Protein 1XM9 (pdb70)

GO terms:
  GO:0005882 intermediate filament (C, TAS)
  GO:0101003 ficolin-1-rich granule membrane (C, TAS)
  GO:0001533 cornified envelope (C, TAS)
  GO:0005886 plasma membrane (C, TAS)
  GO:0005515 protein binding (F, IPI)
  GO:0005521 lamin binding (F, IDA)
  GO:0045110 intermediate filament bundle assembly (P, IDA)
  GO:0010628 positive regulation of gene expression (P, IMP)
  GO:1902373 negative regulation of mRNA catabolic process (P, IMP)
  GO:0048471 perinuclear region of cytoplasm (C, IDA)
  GO:0097165 nuclear stress granule (C, IDA)
  GO:0005634 nucleus (C, IDA)
  GO:0005737 cytoplasm (C, IDA)
  GO:0005886 plasma membrane (C, IDA)
  GO:0030057 desmosome (C, IDA)
  GO:0003677 DNA binding (F, IDA)
  GO:0005634 nucleus (C, EXP)
  GO:0045944 positive regulation of transcription by RNA polymerase II (P, IMP)
  GO:1903676 positive regulation of cap-dependent translational initiation (P, IMP)
  GO:1905477 positive regulation of protein localization to membrane (P, IMP)

Solvent-accessible surface area: 18683 Å² total; per-residue (Å²): 95,125,69,11,67,60,2,12,128,63,1,71,63,170,70,65,136,88,23,16,78,0,0,84,48,0,38,137,52,0,100,158,71,79,63,2,3,97,67,0,72,130,74,36,0,6,45,43,0,3,42,14,9,156,17,123,52,75,68,1,14,36,0,0,0,0,0,3,69,29,2,2,100,191,21,91,68,6,15,45,43,4,64,172,46,77,5,7,122,15,2,6,43,15,2,127,199,12,73,34,51,72,0,19,57,28,0,0,0,3,0,62,26,2,0,66,11,112,94,6,18,100,90,0,18,64,58,0,0,39,10,0,0,64,86,0,0,39,64,59,21,52,89,160,177,22,45,80,58,1,2,42,2,0,0,0,0,0,72,39,0,2,68,29,102,39,0,14,91,51,1,10,113,58,84,6,0,1,2,0,0,2,18,14,0,52,97,9,25,85,63,90,138,12,49,24,92,1,0,28,6,0,1,18,0,0,40,43,0,0,108,130,2,27,65,36,22,95,13,37,18,62,115,52,87,168,116,109,178,24,140,47,72,122,120,18,116,8,21,10,30,0,32,20,4,39,0,0,92,9,0,8,63,0,3,21,142,8,177,81,59,41,1,23,60,2,0,0,1,1,0,34,17,1,0,34,35,162,31,62,1,0,19,13,0,0,59,30,0,0,72,117,32,151,0,0,64,42,0,8,126,9,3,108,33,93,45,48,72,1,6,52,2,0,0,20,0,0,6,17,0,0,58,12,95,107,0,28,174,29,0,4,112,64,0,2,56,26,1,10,168,12,10,29,77,48,81,7,127,63,100,27,8,31,42,1,5,35,18,0,2,88,2,0,51,35,0,5,83,63,22,27,102,23,5,105,100,68,12,49,81,50,4,15,95,67,20,64,76,15,33,174,43,104,91,1,100,97,0,6,86,14,2,117,65,4,62,73,45,18,162,87,46,190,94,17,112,59,87,122

Radius of gyration: 25.83 Å; Cα contacts (8 Å, |Δi|>4): 668; chains: 1; bounding box: 76×69×47 Å

Secondary structure (DSSP, 8-state):
---HHHHHHHHHSS-THHHHHHHHHHHHHTSS-SSHHHHHHHTTHHHHHHHHTTSS-HHHHHHHHHHHHHHHSS-HHHHHHHHHTT-HHHHHHHHTT---HHHHHHHHHHHHHHHTSSSTHHHHHHHHHHHIIIIIIHHHHT-----HHHHHHHHHHHHHHTTSHHHHHHHTTSTTHHHHHHHHHHHHHHHT-TT-TTHHHHHHHHHHHTTTHHHHS--HHHHHHHT------SS--GGGGGGSHHHHHHHHHHHHH---HHHHHHHHHHHHHHTT-SSSHHHHHHHIIIIIS--HHHHHHHTT-S-HHHHHHHHHHHHHHHTSGGGHHHHHHHTHHHHHHTTTS--S-STTHHHHHHHHHHHHHHHHTT-THHHHHH--HHHHHHHHHHHH-TT-HHHHHHHHHHHHTTSSSTT-SS--

Nearest PDB structures (foldseek):
  1xm9-assembly1_A  TM=1.002E+00  e=6.664E-52  Homo sapiens
  3tt9-assembly1_A  TM=9.645E-01  e=1.794E-10  Homo sapiens
  1g3j-assembly2_C  TM=6.456E-01  e=8.087E-09  Homo sapiens
  7sqc-assembly1_J0  TM=7.979E-01  e=9.168E-06  Chlamydomonas reinhardtii
  7sqc-assembly1_G5  TM=7.999E-01  e=1.203E-05  Chlamydomonas reinhardtii

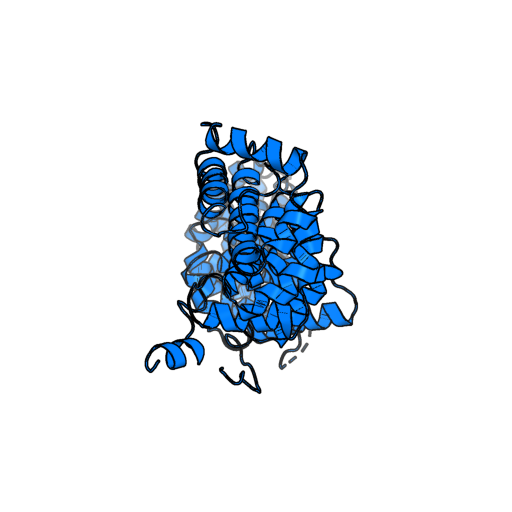InterPro domains:
  IPR000225 Armadillo [PF00514] (279-315)
  IPR000225 Armadillo [PS50176] (287-314)
  IPR000225 Armadillo [PS50176] (329-372)
  IPR000225 Armadillo [PS50176] (595-623)
  IPR000225 Armadillo [SM00185] (276-316)
  IPR000225 Armadillo [SM00185] (318-359)
  IPR000225 Armadillo [SM00185] (437-484)
  IPR000225 Armadillo [SM00185] (536-577)
  IPR000225 Armadillo [SM00185] (585-624)
  IPR000225 Armadillo [SM00185] (625-670)
  IPR011989 Armadillo-like helical [G3DSA:1.25.10.10] (244-711)
  IPR016024 Armadillo-type fold [SSF48371] (246-719)
  IPR028435 Plakophilin/Delta catenin [PTHR10372] (142-742)

CATH classification: 1.25.10.10

Organism: Homo sapiens (NCBI:txid9606)

Foldseek 3Di:
DQDQLVLLVLCPDDDVVSVLSRLQSLLVVLAPDVVSLVVCVVSVSLLSLLCLCVPPDVSSNLSSLRSLLRSLQPDLVSLVVNVVSPRLVRLLVNLVDDPDLSSLLRSLSSLLRSLQNVPPCVVCLVRPVVSLLPVEQQVVLVLVPHDPNSVLSSLSNLLSLLQDPVSLVSQLPDWCRLSRLQSVLVVCLVVVNLVPRRVLSSLSSLLSNLACCVVPPDDVQVVCVPPVDDDADPDQTRNRPLLHLSVLLSLLSSLQRPPDLSSVLSSLRSLLRQLVPVGRSNQVSLCSNCPVSVRLVSLLVQCVDPDLSSVLSSLSNLQSSLQHPVCLVSCLVRRLQSLLVVQLPLLQPDPRSLRSQLRSLSNCLSNCVPPVVSCVVHCDPSSVVSLCCLLVPPVRPSNNVSSVVSVVSQVVDPPGPPPD

B-factor: mean 70.3, std 18.28, range [31.27, 117.15]

Sequence (420 aa):
GLTIPKAVQYLSSQDEKYQAIGAYYIQHTCFQDESAKQQVYQLGGICKLVDLLRSPNQNVQQAAAGALRNLVFRSTTNKLETRRQNGIREAVSLLRRTGNAEIQKQLTGLLWNLSSTDELKEELIADALPVLADRVIIPFSGWCVVDPEVFFNATGCLRNLSSADAGRQTMRNYSGLIDSLMAYVQNCVAASRCDDKSVENCMCVLHNLSYRLDAEVPTRYRQLEYNALPEEETNPKGSGWLYHSDAIRTYLNLMGKSKKDATLEACAGALQNLTASKGLMSSGMSQLIGLKEKGLPQIARLLQSGNSDVVRSGASLLSNMSRHPLLHRVMGNQVFPEVTRLLTSHTGNTSNSEDILSSACYTVRNLMASQPQLAKQYFSSSMLNNIINLCRSSASPKAAEAARLLLSDMWSSKELQGVL

Structure (mmCIF, N/CA/C/O backbone):
data_1XM9
#
_entry.id   1XM9
#
_cell.length_a   53.355
_cell.length_b   131.977
_cell.length_c   142.044
_cell.angle_alpha   90.00
_cell.angle_beta   90.00
_cell.angle_gamma   90.00
#
_symmetry.space_group_name_H-M   'C 2 2 21'
#
loop_
_atom_site.group_PDB
_atom_site.id
_atom_site.type_symbol
_atom_site.label_atom_id
_atom_site.label_alt_id
_atom_site.label_comp_id
_atom_site.label_asym_id
_atom_site.label_entity_id
_atom_site.label_seq_id
_atom_site.pdbx_PDB_ins_code
_atom_site.Cartn_x
_atom_site.Cartn_y
_atom_site.Cartn_z
_atom_site.occupancy
_atom_site.B_iso_or_equiv
_atom_site.auth_seq_id
_atom_site.auth_comp_id
_atom_site.auth_asym_id
_atom_site.auth_atom_id
_atom_site.pdbx_PDB_model_num
ATOM 1 N N . GLY A 1 1 ? -38.412 4.286 24.644 1.00 83.61 244 GLY A N 1
ATOM 2 C CA . GLY A 1 1 ? -37.892 5.109 25.811 1.00 84.70 244 GLY A CA 1
ATOM 3 C C . GLY A 1 1 ? -37.056 6.293 25.356 1.00 84.88 244 GLY A C 1
ATOM 4 O O . GLY A 1 1 ? -37.617 7.323 24.960 1.00 85.36 244 GLY A O 1
ATOM 5 N N . LEU A 1 2 ? -35.714 6.109 25.356 1.00 84.42 245 LEU A N 1
ATOM 6 C CA . LEU A 1 2 ? -34.671 7.080 24.849 1.00 83.88 245 LEU A CA 1
ATOM 7 C C . LEU A 1 2 ? -33.341 7.038 25.638 1.00 83.19 245 LEU A C 1
ATOM 8 O O . LEU A 1 2 ? -32.319 6.548 25.184 1.00 84.53 245 LEU A O 1
ATOM 13 N N . THR A 1 3 ? -33.443 7.628 26.822 1.00 82.95 246 THR A N 1
ATOM 14 C CA . THR A 1 3 ? -32.322 7.835 27.757 1.00 83.67 246 THR A CA 1
ATOM 15 C C . THR A 1 3 ? -30.995 7.056 27.753 1.00 83.98 246 THR A C 1
ATOM 16 O O . THR A 1 3 ? -30.819 5.959 27.212 1.00 83.74 246 THR A O 1
ATOM 20 N N . ILE A 1 4 ? -30.021 7.710 28.343 1.00 84.19 247 ILE A N 1
ATOM 21 C CA . ILE A 1 4 ? -28.702 7.157 28.404 1.00 84.37 247 ILE A CA 1
ATOM 22 C C . ILE A 1 4 ? -28.638 5.751 28.937 1.00 85.37 247 ILE A C 1
ATOM 23 O O . ILE A 1 4 ? -28.283 4.844 28.211 1.00 85.56 247 ILE A O 1
ATOM 28 N N . PRO A 1 5 ? -28.973 5.561 30.226 1.00 86.53 248 PRO A N 1
ATOM 29 C CA . PRO A 1 5 ? -28.912 4.222 30.815 1.00 86.49 248 PRO A CA 1
ATOM 30 C C . PRO A 1 5 ? -29.311 3.068 29.914 1.00 86.10 248 PRO A C 1
ATOM 31 O O . PRO A 1 5 ? -28.689 2.003 29.969 1.00 84.70 248 PRO A O 1
ATOM 35 N N . LYS A 1 6 ? -30.346 3.254 29.100 1.00 86.27 249 LYS A N 1
ATOM 36 C CA . LYS A 1 6 ? -30.773 2.176 28.222 1.00 87.20 249 LYS A CA 1
ATOM 37 C C . LYS A 1 6 ? -29.868 2.120 26.991 1.00 86.92 249 LYS A C 1
ATOM 38 O O . LYS A 1 6 ? -29.488 1.039 26.537 1.00 87.24 249 LYS A O 1
ATOM 44 N N . ALA A 1 7 ? -29.521 3.285 26.454 1.00 86.53 250 ALA A N 1
ATOM 45 C CA . ALA A 1 7 ? -28.650 3.337 25.289 1.00 86.07 250 ALA A CA 1
ATOM 46 C C . ALA A 1 7 ? -27.423 2.474 25.544 1.00 85.65 250 ALA A C 1
ATOM 47 O O . ALA A 1 7 ? -27.107 1.602 24.745 1.00 85.87 250 ALA A O 1
ATOM 49 N N . VAL A 1 8 ? -26.740 2.733 26.658 1.00 85.06 251 VAL A N 1
ATOM 50 C CA . VAL A 1 8 ? -25.549 1.984 27.051 1.00 84.82 251 VAL A CA 1
ATOM 51 C C . VAL A 1 8 ? -25.759 0.502 26.808 1.00 85.03 251 VAL A C 1
ATOM 52 O O . VAL A 1 8 ? -24.877 -0.201 26.315 1.00 84.48 251 VAL A O 1
ATOM 56 N N . GLN A 1 9 ? -26.946 0.036 27.162 1.00 85.20 25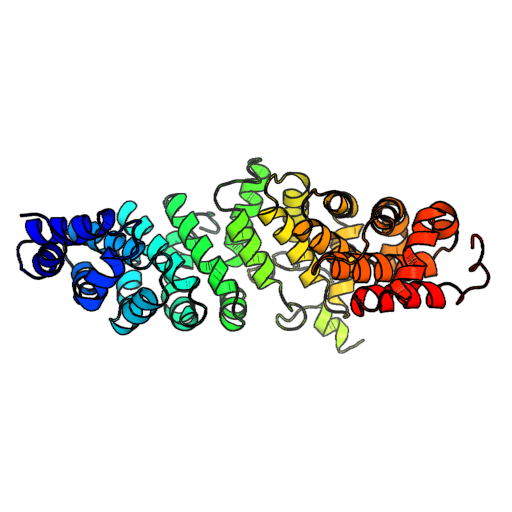2 GLN A N 1
ATOM 57 C CA . GLN A 1 9 ? -27.286 -1.360 26.996 1.00 86.07 252 GLN A CA 1
ATOM 58 C C . GLN A 1 9 ? -27.650 -1.630 25.546 1.00 86.31 252 GLN A C 1
ATOM 59 O O . GLN A 1 9 ? -27.280 -2.659 24.994 1.00 87.13 252 GLN A O 1
ATOM 65 N N . TYR A 1 10 ? -28.373 -0.694 24.938 1.00 86.54 253 TYR A N 1
ATOM 66 C CA . TYR A 1 10 ? -28.772 -0.781 23.535 1.00 86.15 253 TYR A CA 1
ATOM 67 C C . TYR A 1 10 ? -27.548 -1.178 22.718 1.00 87.38 253 TYR A C 1
ATOM 68 O O . TYR A 1 10 ? -27.660 -1.806 21.664 1.00 87.17 253 TYR A O 1
ATOM 77 N N . LEU A 1 11 ? -26.379 -0.787 23.221 1.00 88.06 254 LEU A N 1
ATOM 78 C CA . LEU A 1 11 ? -25.110 -1.076 22.569 1.00 89.09 254 LEU A CA 1
ATOM 79 C C . LEU A 1 11 ? -24.865 -2.586 22.451 1.00 89.95 254 LEU A C 1
ATOM 80 O O . LEU A 1 11 ? -24.579 -3.108 21.362 1.00 90.22 254 LEU A O 1
ATOM 85 N N . SER A 1 12 ? -25.009 -3.277 23.580 1.00 90.41 255 SER A N 1
ATOM 86 C CA . SER A 1 12 ? -24.737 -4.710 23.686 1.00 90.52 255 SER A CA 1
ATOM 87 C C . SER A 1 12 ? -25.509 -5.788 22.924 1.00 90.66 255 SER A C 1
ATOM 88 O O . SER A 1 12 ? -24.918 -6.798 22.549 1.00 89.85 255 SER A O 1
ATOM 91 N N . SER A 1 13 ? -26.798 -5.615 22.681 1.00 91.11 256 SER A N 1
ATOM 92 C CA . SER A 1 13 ? -27.508 -6.678 21.995 1.00 92.78 256 SER A CA 1
ATOM 93 C C . SER A 1 13 ? -27.365 -6.653 20.477 1.00 93.95 256 SER A C 1
ATOM 94 O O . SER A 1 13 ? -27.311 -5.600 19.853 1.00 94.54 256 SER A O 1
ATOM 97 N N . GLN A 1 14 ? -27.318 -7.862 19.924 1.00 95.18 257 GLN A N 1
ATOM 98 C CA . GLN A 1 14 ? -27.170 -8.213 18.508 1.00 96.72 257 GLN A CA 1
ATOM 99 C C . GLN A 1 14 ? -27.854 -7.449 17.348 1.00 97.52 257 GLN A C 1
ATOM 100 O O . GLN A 1 14 ? -27.377 -7.534 16.217 1.00 97.71 257 GLN A O 1
ATOM 106 N N . ASP A 1 15 ? -28.961 -6.742 17.555 1.00 98.14 258 ASP A N 1
ATOM 107 C CA . ASP A 1 15 ? -29.519 -6.058 16.382 1.00 99.00 258 ASP A CA 1
ATOM 108 C C . ASP A 1 15 ? -28.773 -4.750 16.153 1.00 98.72 258 ASP A C 1
ATOM 109 O O . ASP A 1 15 ? -28.887 -3.817 16.952 1.00 99.66 258 ASP A O 1
ATOM 114 N N . GLU A 1 16 ? -28.005 -4.690 15.065 1.00 97.96 259 GLU A N 1
ATOM 115 C CA . GLU A 1 16 ? -27.214 -3.507 14.723 1.00 96.39 259 GLU A CA 1
ATOM 116 C C . GLU A 1 16 ? -28.070 -2.241 14.627 1.00 96.02 259 GLU A C 1
ATOM 117 O O . GLU A 1 16 ? -27.579 -1.135 14.851 1.00 96.38 259 GLU A O 1
ATOM 123 N N . LYS A 1 17 ? -29.351 -2.414 14.313 1.00 95.90 260 LYS A N 1
ATOM 124 C CA . LYS A 1 17 ? -30.294 -1.300 14.213 1.00 95.64 260 LYS A CA 1
ATOM 125 C C . LYS A 1 17 ? -30.389 -0.620 15.577 1.00 96.16 260 LYS A C 1
ATOM 126 O O . LYS A 1 17 ? -30.600 0.589 15.663 1.00 96.19 260 LYS A O 1
ATOM 132 N N . TYR A 1 18 ? -30.222 -1.417 16.634 1.00 97.22 261 TYR A N 1
ATOM 133 C CA . TYR A 1 18 ? -30.272 -0.936 18.019 1.00 97.70 261 TYR A CA 1
ATOM 134 C C . TYR A 1 18 ? -28.869 -0.809 18.605 1.00 97.13 261 TYR A C 1
ATOM 135 O O . TYR A 1 18 ? -28.705 -0.581 19.799 1.00 96.68 261 TYR A O 1
ATOM 144 N N . GLN A 1 19 ? -27.863 -0.988 17.757 1.00 97.39 262 GLN A N 1
ATOM 145 C CA . GLN A 1 19 ? -26.467 -0.847 18.161 1.00 97.10 262 GLN A CA 1
ATOM 146 C C . GLN A 1 19 ? -26.052 0.502 17.597 1.00 95.39 262 GLN A C 1
ATOM 147 O O . GLN A 1 19 ? -25.163 1.169 18.125 1.00 94.87 262 GLN A O 1
ATOM 153 N N . ALA A 1 20 ? -26.708 0.885 16.505 1.00 93.44 263 ALA A N 1
ATOM 154 C CA . ALA A 1 20 ? -26.453 2.159 15.852 1.00 91.74 263 ALA A CA 1
ATOM 155 C C . ALA A 1 20 ? -27.017 3.221 16.783 1.00 91.08 263 ALA A C 1
ATOM 156 O O . ALA A 1 20 ? -26.294 4.077 17.294 1.00 90.67 263 ALA A O 1
ATOM 158 N N . ILE A 1 21 ? -28.324 3.135 17.003 1.00 90.28 264 ILE A N 1
ATOM 159 C CA . ILE A 1 21 ? -29.051 4.047 17.878 1.00 88.90 264 ILE A CA 1
ATOM 160 C C . ILE A 1 21 ? -28.263 4.306 19.161 1.00 88.21 264 ILE A C 1
ATOM 161 O O . ILE A 1 21 ? -28.165 5.437 19.628 1.00 86.41 264 ILE A O 1
ATOM 166 N N . GLY A 1 22 ? -27.695 3.233 19.700 1.00 88.58 265 GLY A N 1
ATOM 167 C CA . GLY A 1 22 ? -26.928 3.291 20.929 1.00 88.82 265 GLY A CA 1
ATOM 168 C C . GLY A 1 22 ? -25.806 4.305 21.019 1.00 89.46 265 GLY A C 1
ATOM 169 O O . GLY A 1 22 ? -25.910 5.276 21.768 1.00 90.97 265 GLY A O 1
ATOM 170 N N . ALA A 1 23 ? -24.722 4.082 20.285 1.00 88.71 266 ALA A N 1
ATOM 171 C CA . ALA A 1 23 ? -23.599 5.007 20.326 1.00 87.43 266 ALA A CA 1
ATOM 172 C C . ALA A 1 23 ? -24.037 6.385 19.856 1.00 86.83 266 ALA A C 1
ATOM 173 O O . ALA A 1 23 ? -23.710 7.393 20.485 1.00 86.87 266 ALA A O 1
ATOM 175 N N . TYR A 1 24 ? -24.775 6.423 18.748 1.00 85.64 267 TYR A N 1
ATOM 176 C CA . TYR A 1 24 ? -25.278 7.680 18.197 1.00 84.83 267 TYR A CA 1
ATOM 177 C C . TYR A 1 24 ? -25.948 8.481 19.304 1.00 84.65 267 TYR A C 1
ATOM 178 O O . TYR A 1 24 ? -25.639 9.661 19.514 1.00 84.35 267 TYR A O 1
ATOM 187 N N . TYR A 1 25 ? -26.867 7.832 20.018 1.00 85.42 268 TYR A N 1
ATOM 188 C CA . TYR A 1 25 ? -27.577 8.500 21.099 1.00 86.33 268 TYR A CA 1
ATOM 189 C C . TYR A 1 25 ? -26.601 9.080 22.116 1.00 87.04 268 TYR A C 1
ATOM 190 O O . TYR A 1 25 ? -26.644 10.277 22.406 1.00 87.17 268 TYR A O 1
ATOM 199 N N . ILE A 1 26 ? -25.717 8.248 22.658 1.00 87.72 269 ILE A N 1
ATOM 200 C CA . ILE A 1 26 ? -24.778 8.765 23.635 1.00 88.10 269 ILE A CA 1
ATOM 201 C C . ILE A 1 26 ? -23.743 9.688 23.015 1.00 87.72 269 ILE A C 1
ATOM 202 O O . ILE A 1 26 ? -23.034 10.388 23.738 1.00 87.73 269 ILE A O 1
ATOM 207 N N . GLN A 1 27 ? -23.653 9.717 21.686 1.00 87.53 270 GLN A N 1
ATOM 208 C CA . GLN A 1 27 ? -22.699 10.630 21.076 1.00 87.72 270 GLN A CA 1
ATOM 209 C C . GLN A 1 27 ? -23.234 12.027 21.380 1.00 89.11 270 GLN A C 1
ATOM 210 O O . GLN A 1 27 ? -22.623 12.754 22.162 1.00 89.31 270 GLN A O 1
ATOM 216 N N . HIS A 1 28 ? -24.385 12.398 20.810 1.00 89.98 271 HIS A N 1
ATOM 217 C CA . HIS A 1 28 ? -24.924 13.738 21.068 1.00 91.06 271 HIS A CA 1
ATOM 218 C C . HIS A 1 28 ? -25.223 13.972 22.529 1.00 90.58 271 HIS A C 1
ATOM 219 O O . HIS A 1 28 ? -24.527 14.729 23.198 1.00 91.46 271 HIS A O 1
ATOM 226 N N . THR A 1 29 ? -26.291 13.341 23.001 1.00 89.75 272 THR A N 1
ATOM 227 C CA . THR A 1 29 ? -26.722 13.469 24.383 1.00 89.12 272 THR A CA 1
ATOM 228 C C . THR A 1 29 ? -25.544 13.820 25.277 1.00 89.09 272 THR A C 1
ATOM 229 O O . THR A 1 29 ? -25.611 14.749 26.089 1.00 89.22 272 THR A O 1
ATOM 233 N N . CYS A 1 30 ? -24.454 13.083 25.094 1.00 88.76 273 CYS A N 1
ATOM 234 C CA . CYS A 1 30 ? -23.255 13.283 25.877 1.00 88.55 273 CYS A CA 1
ATOM 235 C C . CYS A 1 30 ? -22.230 14.131 25.152 1.00 88.91 273 CYS A C 1
ATOM 236 O O . CYS A 1 30 ? -21.038 13.836 25.188 1.00 88.74 273 CYS A O 1
ATOM 239 N N . PHE A 1 31 ? -22.687 15.186 24.491 1.00 90.09 274 PHE A N 1
ATOM 240 C CA . PHE A 1 31 ? -21.764 16.056 23.774 1.00 91.43 274 PHE A CA 1
ATOM 241 C C . PHE A 1 31 ? -21.204 17.106 24.712 1.00 92.04 274 PHE A C 1
ATOM 242 O O . PHE A 1 31 ? -20.051 17.013 25.147 1.00 91.69 274 PHE A O 1
ATOM 250 N N . GLN A 1 32 ? -22.033 18.093 25.035 1.00 92.34 275 GLN A N 1
ATOM 251 C CA . GLN A 1 32 ? -21.592 19.182 25.880 1.00 92.44 275 GLN A CA 1
ATOM 252 C C . GLN A 1 32 ? -22.283 19.339 27.229 1.00 92.64 275 GLN A C 1
ATOM 253 O O . GLN A 1 32 ? -22.957 20.339 27.469 1.00 91.83 275 GLN A O 1
ATOM 259 N N . ASP A 1 33 ? -22.134 18.366 28.118 1.00 93.22 276 ASP A N 1
ATOM 260 C CA . ASP A 1 33 ? -22.729 18.528 29.437 1.00 94.40 276 ASP A CA 1
ATOM 261 C C . ASP A 1 33 ? -21.783 18.067 30.543 1.00 94.10 276 ASP A C 1
ATOM 262 O O . ASP A 1 33 ? -21.826 18.601 31.652 1.00 94.47 276 ASP A O 1
ATOM 267 N N . GLU A 1 34 ? -20.931 17.088 30.237 1.00 93.18 277 GLU A N 1
ATOM 268 C CA . GLU A 1 34 ? -19.951 16.576 31.192 1.00 92.63 277 GLU A CA 1
ATOM 269 C C . GLU A 1 34 ? -20.480 15.688 32.306 1.00 91.58 277 GLU A C 1
ATOM 270 O O . GLU A 1 34 ? -19.705 15.149 33.096 1.00 91.15 277 GLU A O 1
ATOM 276 N N . SER A 1 35 ? -21.797 15.550 32.384 1.00 90.18 278 SER A N 1
ATOM 277 C CA . SER A 1 35 ? -22.414 14.708 33.400 1.00 88.56 278 SER A CA 1
ATOM 278 C C . SER A 1 35 ? -22.838 13.404 32.746 1.00 87.18 278 SER A C 1
ATOM 279 O O . SER A 1 35 ? -22.760 12.339 33.355 1.00 87.31 278 SER A O 1
ATOM 282 N N . ALA A 1 36 ? -23.288 13.492 31.502 1.00 85.54 279 ALA A N 1
ATOM 283 C CA . ALA A 1 36 ? -23.696 12.300 30.780 1.00 84.16 279 ALA A CA 1
ATOM 284 C C . ALA A 1 36 ? -22.430 11.503 30.445 1.00 82.80 279 ALA A C 1
ATOM 285 O O . ALA A 1 36 ? -22.502 10.344 30.031 1.00 81.93 279 ALA A O 1
ATOM 287 N N . LYS A 1 37 ? -21.273 12.137 30.635 1.00 81.75 280 LYS A N 1
ATOM 288 C CA . LYS A 1 37 ? -19.987 11.485 30.386 1.00 81.20 280 LYS A CA 1
ATOM 289 C C . LYS A 1 37 ? -19.707 10.644 31.615 1.00 82.47 280 LYS A C 1
ATOM 290 O O . LYS A 1 37 ? -19.267 9.500 31.515 1.00 82.11 280 LYS A O 1
ATOM 296 N N . GLN A 1 38 ? -19.959 11.235 32.780 1.00 83.83 281 GLN A N 1
ATOM 297 C CA . GLN A 1 38 ? -19.772 10.544 34.048 1.00 83.93 281 GLN A CA 1
ATOM 298 C C . GLN A 1 38 ? -20.584 9.268 33.910 1.00 84.29 281 GLN A C 1
ATOM 299 O O . GLN A 1 38 ? -20.053 8.158 33.979 1.00 82.81 281 GLN A O 1
ATOM 305 N N . GLN A 1 39 ? -21.884 9.463 33.697 1.00 85.28 282 GLN A N 1
ATOM 306 C CA . GLN A 1 39 ? -22.839 8.374 33.557 1.00 86.74 282 GLN A CA 1
ATOM 307 C C . GLN A 1 39 ? -22.314 7.250 32.684 1.00 87.01 282 GLN A C 1
ATOM 308 O O . GLN A 1 39 ? -21.988 6.176 33.187 1.00 86.64 282 GLN A O 1
ATOM 314 N N . VAL A 1 40 ? -22.227 7.507 31.381 1.00 88.14 283 VAL A N 1
ATOM 315 C CA . VAL A 1 40 ? -21.745 6.512 30.427 1.00 88.84 283 VAL A CA 1
ATOM 316 C C . VAL A 1 40 ? -20.519 5.801 30.972 1.00 88.95 283 VAL A C 1
ATOM 317 O O . VAL A 1 40 ? -20.387 4.586 30.839 1.00 88.54 283 VAL A O 1
ATOM 321 N N . TYR A 1 41 ? -19.628 6.571 31.589 1.00 89.43 284 TYR A N 1
ATOM 322 C CA . TYR A 1 41 ? -18.402 6.029 32.157 1.00 89.95 284 TYR A CA 1
ATOM 323 C C . TYR A 1 41 ? -18.729 5.044 33.248 1.00 89.76 284 TYR A C 1
ATOM 324 O O . TYR A 1 41 ? -18.499 3.845 33.096 1.00 90.40 284 TYR A O 1
ATOM 333 N N . GLN A 1 42 ? -19.263 5.557 34.353 1.00 89.94 285 GLN A N 1
ATOM 334 C CA . GLN A 1 42 ? -19.621 4.709 35.479 1.00 89.85 285 GLN A CA 1
ATOM 335 C C . GLN A 1 42 ? -20.725 3.722 35.106 1.00 89.85 285 GLN A C 1
ATOM 336 O O . GLN A 1 42 ? -21.204 2.966 35.947 1.00 89.68 285 GLN A O 1
ATOM 342 N N . LEU A 1 43 ? -21.109 3.722 33.833 1.00 90.26 286 LEU A N 1
ATOM 343 C CA . LEU A 1 43 ? -22.134 2.813 33.335 1.00 91.27 286 LEU A CA 1
ATOM 344 C C . LEU A 1 43 ? -21.483 1.723 32.494 1.00 91.47 286 LEU A C 1
ATOM 345 O O . LEU A 1 43 ? -22.140 0.762 32.092 1.00 91.87 286 LEU A O 1
ATOM 350 N N . GLY A 1 44 ? -20.187 1.883 32.236 1.00 91.52 287 GLY A N 1
ATOM 351 C CA . GLY A 1 44 ? -19.447 0.909 31.450 1.00 91.25 287 GLY A CA 1
ATOM 352 C C . GLY A 1 44 ? -19.681 0.997 29.953 1.00 90.57 287 GLY A C 1
ATOM 353 O O . GLY A 1 44 ? -19.514 0.005 29.241 1.00 90.43 287 GLY A O 1
ATOM 354 N N . GLY A 1 45 ? -20.068 2.181 29.480 1.00 90.02 288 GLY A N 1
ATOM 355 C CA . GLY A 1 45 ? -20.322 2.384 28.064 1.00 89.86 288 GLY A CA 1
ATOM 356 C C . GLY A 1 45 ? -19.035 2.459 27.273 1.00 89.74 288 GLY A C 1
ATOM 357 O O . GLY A 1 45 ? -19.012 2.175 26.078 1.00 89.47 288 GLY A O 1
ATOM 358 N N . ILE A 1 46 ? -17.962 2.853 27.951 1.00 89.62 289 ILE A N 1
ATOM 359 C CA . ILE A 1 46 ? -16.641 2.958 27.343 1.00 89.45 289 ILE A CA 1
ATOM 360 C C . ILE A 1 46 ? -16.368 1.654 26.615 1.00 91.47 289 ILE A C 1
ATOM 361 O O . ILE A 1 46 ? -16.296 1.610 25.390 1.00 91.36 289 ILE A O 1
ATOM 366 N N . CYS A 1 47 ? -16.225 0.593 27.403 1.00 93.47 290 CYS A N 1
ATOM 367 C CA . CYS A 1 47 ? -15.960 -0.749 26.902 1.00 94.77 290 CYS A CA 1
ATOM 368 C C . CYS A 1 47 ? -16.867 -1.172 25.770 1.00 94.81 290 CYS A C 1
ATOM 369 O O . CYS A 1 47 ? -16.404 -1.592 24.716 1.00 94.34 290 CYS A O 1
ATOM 372 N N . LYS A 1 48 ? -18.166 -1.085 26.006 1.00 96.02 291 LYS A N 1
ATOM 373 C CA . LYS A 1 48 ? -19.136 -1.491 25.009 1.00 97.02 291 LYS A CA 1
ATOM 374 C C . LYS A 1 48 ? -18.834 -0.910 23.636 1.00 96.65 291 LYS A C 1
ATOM 375 O O . LYS A 1 48 ? -18.629 -1.648 22.676 1.00 96.54 291 LYS A O 1
ATOM 381 N N . LEU A 1 49 ? -18.809 0.416 23.553 1.00 96.43 292 LEU A N 1
ATOM 382 C CA . LEU A 1 49 ? -18.522 1.113 22.305 1.00 95.60 292 LEU A CA 1
ATOM 383 C C . LEU A 1 49 ? -17.177 0.696 21.709 1.00 95.51 292 LEU A C 1
ATOM 384 O O . LEU A 1 49 ? -17.057 0.562 20.495 1.00 95.39 292 LEU A O 1
ATOM 389 N N . VAL A 1 50 ? -16.174 0.485 22.563 1.00 95.83 293 VAL A N 1
ATOM 390 C CA . VAL A 1 50 ? -14.832 0.098 22.109 1.00 96.45 293 VAL A CA 1
ATOM 391 C C . VAL A 1 50 ? -14.827 -1.135 21.210 1.00 97.21 293 VAL A C 1
ATOM 392 O O . VAL A 1 50 ? -14.048 -1.221 20.264 1.00 97.24 293 VAL A O 1
ATOM 396 N N . ASP A 1 51 ? -15.694 -2.094 21.512 1.00 98.84 294 ASP A N 1
ATOM 397 C CA . ASP A 1 51 ? -15.776 -3.309 20.713 1.00 99.86 294 ASP A CA 1
ATOM 398 C C . ASP A 1 51 ? -16.432 -2.969 19.382 1.00 99.99 294 ASP A C 1
ATOM 399 O O . ASP A 1 51 ? -15.771 -2.976 18.348 1.00 101.10 294 ASP A O 1
ATOM 404 N N . LEU A 1 52 ? -17.728 -2.660 19.435 1.00 99.27 295 LEU A N 1
ATOM 405 C CA . LEU A 1 52 ? -18.543 -2.306 18.275 1.00 98.44 295 LEU A CA 1
ATOM 406 C C . LEU A 1 52 ? -17.781 -1.847 17.041 1.00 98.99 295 LEU A C 1
ATOM 407 O O . LEU A 1 52 ? -18.252 -2.031 15.920 1.00 98.27 295 LEU A O 1
ATOM 412 N N . LEU A 1 53 ? -16.613 -1.240 17.246 1.00 99.71 296 LEU A N 1
ATOM 413 C CA . LEU A 1 53 ? -15.764 -0.772 16.143 1.00 99.88 296 LEU A CA 1
ATOM 414 C C . LEU A 1 53 ? -15.412 -1.935 15.221 1.00 99.96 296 LEU A C 1
ATOM 415 O O . LEU A 1 53 ? -15.233 -1.754 14.014 1.00 99.61 296 LEU A O 1
ATOM 420 N N . ARG A 1 54 ? -15.324 -3.126 15.813 1.00 100.33 297 ARG A N 1
ATOM 421 C CA . ARG A 1 54 ? -15.007 -4.364 15.094 1.00 100.49 297 ARG A CA 1
ATOM 422 C C . ARG A 1 54 ? -16.184 -4.733 14.195 1.00 99.92 297 ARG A C 1
ATOM 423 O O . ARG A 1 54 ? -16.036 -5.482 13.230 1.00 100.10 297 ARG A O 1
ATOM 431 N N . SER A 1 55 ? -17.353 -4.196 14.535 1.00 98.83 298 SER A N 1
ATOM 432 C CA . SER A 1 55 ? -18.587 -4.450 13.800 1.00 98.06 298 SER A CA 1
ATOM 433 C C . SER A 1 55 ? -18.497 -4.321 12.280 1.00 97.85 298 SER A C 1
ATOM 434 O O . SER A 1 55 ? -17.692 -3.554 11.756 1.00 97.78 298 SER A O 1
ATOM 437 N N . PRO A 1 56 ? -19.329 -5.090 11.555 1.00 97.94 299 PRO A N 1
ATOM 438 C CA . PRO A 1 56 ? -19.422 -5.129 10.088 1.00 97.98 299 PRO A CA 1
ATOM 439 C C . PRO A 1 56 ? -20.259 -4.003 9.449 1.00 98.50 299 PRO A C 1
ATOM 440 O O . PRO A 1 56 ? -20.274 -3.864 8.225 1.00 98.67 299 PRO A O 1
ATOM 444 N N . ASN A 1 57 ? -20.965 -3.215 10.260 1.00 98.39 300 ASN A N 1
ATOM 445 C CA . ASN A 1 57 ? -21.773 -2.128 9.709 1.00 98.11 300 ASN A CA 1
ATOM 446 C C . ASN A 1 57 ? -21.093 -0.762 9.932 1.00 97.69 300 ASN A C 1
ATOM 447 O O . ASN A 1 57 ? -20.814 -0.372 11.075 1.00 97.79 300 ASN A O 1
ATOM 452 N N . GLN A 1 58 ? -20.814 -0.061 8.825 1.00 96.24 301 GLN A N 1
ATOM 453 C CA . GLN A 1 58 ? -20.154 1.253 8.837 1.00 93.81 301 GLN A CA 1
ATOM 454 C C . GLN A 1 58 ? -20.808 2.200 9.830 1.00 92.65 301 GLN A C 1
ATOM 455 O O . GLN A 1 58 ? -20.128 2.973 10.504 1.00 92.48 301 GLN A O 1
ATOM 461 N N . ASN A 1 59 ? -22.133 2.148 9.904 1.00 91.73 302 ASN A N 1
ATOM 462 C CA . ASN A 1 59 ? -22.865 3.007 10.818 1.00 90.52 302 ASN A CA 1
ATOM 463 C C . ASN A 1 59 ? -22.559 2.655 12.262 1.00 88.42 302 ASN A C 1
ATOM 464 O O . ASN A 1 59 ? -22.247 3.536 13.066 1.00 87.48 302 ASN A O 1
ATOM 469 N N . VAL A 1 60 ? -22.627 1.370 12.593 1.00 86.55 303 VAL A N 1
ATOM 470 C CA . VAL A 1 60 ? -22.316 0.959 13.955 1.00 85.29 303 VAL A CA 1
ATOM 471 C C . VAL A 1 60 ? -20.839 1.248 14.186 1.00 84.94 303 VAL A C 1
ATOM 472 O O . VAL A 1 60 ? -20.336 1.134 15.303 1.00 84.54 303 VAL A O 1
ATOM 476 N N . GLN A 1 61 ? -20.152 1.620 13.109 1.00 84.96 304 GLN A N 1
ATOM 477 C CA . GLN A 1 61 ? -18.734 1.960 13.164 1.00 84.51 304 GLN A CA 1
ATOM 478 C C . GLN A 1 61 ? -18.596 3.472 13.391 1.00 83.55 304 GLN A C 1
ATOM 479 O O . GLN A 1 61 ? -17.813 3.923 14.234 1.00 82.59 304 GLN A O 1
ATOM 485 N N . GLN A 1 62 ? -19.363 4.247 12.629 1.00 82.47 305 GLN A N 1
ATOM 486 C CA . GLN A 1 62 ? -19.348 5.691 12.756 1.00 81.87 305 GLN A CA 1
ATOM 487 C C . GLN A 1 62 ? -19.832 5.998 14.162 1.00 80.92 305 GLN A C 1
ATOM 488 O O . GLN A 1 62 ? -19.151 6.649 14.953 1.00 78.73 305 GLN A O 1
ATOM 494 N N . ALA A 1 63 ? -21.020 5.489 14.458 1.00 80.48 306 ALA A N 1
ATOM 495 C CA . ALA A 1 63 ? -21.676 5.671 15.744 1.00 79.49 306 ALA A CA 1
ATOM 496 C C . ALA A 1 63 ? -20.754 5.513 16.938 1.00 78.96 306 ALA A C 1
ATOM 497 O O . ALA A 1 63 ? -20.636 6.413 17.774 1.00 78.58 306 ALA A O 1
ATOM 499 N N . ALA A 1 64 ? -20.114 4.357 17.029 1.00 78.44 307 ALA A N 1
ATOM 500 C CA . ALA A 1 64 ? -19.221 4.098 18.141 1.00 78.66 307 ALA A CA 1
ATOM 501 C C . ALA A 1 64 ? -18.052 5.073 18.119 1.00 78.93 307 ALA A C 1
ATOM 502 O O . ALA A 1 64 ? -17.679 5.639 19.149 1.00 78.70 307 ALA A O 1
ATOM 504 N N . ALA A 1 65 ? -17.481 5.267 16.934 1.00 78.83 308 ALA A N 1
ATOM 505 C CA . ALA A 1 65 ? -16.349 6.167 16.766 1.00 77.15 308 ALA A CA 1
ATOM 506 C C . ALA A 1 65 ? -16.620 7.558 17.335 1.00 76.19 308 ALA A C 1
ATOM 507 O O . ALA A 1 65 ? -15.878 8.039 18.196 1.00 76.25 308 ALA A O 1
ATOM 509 N N . GLY A 1 66 ? -17.681 8.200 16.850 1.00 74.23 309 GLY A N 1
ATOM 510 C CA . GLY A 1 66 ? -18.027 9.529 17.322 1.00 72.51 309 GLY A CA 1
ATOM 511 C C . GLY A 1 66 ? -18.327 9.532 18.807 1.00 71.91 309 GLY A C 1
ATOM 512 O O . GLY A 1 66 ? -17.681 10.246 19.588 1.00 70.48 309 GLY A O 1
ATOM 513 N N . ALA A 1 67 ? -19.310 8.725 19.197 1.00 70.52 310 ALA A N 1
ATOM 514 C CA . ALA A 1 67 ? -19.706 8.617 20.593 1.00 68.64 310 ALA A CA 1
ATOM 515 C C . ALA A 1 67 ? -18.468 8.659 21.473 1.00 67.08 310 ALA A C 1
ATOM 516 O O . ALA A 1 67 ? -18.436 9.340 22.489 1.00 67.54 310 ALA A O 1
ATOM 518 N N . LEU A 1 68 ? -17.439 7.932 21.063 1.00 65.31 311 LEU A N 1
ATOM 519 C CA . LEU A 1 68 ? -16.202 7.879 21.817 1.00 64.12 311 LEU A CA 1
ATOM 520 C C . LEU A 1 68 ? -15.474 9.210 21.801 1.00 63.77 311 LEU A C 1
ATOM 521 O O . LEU A 1 68 ? -15.057 9.699 22.855 1.00 62.70 311 LEU A O 1
ATOM 526 N N . ARG A 1 69 ? -15.333 9.786 20.604 1.00 64.02 312 ARG A N 1
ATOM 527 C CA . ARG A 1 69 ? -14.646 11.070 20.414 1.00 63.53 312 ARG A CA 1
ATOM 528 C C . ARG A 1 69 ? -15.221 12.124 21.341 1.00 63.99 312 ARG A C 1
ATOM 529 O O . ARG A 1 69 ? -14.492 12.852 22.010 1.00 63.95 312 ARG A O 1
ATOM 537 N N . ASN A 1 70 ? -16.542 12.199 21.367 1.00 64.15 313 ASN A N 1
ATOM 538 C CA . ASN A 1 70 ? -17.215 13.148 22.219 1.00 64.47 313 ASN A CA 1
ATOM 539 C C . ASN A 1 70 ? -17.092 12.787 23.687 1.00 64.91 313 ASN A C 1
ATOM 540 O O . ASN A 1 70 ? -16.785 13.643 24.513 1.00 65.39 313 ASN A O 1
ATOM 545 N N . LEU A 1 71 ? -17.326 11.519 24.005 1.00 65.65 314 LEU A N 1
ATOM 546 C CA . LEU A 1 71 ? -17.260 11.058 25.384 1.00 67.01 314 LEU A CA 1
ATOM 547 C C . LEU A 1 71 ? -15.951 11.414 26.074 1.00 67.35 314 LEU A C 1
ATOM 548 O O . LEU A 1 71 ? -15.924 11.726 27.266 1.00 67.19 314 LEU A O 1
ATOM 553 N N . VAL A 1 72 ? -14.869 11.370 25.315 1.00 67.10 315 VAL A N 1
ATOM 554 C CA . VAL A 1 72 ? -13.559 11.667 25.847 1.00 68.14 315 VAL A CA 1
ATOM 555 C C . VAL A 1 72 ? -13.228 13.161 25.901 1.00 69.53 315 VAL A C 1
ATOM 556 O O . VAL A 1 72 ? -12.622 13.650 26.866 1.00 68.43 315 VAL A O 1
ATOM 560 N N . PHE A 1 73 ? -13.633 13.888 24.867 1.00 71.21 316 PHE A N 1
ATOM 561 C CA . PHE A 1 73 ? -13.338 15.313 24.785 1.00 73.40 316 PHE A CA 1
ATOM 562 C C . PHE A 1 73 ? -13.230 15.981 26.147 1.00 73.75 316 PHE A C 1
ATOM 563 O O . PHE A 1 73 ? -14.190 16.058 26.905 1.00 74.18 316 PHE A O 1
ATOM 571 N N . ARG A 1 74 ? -12.025 16.423 26.466 1.00 75.05 317 ARG A N 1
ATOM 572 C CA . ARG A 1 74 ? -11.788 17.117 27.711 1.00 76.62 317 ARG A CA 1
ATOM 573 C C . ARG A 1 74 ? -12.298 16.338 28.917 1.00 76.57 317 ARG A C 1
ATOM 574 O O . ARG A 1 74 ? -13.303 16.696 29.516 1.00 76.19 317 ARG A O 1
ATOM 582 N N . SER A 1 75 ? -11.596 15.266 29.263 1.00 76.79 318 SER A N 1
ATOM 583 C CA . SER A 1 75 ? -11.946 14.432 30.410 1.00 76.53 318 SER A CA 1
ATOM 584 C C . SER A 1 75 ? -10.810 13.448 30.663 1.00 76.53 318 SER A C 1
ATOM 585 O O . SER A 1 75 ? -10.745 12.389 30.040 1.00 75.52 318 SER A O 1
ATOM 588 N N . THR A 1 76 ? -9.914 13.802 31.575 1.00 77.71 319 THR A N 1
ATOM 589 C CA . THR A 1 76 ? -8.785 12.941 31.881 1.00 79.35 319 THR A CA 1
ATOM 590 C C . THR A 1 76 ? -9.263 11.503 32.077 1.00 79.34 319 THR A C 1
ATOM 591 O O . THR A 1 76 ? -8.739 10.564 31.469 1.00 79.92 319 THR A O 1
ATOM 595 N N . THR A 1 77 ? -10.281 11.346 32.914 1.00 78.70 320 THR A N 1
ATOM 596 C CA . THR A 1 77 ? -10.850 10.042 33.223 1.00 77.71 320 THR A CA 1
ATOM 597 C C . THR A 1 77 ? -11.114 9.185 31.988 1.00 77.63 320 THR A C 1
ATOM 598 O O . THR A 1 77 ? -10.321 8.306 31.645 1.00 76.86 320 THR A O 1
ATOM 602 N N . ASN A 1 78 ? -12.248 9.450 31.344 1.00 77.90 321 ASN A N 1
ATOM 603 C CA . ASN A 1 78 ? -12.690 8.737 30.150 1.00 77.66 321 ASN A CA 1
ATOM 604 C C . ASN A 1 78 ? -11.562 8.425 29.181 1.00 77.66 321 ASN A C 1
ATOM 605 O O . ASN A 1 78 ? -11.600 7.413 28.482 1.00 76.54 321 ASN A O 1
ATOM 610 N N . LYS A 1 79 ? -10.567 9.303 29.127 1.00 78.26 322 LYS A N 1
ATOM 611 C CA . LYS A 1 79 ? -9.420 9.068 28.260 1.00 79.65 322 LYS A CA 1
ATOM 612 C C . LYS A 1 79 ? -8.703 7.825 28.801 1.00 80.31 322 LYS A C 1
ATOM 613 O O . LYS A 1 79 ? -8.676 6.765 28.151 1.00 80.37 322 LYS A O 1
ATOM 619 N N . LEU A 1 80 ? -8.144 7.959 30.003 1.00 79.71 323 LEU A N 1
ATOM 620 C CA . LEU A 1 80 ? -7.434 6.863 30.639 1.00 79.05 323 LEU A CA 1
ATOM 621 C C . LEU A 1 80 ? -8.177 5.549 30.429 1.00 80.16 323 LEU A C 1
ATOM 622 O O . LEU A 1 80 ? -7.618 4.584 29.908 1.00 80.58 323 LEU A O 1
ATOM 627 N N . GLU A 1 81 ? -9.447 5.518 30.805 1.00 81.17 324 GLU A N 1
ATOM 628 C CA . GLU A 1 81 ? -10.227 4.306 30.639 1.00 82.58 324 GLU A CA 1
ATOM 629 C C . GLU A 1 81 ? -10.319 3.874 29.175 1.00 82.73 324 GLU A C 1
ATOM 630 O O . GLU A 1 81 ? -10.297 2.677 28.878 1.00 82.90 324 GLU A O 1
ATOM 636 N N . THR A 1 82 ? -10.416 4.829 28.254 1.00 82.85 325 THR A N 1
ATOM 637 C CA . THR A 1 82 ? -10.516 4.457 26.846 1.00 83.30 325 THR A CA 1
ATOM 638 C C . THR A 1 82 ? -9.334 3.564 26.465 1.00 83.28 325 THR A C 1
ATOM 639 O O . THR A 1 82 ? -9.457 2.685 25.615 1.00 81.61 325 THR A O 1
ATOM 643 N N . ARG A 1 83 ? -8.192 3.791 27.104 1.00 84.46 326 ARG A N 1
ATOM 644 C CA . ARG A 1 83 ? -7.007 2.987 26.847 1.00 85.75 326 ARG A CA 1
ATOM 645 C C . ARG A 1 83 ? -7.132 1.647 27.567 1.00 86.68 326 ARG A C 1
ATOM 646 O O . ARG A 1 83 ? -7.028 0.581 26.951 1.00 86.83 326 ARG A O 1
ATOM 654 N N . ARG A 1 84 ? -7.350 1.711 28.880 1.00 86.25 327 ARG A N 1
ATOM 655 C CA . ARG A 1 84 ? -7.501 0.510 29.693 1.00 86.73 327 ARG A CA 1
ATOM 656 C C . ARG A 1 84 ? -8.451 -0.475 29.014 1.00 86.16 327 ARG A C 1
ATOM 657 O O . ARG A 1 84 ? -8.332 -1.684 29.197 1.00 87.03 327 ARG A O 1
ATOM 665 N N . GLN A 1 85 ? -9.393 0.047 28.232 1.00 84.70 328 GLN A N 1
ATOM 666 C CA . GLN A 1 85 ? -10.370 -0.789 27.541 1.00 83.75 328 GLN A CA 1
ATOM 667 C C . GLN A 1 85 ? -9.860 -1.333 26.223 1.00 82.51 328 GLN A C 1
ATOM 668 O O . GLN A 1 85 ? -10.615 -1.978 25.494 1.00 81.54 328 GLN A O 1
ATOM 674 N N . ASN A 1 86 ? -8.593 -1.076 25.915 1.00 81.65 329 ASN A N 1
ATOM 675 C CA . ASN A 1 86 ? -8.024 -1.540 24.654 1.00 82.48 329 ASN A CA 1
ATOM 676 C C . ASN A 1 86 ? -8.652 -0.795 23.478 1.00 82.75 329 ASN A C 1
ATOM 677 O O . ASN A 1 86 ? -9.199 -1.412 22.562 1.00 82.58 329 ASN A O 1
ATOM 682 N N . GLY A 1 87 ? -8.570 0.532 23.508 1.00 83.15 330 GLY A N 1
ATOM 683 C CA . GLY A 1 87 ? -9.147 1.329 22.437 1.00 82.73 330 GLY A CA 1
ATOM 684 C C . GLY A 1 87 ? -8.124 1.919 21.475 1.00 82.06 330 GLY A C 1
ATOM 685 O O . GLY A 1 87 ? -8.324 1.912 20.247 1.00 80.09 330 GLY A O 1
ATOM 686 N N . ILE A 1 88 ? -7.029 2.443 22.024 1.00 81.55 331 ILE A N 1
ATOM 687 C CA . ILE A 1 88 ? -5.998 3.014 21.177 1.00 81.09 331 ILE A CA 1
ATOM 688 C C . ILE A 1 88 ? -5.571 1.938 20.192 1.00 82.40 331 ILE A C 1
ATOM 689 O O . ILE A 1 88 ? -5.040 2.232 19.127 1.00 83.03 331 ILE A O 1
ATOM 694 N N . ARG A 1 89 ? -5.811 0.686 20.569 1.00 84.09 332 ARG A N 1
ATOM 695 C CA . ARG A 1 89 ? -5.481 -0.475 19.741 1.00 85.17 332 ARG A CA 1
ATOM 696 C C . ARG A 1 89 ? -6.610 -0.701 18.726 1.00 85.34 332 ARG A C 1
ATOM 697 O O . ARG A 1 89 ? -6.374 -1.093 17.578 1.00 85.28 332 ARG A O 1
ATOM 705 N N . GLU A 1 90 ? -7.836 -0.423 19.154 1.00 85.27 333 GLU A N 1
ATOM 706 C CA . GLU A 1 90 ? -8.993 -0.617 18.300 1.00 85.56 333 GLU A CA 1
ATOM 707 C C . GLU A 1 90 ? -9.270 0.521 17.321 1.00 85.41 333 GLU A C 1
ATOM 708 O O . GLU A 1 90 ? -9.731 0.283 16.201 1.00 85.16 333 GLU A O 1
ATOM 714 N N . ALA A 1 91 ? -8.992 1.753 17.723 1.00 84.24 334 ALA A N 1
ATOM 715 C CA . ALA A 1 91 ? -9.236 2.872 16.832 1.00 82.99 334 ALA A CA 1
ATOM 716 C C . ALA A 1 91 ? -8.329 2.773 15.615 1.00 83.03 334 ALA A C 1
ATOM 717 O O . ALA A 1 91 ? -8.780 2.877 14.475 1.00 82.85 334 ALA A O 1
ATOM 719 N N . VAL A 1 92 ? -7.044 2.563 15.870 1.00 82.99 335 VAL A N 1
ATOM 720 C CA . VAL A 1 92 ? -6.044 2.451 14.816 1.00 83.57 335 VAL A CA 1
ATOM 721 C C . VAL A 1 92 ? -6.274 1.273 13.855 1.00 83.37 335 VAL A C 1
ATOM 722 O O . VAL A 1 92 ? -5.936 1.339 12.667 1.00 84.02 335 VAL A O 1
ATOM 726 N N . SER A 1 93 ? -6.835 0.191 14.379 1.00 82.52 336 SER A N 1
ATOM 727 C CA . SER A 1 93 ? -7.100 -0.984 13.573 1.00 82.05 336 SER A CA 1
ATOM 728 C C . SER A 1 93 ? -8.313 -0.769 12.675 1.00 81.55 336 SER A C 1
ATOM 729 O O . SER A 1 93 ? -8.719 -1.660 11.925 1.00 80.98 336 SER A O 1
ATOM 732 N N . LEU A 1 94 ? -8.902 0.416 12.760 1.00 81.38 337 LEU A N 1
ATOM 733 C CA . LEU A 1 94 ? -10.053 0.721 11.928 1.00 80.82 337 LEU A CA 1
ATOM 734 C C . LEU A 1 94 ? -9.583 1.638 10.801 1.00 81.25 337 LEU A C 1
ATOM 735 O O . LEU A 1 94 ? -10.015 1.498 9.658 1.00 80.78 337 LEU A O 1
ATOM 740 N N . LEU A 1 95 ? -8.692 2.574 11.116 1.00 82.16 338 LEU A N 1
ATOM 741 C CA . LEU A 1 95 ? -8.174 3.478 10.090 1.00 83.84 338 LEU A CA 1
ATOM 742 C C . LEU A 1 95 ? -7.450 2.696 8.989 1.00 85.39 338 LEU A C 1
ATOM 743 O O . LEU A 1 95 ? -7.513 3.060 7.816 1.00 85.67 338 LEU A O 1
ATOM 748 N N . ARG A 1 96 ? -6.767 1.620 9.378 1.00 86.92 339 ARG A N 1
ATOM 749 C CA . ARG A 1 96 ? -6.026 0.782 8.440 1.00 88.25 339 ARG A CA 1
ATOM 750 C C . ARG A 1 96 ? -6.902 0.147 7.362 1.00 88.76 339 ARG A C 1
ATOM 751 O O . ARG A 1 96 ? -6.457 -0.073 6.230 1.00 89.57 339 ARG A O 1
ATOM 759 N N . ARG A 1 97 ? -8.142 -0.169 7.710 1.00 88.49 340 ARG A N 1
ATOM 760 C CA . ARG A 1 97 ? -9.036 -0.752 6.729 1.00 88.88 340 ARG A CA 1
ATOM 761 C C . ARG A 1 97 ? -10.360 0.004 6.680 1.00 89.35 340 ARG A C 1
ATOM 762 O O . ARG A 1 97 ? -11.404 -0.510 7.083 1.00 90.04 340 ARG A O 1
ATOM 770 N N . THR A 1 98 ? -10.308 1.238 6.191 1.00 89.02 341 THR A N 1
ATOM 771 C CA . THR A 1 98 ? -11.514 2.041 6.065 1.00 88.48 341 THR A CA 1
ATOM 772 C C . THR A 1 98 ? -11.432 2.930 4.839 1.00 88.19 341 THR A C 1
ATOM 773 O O . THR A 1 98 ? -10.354 3.414 4.476 1.00 86.09 341 THR A O 1
ATOM 777 N N . GLY A 1 99 ? -12.585 3.131 4.208 1.00 87.92 342 GLY A N 1
ATOM 778 C CA . GLY A 1 99 ? -12.669 3.979 3.037 1.00 87.08 342 GLY A CA 1
ATOM 779 C C . GLY A 1 99 ? -13.661 5.081 3.342 1.00 87.10 342 GLY A C 1
ATOM 780 O O . GLY A 1 99 ? -13.810 6.027 2.577 1.00 86.80 342 GLY A O 1
ATOM 781 N N . ASN A 1 100 ? -14.342 4.958 4.479 1.00 86.25 343 ASN A N 1
ATOM 782 C CA . ASN A 1 100 ? -15.331 5.943 4.893 1.00 85.54 343 ASN A CA 1
ATOM 783 C C . ASN A 1 100 ? -14.677 7.231 5.410 1.00 85.81 343 ASN A C 1
ATOM 784 O O . ASN A 1 100 ? -13.895 7.206 6.364 1.00 85.87 343 ASN A O 1
ATOM 789 N N . ALA A 1 101 ? -15.012 8.359 4.783 1.00 85.24 344 ALA A N 1
ATOM 790 C CA . ALA A 1 101 ? -14.451 9.653 5.170 1.00 83.37 344 ALA A CA 1
ATOM 791 C C . ALA A 1 101 ? -14.887 10.065 6.571 1.00 82.74 344 ALA A C 1
ATOM 792 O O . ALA A 1 101 ? -14.098 10.624 7.336 1.00 82.65 344 ALA A O 1
ATOM 794 N N . GLU A 1 102 ? -16.142 9.795 6.905 1.00 81.86 345 GLU A N 1
ATOM 795 C CA . GLU A 1 102 ? -16.658 10.143 8.217 1.00 81.63 345 GLU A CA 1
ATOM 796 C C . GLU A 1 102 ? -16.001 9.292 9.312 1.00 81.51 345 GLU A C 1
ATOM 797 O O . GLU A 1 102 ? -15.666 9.802 10.384 1.00 81.03 345 GLU A O 1
ATOM 803 N N . ILE A 1 103 ? -15.811 8.002 9.045 1.00 81.93 346 ILE A N 1
ATOM 804 C CA . ILE A 1 103 ? -15.174 7.106 10.018 1.00 82.18 346 ILE A CA 1
ATOM 805 C C . ILE A 1 103 ? -13.752 7.576 10.275 1.00 81.78 346 ILE A C 1
ATOM 806 O O . ILE A 1 103 ? -13.268 7.533 11.404 1.00 82.35 346 ILE A O 1
ATOM 811 N N . GLN A 1 104 ? -13.081 8.005 9.210 1.00 80.45 347 GLN A N 1
ATOM 812 C CA . GLN A 1 104 ? -11.715 8.490 9.313 1.00 78.54 347 GLN A CA 1
ATOM 813 C C . GLN A 1 104 ? -11.645 9.809 10.083 1.00 75.77 347 GLN A C 1
ATOM 814 O O . GLN A 1 104 ? -10.698 10.045 10.826 1.00 75.55 347 GLN A O 1
ATOM 820 N N . LYS A 1 105 ? -12.650 10.663 9.911 1.00 72.65 348 LYS A N 1
ATOM 821 C CA . LYS A 1 105 ? -12.694 11.941 10.621 1.00 69.08 348 LYS A CA 1
ATOM 822 C C . LYS A 1 105 ? -12.879 11.721 12.111 1.00 66.83 348 LYS A C 1
ATOM 823 O O . LYS A 1 105 ? -12.241 12.382 12.924 1.00 66.19 348 LYS A O 1
ATOM 829 N N . GLN A 1 106 ? -13.777 10.806 12.457 1.00 65.99 349 GLN A N 1
ATOM 830 C CA . GLN A 1 106 ? -14.083 10.527 13.854 1.00 66.15 349 GLN A CA 1
ATOM 831 C C . GLN A 1 106 ? -12.944 9.881 14.626 1.00 66.52 349 GLN A C 1
ATOM 832 O O . GLN A 1 106 ? -12.572 10.344 15.707 1.00 67.69 349 GLN A O 1
ATOM 838 N N . LEU A 1 107 ? -12.397 8.804 14.077 1.00 67.13 350 LEU A N 1
ATOM 839 C CA . LEU A 1 107 ? -11.300 8.084 14.718 1.00 66.80 350 LEU A CA 1
ATOM 840 C C . LEU A 1 107 ? -10.118 9.017 14.931 1.00 66.00 350 LEU A C 1
ATOM 841 O O . LEU A 1 107 ? -9.458 9.015 15.974 1.00 65.80 350 LEU A O 1
ATOM 846 N N . THR A 1 108 ? -9.865 9.816 13.911 1.00 63.78 351 THR A N 1
ATOM 847 C CA . THR A 1 108 ? -8.767 10.748 13.931 1.00 62.73 351 THR A CA 1
ATOM 848 C C . THR A 1 108 ? -9.011 11.881 14.928 1.00 61.24 351 THR A C 1
ATOM 849 O O . THR A 1 108 ? -8.075 12.346 15.568 1.00 60.81 351 THR A O 1
ATOM 853 N N . GLY A 1 109 ? -10.267 12.309 15.067 1.00 60.04 352 GLY A N 1
ATOM 854 C CA . GLY A 1 109 ? -10.607 13.370 16.007 1.00 58.53 352 GLY A CA 1
ATOM 855 C C . GLY A 1 109 ? -10.496 12.834 17.423 1.00 59.04 352 GLY A C 1
ATOM 856 O O . GLY A 1 109 ? -10.102 13.538 18.356 1.00 58.03 352 GLY A O 1
ATOM 857 N N . LEU A 1 110 ? -10.862 11.561 17.562 1.00 58.80 353 LEU A N 1
ATOM 858 C CA . LEU A 1 110 ? -10.804 10.835 18.822 1.00 57.50 353 LEU A CA 1
ATOM 859 C C . LEU A 1 110 ? -9.359 10.879 19.294 1.00 57.65 353 LEU A C 1
ATOM 860 O O . LEU A 1 110 ? -9.047 11.456 20.346 1.00 57.29 353 LEU A O 1
ATOM 865 N N . LEU A 1 111 ? -8.488 10.261 18.494 1.00 57.60 354 LEU A N 1
ATOM 866 C CA . LEU A 1 111 ? -7.061 10.195 18.776 1.00 57.58 354 LEU A CA 1
ATOM 867 C C . LEU A 1 111 ? -6.471 11.550 19.160 1.00 57.72 354 LEU A C 1
ATOM 868 O O . LEU A 1 111 ? -5.615 11.630 20.042 1.00 57.64 354 LEU A O 1
ATOM 873 N N . TRP A 1 112 ? -6.935 12.613 18.501 1.00 57.02 355 TRP A N 1
ATOM 874 C CA . TRP A 1 112 ? -6.457 13.961 18.777 1.00 54.98 355 TRP A CA 1
ATOM 875 C C . TRP A 1 112 ? -6.769 14.282 20.215 1.00 56.52 355 TRP A C 1
ATOM 876 O O . TRP A 1 112 ? -5.896 14.740 20.953 1.00 56.75 355 TRP A O 1
ATOM 887 N N . ASN A 1 113 ? -8.014 14.040 20.619 1.00 57.92 356 ASN A N 1
ATOM 888 C CA . ASN A 1 113 ? -8.419 14.309 21.996 1.00 59.02 356 ASN A CA 1
ATOM 889 C C . ASN A 1 113 ? -7.532 13.572 23.008 1.00 58.98 356 ASN A C 1
ATOM 890 O O . ASN A 1 113 ? -7.110 14.145 24.011 1.00 58.77 356 ASN A O 1
ATOM 895 N N . LEU A 1 114 ? -7.237 12.308 22.732 1.00 59.68 357 LEU A N 1
ATOM 896 C CA . LEU A 1 114 ? -6.398 11.515 23.616 1.00 58.77 357 LEU A CA 1
ATOM 897 C C . LEU A 1 114 ? -4.991 12.105 23.796 1.00 59.55 357 LEU A C 1
ATOM 898 O O . LEU A 1 114 ? -4.458 12.098 24.899 1.00 61.10 357 LEU A O 1
ATOM 903 N N . SER A 1 115 ? -4.399 12.623 22.721 1.00 60.53 358 SER A N 1
ATOM 904 C CA . SER A 1 115 ? -3.046 13.177 22.769 1.00 62.34 358 SER A CA 1
ATOM 905 C C . SER A 1 115 ? -2.804 14.357 23.687 1.00 62.28 358 SER A C 1
ATOM 906 O O . SER A 1 115 ? -1.666 14.694 23.971 1.00 62.62 358 SER A O 1
ATOM 909 N N . SER A 1 116 ? -3.861 14.998 24.154 1.00 62.87 359 SER A N 1
ATOM 910 C CA . SER A 1 116 ? -3.691 16.126 25.057 1.00 64.68 359 SER A CA 1
ATOM 911 C C . SER A 1 116 ? -3.495 15.608 26.480 1.00 67.35 359 SER A C 1
ATOM 912 O O . SER A 1 116 ? -3.039 16.348 27.359 1.00 66.34 359 SER A O 1
ATOM 915 N N . THR A 1 117 ? -3.855 14.343 26.708 1.00 70.34 360 THR A N 1
ATOM 916 C CA . THR A 1 117 ? -3.701 13.736 28.027 1.00 74.46 360 THR A CA 1
ATOM 917 C C . THR A 1 117 ? -2.201 13.447 28.158 1.00 76.89 360 THR A C 1
ATOM 918 O O . THR A 1 117 ? -1.698 12.382 27.770 1.00 76.03 360 THR A O 1
ATOM 922 N N . ASP A 1 118 ? -1.496 14.439 28.700 1.00 79.80 361 ASP A N 1
ATOM 923 C CA . ASP A 1 118 ? -0.045 14.402 28.833 1.00 83.36 361 ASP A CA 1
ATOM 924 C C . ASP A 1 118 ? 0.694 13.100 29.046 1.00 85.56 361 ASP A C 1
ATOM 925 O O . ASP A 1 118 ? 1.876 13.021 28.724 1.00 86.60 361 ASP A O 1
ATOM 930 N N . GLU A 1 119 ? 0.044 12.075 29.571 1.00 88.06 362 GLU A N 1
ATOM 931 C CA . GLU A 1 119 ? 0.794 10.858 29.813 1.00 90.84 362 GLU A CA 1
ATOM 932 C C . GLU A 1 119 ? 0.724 9.731 28.789 1.00 92.07 362 GLU A C 1
ATOM 933 O O . GLU A 1 119 ? 1.761 9.315 28.276 1.00 91.94 362 GLU A O 1
ATOM 939 N N . LEU A 1 120 ? -0.468 9.249 28.461 1.00 94.75 363 LEU A N 1
ATOM 940 C CA . LEU A 1 120 ? -0.575 8.142 27.510 1.00 97.80 363 LEU A CA 1
ATOM 941 C C . LEU A 1 120 ? -0.201 8.427 26.050 1.00 98.34 363 LEU A C 1
ATOM 942 O O . LEU A 1 120 ? -0.610 7.688 25.144 1.00 100.45 363 LEU A O 1
ATOM 947 N N . LYS A 1 121 ? 0.571 9.484 25.813 1.00 96.65 364 LYS A N 1
ATOM 948 C CA . LYS A 1 121 ? 0.988 9.813 24.447 1.00 94.92 364 LYS A CA 1
ATOM 949 C C . LYS A 1 121 ? 1.813 8.658 23.866 1.00 95.34 364 LYS A C 1
ATOM 950 O O . LYS A 1 121 ? 1.666 8.286 22.699 1.00 94.46 364 LYS A O 1
ATOM 956 N N . GLU A 1 122 ? 2.685 8.114 24.710 1.00 95.70 365 GLU A N 1
ATOM 957 C CA . GLU A 1 122 ? 3.587 7.023 24.368 1.00 95.80 365 GLU A CA 1
ATOM 958 C C . GLU A 1 122 ? 3.007 5.892 23.527 1.00 95.40 365 GLU A C 1
ATOM 959 O O . GLU A 1 122 ? 3.655 5.425 22.591 1.00 95.77 365 GLU A O 1
ATOM 965 N N . GLU A 1 123 ? 1.796 5.450 23.857 1.00 94.44 366 GLU A N 1
ATOM 966 C CA . GLU A 1 123 ? 1.157 4.365 23.111 1.00 93.44 366 GLU A CA 1
ATOM 967 C C . GLU A 1 123 ? 0.622 4.890 21.784 1.00 92.20 366 GLU A C 1
ATOM 968 O O . GLU A 1 123 ? 0.368 4.119 20.856 1.00 91.44 366 GLU A O 1
ATOM 974 N N . LEU A 1 124 ? 0.458 6.211 21.708 1.00 91.88 367 LEU A N 1
ATOM 975 C CA . LEU A 1 124 ? -0.045 6.879 20.504 1.00 91.23 367 LEU A CA 1
ATOM 976 C C . LEU A 1 124 ? 1.049 7.010 19.460 1.00 91.45 367 LEU A C 1
ATOM 977 O O . LEU A 1 124 ? 0.825 6.756 18.277 1.00 90.72 367 LEU A O 1
ATOM 982 N N . ILE A 1 125 ? 2.235 7.411 19.898 1.00 92.57 368 ILE A N 1
ATOM 983 C CA . ILE A 1 125 ? 3.343 7.550 18.975 1.00 94.11 368 ILE A CA 1
ATOM 984 C C . ILE A 1 125 ? 3.792 6.147 18.588 1.00 95.01 368 ILE A C 1
ATOM 985 O O . ILE A 1 125 ? 4.297 5.911 17.485 1.00 96.13 368 ILE A O 1
ATOM 990 N N . ALA A 1 126 ? 3.582 5.207 19.498 1.00 95.14 369 ALA A N 1
ATOM 991 C CA . ALA A 1 126 ? 3.966 3.832 19.245 1.00 95.97 369 ALA A CA 1
ATOM 992 C C . ALA A 1 126 ? 3.026 3.146 18.246 1.00 96.96 369 ALA A C 1
ATOM 993 O O . ALA A 1 126 ? 3.485 2.519 17.285 1.00 97.80 369 ALA A O 1
ATOM 995 N N . ASP A 1 127 ? 1.717 3.274 18.459 1.00 97.36 370 ASP A N 1
ATOM 996 C CA . ASP A 1 127 ? 0.749 2.624 17.578 1.00 97.57 370 ASP A CA 1
ATOM 997 C C . ASP A 1 127 ? -0.075 3.529 16.661 1.00 96.57 370 ASP A C 1
ATOM 998 O O . ASP A 1 127 ? -0.497 3.099 15.582 1.00 96.23 370 ASP A O 1
ATOM 1003 N N . ALA A 1 128 ? -0.299 4.774 17.075 1.00 95.30 371 ALA A N 1
ATOM 1004 C CA . ALA A 1 128 ? -1.095 5.714 16.278 1.00 93.72 371 ALA A CA 1
ATOM 1005 C C . ALA A 1 128 ? -0.311 6.406 15.161 1.00 92.15 371 ALA A C 1
ATOM 1006 O O . ALA A 1 128 ? -0.664 6.312 13.981 1.00 92.12 371 ALA A O 1
ATOM 1008 N N . LEU A 1 129 ? 0.754 7.100 15.542 1.00 88.81 372 LEU A N 1
ATOM 1009 C CA . LEU A 1 129 ? 1.583 7.829 14.598 1.00 85.77 372 LEU A CA 1
ATOM 1010 C C . LEU A 1 129 ? 1.683 7.260 13.179 1.00 83.63 372 LEU A C 1
ATOM 1011 O O . LEU A 1 129 ? 1.372 7.949 12.209 1.00 83.56 372 LEU A O 1
ATOM 1016 N N . PRO A 1 130 ? 2.115 6.000 13.039 1.00 81.40 373 PRO A N 1
ATOM 1017 C CA . PRO A 1 130 ? 2.260 5.354 11.730 1.00 79.69 373 PRO A CA 1
ATOM 1018 C C . PRO A 1 130 ? 1.058 5.437 10.804 1.00 77.95 373 PRO A C 1
ATOM 1019 O O . PRO A 1 130 ? 1.155 5.987 9.708 1.00 76.83 373 PRO A O 1
ATOM 1023 N N . VAL A 1 131 ? -0.070 4.884 11.234 1.00 75.99 374 VAL A N 1
ATOM 1024 C CA . VAL A 1 131 ? -1.271 4.917 10.409 1.00 75.40 374 VAL A CA 1
ATOM 1025 C C . VAL A 1 131 ? -1.620 6.335 9.983 1.00 74.10 374 VAL A C 1
ATOM 1026 O O . VAL A 1 131 ? -2.088 6.555 8.866 1.00 73.51 374 VAL A O 1
ATOM 1030 N N . LEU A 1 132 ? -1.381 7.296 10.870 1.00 73.33 375 LEU A N 1
ATOM 1031 C CA . LEU A 1 132 ? -1.668 8.694 10.570 1.00 73.43 375 LEU A CA 1
ATOM 1032 C C . LEU A 1 132 ? -0.670 9.246 9.549 1.00 73.90 375 LEU A C 1
ATOM 1033 O O . LEU A 1 132 ? -1.048 9.898 8.569 1.00 73.36 375 LEU A O 1
ATOM 1038 N N . ALA A 1 133 ? 0.608 8.976 9.780 1.00 74.55 376 ALA A N 1
ATOM 1039 C CA . ALA A 1 133 ? 1.652 9.440 8.881 1.00 75.12 376 ALA A CA 1
ATOM 1040 C C . ALA A 1 133 ? 1.444 8.876 7.486 1.00 75.96 376 ALA A C 1
ATOM 1041 O O . ALA A 1 133 ? 1.652 9.560 6.488 1.00 75.11 376 ALA A O 1
ATOM 1043 N N . ASP A 1 134 ? 1.015 7.620 7.437 1.00 77.62 377 ASP A N 1
ATOM 1044 C CA . ASP A 1 134 ? 0.794 6.902 6.185 1.00 78.73 377 ASP A CA 1
ATOM 1045 C C . ASP A 1 134 ? -0.507 7.186 5.464 1.00 79.42 377 ASP A C 1
ATOM 1046 O O . ASP A 1 134 ? -0.514 7.870 4.447 1.00 80.54 377 ASP A O 1
ATOM 1051 N N . ARG A 1 135 ? -1.608 6.645 5.981 1.00 79.12 378 ARG A N 1
ATOM 1052 C CA . ARG A 1 135 ? -2.913 6.809 5.345 1.00 78.96 378 ARG A CA 1
ATOM 1053 C C . ARG A 1 135 ? -3.510 8.216 5.280 1.00 78.01 378 ARG A C 1
ATOM 1054 O O . ARG A 1 135 ? -4.384 8.485 4.449 1.00 78.00 378 ARG A O 1
ATOM 1062 N N . VAL A 1 136 ? -3.058 9.119 6.140 1.00 76.56 379 VAL A N 1
ATOM 1063 C CA . VAL A 1 136 ? -3.616 10.455 6.099 1.00 75.83 379 VAL A CA 1
ATOM 1064 C C . VAL A 1 136 ? -2.603 11.520 5.724 1.00 74.72 379 VAL A C 1
ATOM 1065 O O . VAL A 1 136 ? -2.642 12.062 4.621 1.00 74.55 379 VAL A O 1
ATOM 1069 N N . ILE A 1 137 ? -1.676 11.806 6.620 1.00 72.58 380 ILE A N 1
ATOM 1070 C CA . ILE A 1 137 ? -0.718 12.849 6.337 1.00 71.60 380 ILE A CA 1
ATOM 1071 C C . ILE A 1 137 ? 0.039 12.779 5.002 1.00 72.01 380 ILE A C 1
ATOM 1072 O O . ILE A 1 137 ? -0.164 13.637 4.136 1.00 74.63 380 ILE A O 1
ATOM 1077 N N . ILE A 1 138 ? 0.873 11.769 4.792 1.00 70.66 381 ILE A N 1
ATOM 1078 C CA . ILE A 1 138 ? 1.633 11.728 3.542 1.00 68.79 381 ILE A CA 1
ATOM 1079 C C . ILE A 1 138 ? 0.848 11.907 2.236 1.00 68.37 381 ILE A C 1
ATOM 1080 O O . ILE A 1 138 ? 1.128 12.820 1.462 1.00 68.33 381 ILE A O 1
ATOM 1085 N N . PRO A 1 139 ? -0.150 11.045 1.986 1.00 67.57 382 PRO A N 1
ATOM 1086 C CA . PRO A 1 139 ? -0.959 11.120 0.771 1.00 66.84 382 PRO A CA 1
ATOM 1087 C C . PRO A 1 139 ? -1.830 12.371 0.691 1.00 66.33 382 PRO A C 1
ATOM 1088 O O . PRO A 1 139 ? -2.710 12.432 -0.144 1.00 68.04 382 PRO A O 1
ATOM 1092 N N . PHE A 1 140 ? -1.611 13.364 1.545 1.00 64.92 383 PHE A N 1
ATOM 1093 C CA . PHE A 1 140 ? -2.443 14.568 1.469 1.00 63.43 383 PHE A CA 1
ATOM 1094 C C . PHE A 1 140 ? -1.629 15.682 0.837 1.00 65.12 383 PHE A C 1
ATOM 1095 O O . PHE A 1 140 ? -2.128 16.499 0.052 1.00 65.91 383 PHE A O 1
ATOM 1103 N N . SER A 1 141 ? -0.354 15.690 1.199 1.00 51.79 384 SER A N 1
ATOM 1104 C CA . SER A 1 141 ? 0.582 16.681 0.722 1.00 54.21 384 SER A CA 1
ATOM 1105 C C . SER A 1 141 ? 1.027 16.290 -0.663 1.00 55.78 384 SER A C 1
ATOM 1106 O O . SER A 1 141 ? 1.430 17.139 -1.459 1.00 55.11 384 SER A O 1
ATOM 1109 N N . GLY A 1 142 ? 0.947 14.988 -0.931 1.00 58.93 385 GLY A N 1
ATOM 1110 C CA . GLY A 1 142 ? 1.354 14.449 -2.214 1.00 62.80 385 GLY A CA 1
ATOM 1111 C C . GLY A 1 142 ? 2.860 14.483 -2.288 1.00 65.70 385 GLY A C 1
ATOM 1112 O O . GLY A 1 142 ? 3.446 14.834 -3.302 1.00 65.59 385 GLY A O 1
ATOM 1113 N N . TRP A 1 143 ? 3.494 14.114 -1.194 1.00 68.70 386 TRP A N 1
ATOM 1114 C CA . TRP A 1 143 ? 4.933 14.128 -1.131 1.00 72.75 386 TRP A CA 1
ATOM 1115 C C . TRP A 1 143 ? 5.592 12.970 -1.905 1.00 75.95 386 TRP A C 1
ATOM 1116 O O . TRP A 1 143 ? 6.815 12.782 -1.863 1.00 76.73 386 TRP A O 1
ATOM 1127 N N . CYS A 1 144 ? 4.775 12.199 -2.619 1.00 48.59 387 CYS A N 1
ATOM 1128 C CA . CYS A 1 144 ? 5.254 11.067 -3.422 1.00 48.95 387 CYS A CA 1
ATOM 1129 C C . CYS A 1 144 ? 6.549 11.411 -4.175 1.00 47.50 387 CYS A C 1
ATOM 1130 O O . CYS A 1 144 ? 7.662 11.095 -3.715 1.00 44.89 387 CYS A O 1
ATOM 1133 N N . VAL A 1 154 ? -7.470 9.917 -1.592 1.00 77.27 397 VAL A N 1
ATOM 1134 C CA . VAL A 1 154 ? -7.648 11.371 -1.518 1.00 77.69 397 VAL A CA 1
ATOM 1135 C C . VAL A 1 154 ? -7.318 11.973 -0.144 1.00 77.67 397 VAL A C 1
ATOM 1136 O O . VAL A 1 154 ? -6.384 12.764 -0.010 1.00 77.55 397 VAL A O 1
ATOM 1140 N N . VAL A 1 155 ? -8.097 11.587 0.863 1.00 76.13 398 VAL A N 1
ATOM 1141 C CA . VAL A 1 155 ? -7.943 12.093 2.226 1.00 74.68 398 VAL A CA 1
ATOM 1142 C C . VAL A 1 155 ? -8.643 13.448 2.337 1.00 73.71 398 VAL A C 1
ATOM 1143 O O . VAL A 1 155 ? -8.309 14.401 1.626 1.00 73.33 398 VAL A O 1
ATOM 1147 N N . ASP A 1 156 ? -9.633 13.514 3.224 1.00 71.17 399 ASP A N 1
ATOM 1148 C CA . ASP A 1 156 ? -10.410 14.726 3.413 1.00 68.18 399 ASP A CA 1
ATOM 1149 C C . ASP A 1 156 ? -9.642 15.746 4.230 1.00 67.35 399 ASP A C 1
ATOM 1150 O O . ASP A 1 156 ? -8.992 15.405 5.222 1.00 68.99 399 ASP A O 1
ATOM 1155 N N . PRO A 1 157 ? -9.698 17.019 3.816 1.00 64.67 400 PRO A N 1
ATOM 1156 C CA . PRO A 1 157 ? -9.018 18.109 4.503 1.00 62.19 400 PRO A CA 1
ATOM 1157 C C . PRO A 1 157 ? -9.208 18.075 6.019 1.00 60.77 400 PRO A C 1
ATOM 1158 O O . PRO A 1 157 ? -8.354 18.544 6.762 1.00 61.26 400 PRO A O 1
ATOM 1162 N N . GLU A 1 158 ? -10.326 17.528 6.481 1.00 58.77 401 GLU A N 1
ATOM 1163 C CA . GLU A 1 158 ? -10.585 17.490 7.918 1.00 58.67 401 GLU A CA 1
ATOM 1164 C C . GLU A 1 158 ? -9.834 16.351 8.607 1.00 56.63 401 GLU A C 1
ATOM 1165 O O . GLU A 1 158 ? -9.368 16.496 9.739 1.00 55.70 401 GLU A O 1
ATOM 1171 N N . VAL A 1 159 ? -9.715 15.223 7.918 1.00 55.42 402 VAL A N 1
ATOM 1172 C CA . VAL A 1 159 ? -8.998 14.081 8.467 1.00 54.01 402 VAL A CA 1
ATOM 1173 C C . VAL A 1 159 ? -7.563 14.496 8.704 1.00 53.19 402 VAL A C 1
ATOM 1174 O O . VAL A 1 159 ? -6.986 14.165 9.730 1.00 53.62 402 VAL A O 1
ATOM 1178 N N . PHE A 1 160 ? -6.991 15.208 7.734 1.00 53.00 403 PHE A N 1
ATOM 1179 C CA . PHE A 1 160 ? -5.608 15.696 7.817 1.00 51.06 403 PHE A CA 1
ATOM 1180 C C . PHE A 1 160 ? -5.518 16.711 8.953 1.00 49.91 403 PHE A C 1
ATOM 1181 O O . PHE A 1 160 ? -4.512 16.790 9.654 1.00 48.54 403 PHE A O 1
ATOM 1189 N N . PHE A 1 161 ? -6.591 17.469 9.138 1.00 48.68 404 PHE A N 1
ATOM 1190 C CA . PHE A 1 161 ? -6.666 18.463 10.196 1.00 47.89 404 PHE A CA 1
ATOM 1191 C C . PHE A 1 161 ? -6.498 17.792 11.559 1.00 48.21 404 PHE A C 1
ATOM 1192 O O . PHE A 1 161 ? -5.599 18.152 12.335 1.00 46.66 404 PHE A O 1
ATOM 1200 N N . ASN A 1 162 ? -7.368 16.822 11.849 1.00 48.08 405 ASN A N 1
ATOM 1201 C CA . ASN A 1 162 ? -7.312 16.095 13.109 1.00 48.43 405 ASN A CA 1
ATOM 1202 C C . ASN A 1 162 ? -5.994 15.347 13.303 1.00 46.61 405 ASN A C 1
ATOM 1203 O O . ASN A 1 162 ? -5.434 15.340 14.396 1.00 44.27 405 ASN A O 1
ATOM 1208 N N . ALA A 1 163 ? -5.492 14.726 12.241 1.00 46.24 406 ALA A N 1
ATOM 1209 C CA . ALA A 1 163 ? -4.235 13.978 12.322 1.00 46.91 406 ALA A CA 1
ATOM 1210 C C . ALA A 1 163 ? -3.073 14.891 12.717 1.00 47.50 406 ALA A C 1
ATOM 1211 O O . ALA A 1 163 ? -2.308 14.602 13.657 1.00 45.65 406 ALA A O 1
ATOM 1213 N N . THR A 1 164 ? -2.941 15.992 11.988 1.00 47.95 407 THR A N 1
ATOM 1214 C CA . THR A 1 164 ? -1.894 16.946 12.273 1.00 49.50 407 THR A CA 1
ATOM 1215 C C . THR A 1 164 ? -2.093 17.509 13.674 1.00 48.49 407 THR A C 1
ATOM 1216 O O . THR A 1 164 ? -1.143 17.936 14.328 1.00 45.72 407 THR A O 1
ATOM 1220 N N . GLY A 1 165 ? -3.347 17.530 14.118 1.00 49.36 408 GLY A N 1
ATOM 1221 C CA . GLY A 1 165 ? -3.636 18.033 15.448 1.00 51.59 408 GLY A CA 1
ATOM 1222 C C . GLY A 1 165 ? -3.048 17.056 16.446 1.00 52.54 408 GLY A C 1
ATOM 1223 O O . GLY A 1 165 ? -2.397 17.435 17.435 1.00 53.09 408 GLY A O 1
ATOM 1224 N N . CYS A 1 166 ? -3.281 15.780 16.147 1.00 53.41 409 CYS A N 1
ATOM 1225 C CA . CYS A 1 166 ? -2.801 14.673 16.947 1.00 54.52 409 CYS A CA 1
ATOM 1226 C C . CYS A 1 166 ? -1.277 14.721 17.067 1.00 54.17 409 CYS A C 1
ATOM 1227 O O . CYS A 1 166 ? -0.743 14.723 18.183 1.00 55.28 409 CYS A O 1
ATOM 1230 N N . LEU A 1 167 ? -0.580 14.776 15.930 1.00 52.24 410 LEU A N 1
ATOM 1231 C CA . LEU A 1 167 ? 0.880 14.825 15.948 1.00 53.82 410 LEU A CA 1
ATOM 1232 C C . LEU A 1 167 ? 1.410 16.080 16.636 1.00 52.66 410 LEU A C 1
ATOM 1233 O O . LEU A 1 167 ? 2.547 16.119 17.117 1.00 53.39 410 LEU A O 1
ATOM 1238 N N . ARG A 1 168 ? 0.574 17.103 16.697 1.00 51.45 411 ARG A N 1
ATOM 1239 C CA . ARG A 1 168 ? 0.965 18.357 17.303 1.00 51.38 411 ARG A CA 1
ATOM 1240 C C . ARG A 1 168 ? 1.159 18.227 18.777 1.00 51.37 411 ARG A C 1
ATOM 1241 O O . ARG A 1 168 ? 1.895 18.991 19.379 1.00 50.09 411 ARG A O 1
ATOM 1249 N N . ASN A 1 169 ? 0.458 17.266 19.354 1.00 52.58 412 ASN A N 1
ATOM 1250 C CA . ASN A 1 169 ? 0.547 17.011 20.773 1.00 53.41 412 ASN A CA 1
ATOM 1251 C C . ASN A 1 169 ? 1.650 16.028 21.055 1.00 54.38 412 ASN A C 1
ATOM 1252 O O . ASN A 1 169 ? 2.338 16.132 22.083 1.00 54.65 412 ASN A O 1
ATOM 1257 N N . LEU A 1 170 ? 1.822 15.081 20.129 1.00 54.89 413 LEU A N 1
ATOM 1258 C CA . LEU A 1 170 ? 2.875 14.072 20.244 1.00 56.84 413 LEU A CA 1
ATOM 1259 C C . LEU A 1 170 ? 4.251 14.729 20.067 1.00 58.39 413 LEU A C 1
ATOM 1260 O O . LEU A 1 170 ? 5.207 14.405 20.771 1.00 59.37 413 LEU A O 1
ATOM 1265 N N . SER A 1 171 ? 4.352 15.660 19.129 1.00 60.08 414 SER A N 1
ATOM 1266 C CA . SER A 1 171 ? 5.616 16.338 18.927 1.00 61.43 414 SER A CA 1
ATOM 1267 C C . SER A 1 171 ? 6.012 17.062 20.212 1.00 61.29 414 SER A C 1
ATOM 1268 O O . SER A 1 171 ? 7.058 17.703 20.272 1.00 62.57 414 SER A O 1
ATOM 1271 N N . SER A 1 172 ? 5.192 16.939 21.249 1.00 60.54 415 SER A N 1
ATOM 1272 C CA . SER A 1 172 ? 5.473 17.628 22.498 1.00 60.92 415 SER A CA 1
ATOM 1273 C C . SER A 1 172 ? 6.359 16.888 23.507 1.00 61.33 415 SER A C 1
ATOM 1274 O O . SER A 1 172 ? 6.990 17.513 24.355 1.00 60.53 415 SER A O 1
ATOM 1277 N N . ALA A 1 173 ? 6.415 15.566 23.427 1.00 62.30 416 ALA A N 1
ATOM 1278 C CA . ALA A 1 173 ? 7.242 14.812 24.367 1.00 63.42 416 ALA A CA 1
ATOM 1279 C C . ALA A 1 173 ? 8.581 14.488 23.733 1.00 63.18 416 ALA A C 1
ATOM 1280 O O . ALA A 1 173 ? 8.682 14.428 22.504 1.00 64.71 416 ALA A O 1
ATOM 1282 N N . ASP A 1 174 ? 9.597 14.268 24.565 1.00 61.25 417 ASP A N 1
ATOM 1283 C CA . ASP A 1 174 ? 10.945 13.945 24.083 1.00 60.57 417 ASP A CA 1
ATOM 1284 C C . ASP A 1 174 ? 10.980 12.793 23.046 1.00 60.08 417 ASP A C 1
ATOM 1285 O O . ASP A 1 174 ? 11.728 12.838 22.066 1.00 57.74 417 ASP A O 1
ATOM 1290 N N . ALA A 1 175 ? 10.160 11.770 23.262 1.00 60.95 418 ALA A N 1
ATOM 1291 C CA . ALA A 1 175 ? 10.105 10.624 22.359 1.00 61.43 418 ALA A CA 1
ATOM 1292 C C . ALA A 1 175 ? 9.461 10.957 21.015 1.00 61.81 418 ALA A C 1
ATOM 1293 O O . ALA A 1 175 ? 10.089 10.790 19.974 1.00 62.58 418 ALA A O 1
ATOM 1295 N N . GLY A 1 176 ? 8.209 11.413 21.038 1.00 61.83 419 GLY A N 1
ATOM 1296 C CA . GLY A 1 176 ? 7.525 11.757 19.805 1.00 60.83 419 GLY A CA 1
ATOM 1297 C C . GLY A 1 176 ? 8.392 12.620 18.906 1.00 62.12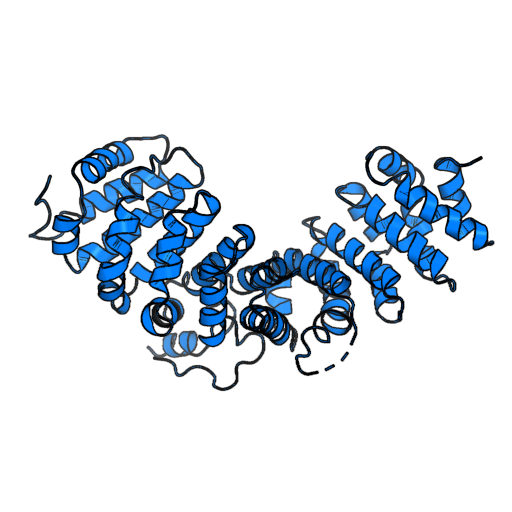 419 GLY A C 1
ATOM 1298 O O . GLY A 1 176 ? 8.496 12.381 17.682 1.00 61.82 419 GLY A O 1
ATOM 1299 N N . ARG A 1 177 ? 9.030 13.625 19.512 1.00 61.99 420 ARG A N 1
ATOM 1300 C CA . ARG A 1 177 ? 9.898 14.528 18.758 1.00 62.79 420 ARG A CA 1
ATOM 1301 C C . ARG A 1 177 ? 10.974 13.738 18.024 1.00 63.59 420 ARG A C 1
ATOM 1302 O O . ARG A 1 177 ? 11.182 13.915 16.825 1.00 63.08 420 ARG A O 1
ATOM 1310 N N . GLN A 1 178 ? 11.627 12.836 18.743 1.00 65.65 421 GLN A N 1
ATOM 1311 C CA . GLN A 1 178 ? 12.685 12.041 18.155 1.00 67.90 421 GLN A CA 1
ATOM 1312 C C . GLN A 1 178 ? 12.224 10.882 17.282 1.00 68.06 421 GLN A C 1
ATOM 1313 O O . GLN A 1 178 ? 13.044 10.230 16.650 1.00 67.20 421 GLN A O 1
ATOM 1319 N N . THR A 1 179 ? 10.925 10.616 17.248 1.00 69.61 422 THR A N 1
ATOM 1320 C CA . THR A 1 179 ? 10.411 9.517 16.429 1.00 71.54 422 THR A CA 1
ATOM 1321 C C . THR A 1 179 ? 9.985 9.997 15.053 1.00 73.06 422 THR A C 1
ATOM 1322 O O . THR A 1 179 ? 10.140 9.280 14.065 1.00 72.82 422 THR A O 1
ATOM 1326 N N . MET A 1 180 ? 9.426 11.206 15.005 1.00 75.07 423 MET A N 1
ATOM 1327 C CA . MET A 1 180 ? 8.981 11.806 13.749 1.00 74.85 423 MET A CA 1
ATOM 1328 C C . MET A 1 180 ? 10.197 12.319 12.985 1.00 74.52 423 MET A C 1
ATOM 1329 O O . MET A 1 180 ? 10.268 12.191 11.763 1.00 75.74 423 MET A O 1
ATOM 1334 N N . ARG A 1 181 ? 11.162 12.892 13.701 1.00 72.54 424 ARG A N 1
ATOM 1335 C CA . ARG A 1 181 ? 12.368 13.369 13.042 1.00 71.27 424 ARG A CA 1
ATOM 1336 C C . ARG A 1 181 ? 12.998 12.213 12.262 1.00 71.24 424 ARG A C 1
ATOM 1337 O O . ARG A 1 181 ? 13.833 12.439 11.388 1.00 71.81 424 ARG A O 1
ATOM 1345 N N . ASN A 1 182 ? 12.584 10.981 12.570 1.00 71.28 425 ASN A N 1
ATOM 1346 C CA . ASN A 1 182 ? 13.139 9.786 11.921 1.00 70.34 425 ASN A CA 1
ATOM 1347 C C . ASN A 1 182 ? 12.155 9.004 11.065 1.00 68.56 425 ASN A C 1
ATOM 1348 O O . ASN A 1 182 ? 12.553 8.159 10.270 1.00 68.80 425 ASN A O 1
ATOM 1353 N N . TYR A 1 183 ? 10.871 9.282 11.220 1.00 67.29 426 TYR A N 1
ATOM 1354 C CA . TYR A 1 183 ? 9.860 8.581 10.441 1.00 67.41 426 TYR A CA 1
ATOM 1355 C C . TYR A 1 183 ? 9.880 9.067 8.983 1.00 66.49 426 TYR A C 1
ATOM 1356 O O . TYR A 1 183 ? 9.332 10.117 8.645 1.00 66.19 426 TYR A O 1
ATOM 1365 N N . SER A 1 184 ? 10.511 8.275 8.127 1.00 66.30 427 SER A N 1
ATOM 1366 C CA . SER A 1 184 ? 10.669 8.604 6.717 1.00 66.14 427 SER A CA 1
ATOM 1367 C C . SER A 1 184 ? 9.483 9.240 5.972 1.00 65.97 427 SER A C 1
ATOM 1368 O O . SER A 1 184 ? 8.416 8.630 5.794 1.00 64.79 427 SER A O 1
ATOM 1371 N N . GLY A 1 185 ? 9.703 10.480 5.530 1.00 65.98 428 GLY A N 1
ATOM 1372 C CA . GLY A 1 185 ? 8.708 11.216 4.767 1.00 65.12 428 GLY A CA 1
ATOM 1373 C C . GLY A 1 185 ? 7.729 12.091 5.526 1.00 65.01 428 GLY A C 1
ATOM 1374 O O . GLY A 1 185 ? 6.948 12.815 4.908 1.00 65.68 428 GLY A O 1
ATOM 1375 N N . LEU A 1 186 ? 7.762 12.048 6.850 1.00 63.13 429 LEU A N 1
ATOM 1376 C CA . LEU A 1 186 ? 6.834 12.842 7.625 1.00 62.87 429 LEU A CA 1
ATOM 1377 C C . LEU A 1 186 ? 7.113 14.337 7.524 1.00 62.61 429 LEU A C 1
ATOM 1378 O O . LEU A 1 186 ? 6.281 15.097 7.019 1.00 62.84 429 LEU A O 1
ATOM 1383 N N . ILE A 1 187 ? 8.268 14.770 8.019 1.00 61.99 430 ILE A N 1
ATOM 1384 C CA . ILE A 1 187 ? 8.608 16.177 7.943 1.00 61.25 430 ILE A CA 1
ATOM 1385 C C . ILE A 1 187 ? 8.632 16.573 6.475 1.00 62.26 430 ILE A C 1
ATOM 1386 O O . ILE A 1 187 ? 8.272 17.685 6.110 1.00 62.89 430 ILE A O 1
ATOM 1391 N N . ASP A 1 188 ? 9.058 15.646 5.629 1.00 62.42 431 ASP A N 1
ATOM 1392 C CA . ASP A 1 188 ? 9.089 15.907 4.200 1.00 61.67 431 ASP A CA 1
ATOM 1393 C C . ASP A 1 188 ? 7.704 16.376 3.770 1.00 59.79 431 ASP A C 1
ATOM 1394 O O . ASP A 1 188 ? 7.569 17.361 3.056 1.00 58.82 431 ASP A O 1
ATOM 1399 N N . SER A 1 189 ? 6.673 15.675 4.224 1.00 58.06 432 SER A N 1
ATOM 1400 C CA . SER A 1 189 ? 5.300 16.023 3.865 1.00 56.58 432 SER A CA 1
ATOM 1401 C C . SER A 1 189 ? 4.790 17.282 4.560 1.00 55.17 432 SER A C 1
ATOM 1402 O O . SER A 1 189 ? 4.318 18.216 3.898 1.00 55.26 432 SER A O 1
ATOM 1405 N N . LEU A 1 190 ? 4.870 17.307 5.890 1.00 52.48 433 LEU A N 1
ATOM 1406 C CA . LEU A 1 190 ? 4.428 18.473 6.641 1.00 49.83 433 LEU A CA 1
ATOM 1407 C C . LEU A 1 190 ? 5.025 19.695 5.951 1.00 49.57 433 LEU A C 1
ATOM 1408 O O . LEU A 1 190 ? 4.402 20.743 5.834 1.00 48.60 433 LEU A O 1
ATOM 1413 N N . MET A 1 191 ? 6.237 19.512 5.451 1.00 50.12 434 MET A N 1
ATOM 1414 C CA . MET A 1 191 ? 6.973 20.552 4.765 1.00 50.14 434 MET A CA 1
ATOM 1415 C C . MET A 1 191 ? 6.353 20.972 3.435 1.00 49.85 434 MET A C 1
ATOM 1416 O O . MET A 1 191 ? 6.302 22.158 3.110 1.00 51.04 434 MET A O 1
ATOM 1421 N N . ALA A 1 192 ? 5.895 20.003 2.656 1.00 48.23 435 ALA A N 1
ATOM 1422 C CA . ALA A 1 192 ? 5.301 20.333 1.379 1.00 46.41 435 ALA A CA 1
ATOM 1423 C C . ALA A 1 192 ? 4.094 21.190 1.670 1.00 45.46 435 ALA A C 1
ATOM 1424 O O . ALA A 1 192 ? 4.053 22.369 1.312 1.00 43.63 435 ALA A O 1
ATOM 1426 N N . TYR A 1 193 ? 3.121 20.588 2.345 1.00 46.04 436 TYR A N 1
ATOM 1427 C CA . TYR A 1 193 ? 1.891 21.279 2.702 1.00 44.75 436 TYR A CA 1
ATOM 1428 C C . TYR A 1 193 ? 2.104 22.735 3.118 1.00 42.89 436 TYR A C 1
ATOM 1429 O O . TYR A 1 193 ? 1.510 23.626 2.546 1.00 40.99 436 TYR A O 1
ATOM 1438 N N . VAL A 1 194 ? 2.943 22.994 4.109 1.00 43.03 437 VAL A N 1
ATOM 1439 C CA . VAL A 1 194 ? 3.135 24.382 4.508 1.00 45.42 437 VAL A CA 1
ATOM 1440 C C . VAL A 1 194 ? 3.600 25.175 3.288 1.00 44.88 437 VAL A C 1
ATOM 1441 O O . VAL A 1 194 ? 2.981 26.179 2.952 1.00 43.78 437 VAL A O 1
ATOM 1445 N N . GLN A 1 195 ? 4.657 24.709 2.611 1.00 46.04 438 GLN A N 1
ATOM 1446 C CA . GLN A 1 195 ? 5.170 25.383 1.414 1.00 47.11 438 GLN A CA 1
ATOM 1447 C C . GLN A 1 195 ? 4.072 25.555 0.357 1.00 47.54 438 GLN A C 1
ATOM 1448 O O . GLN A 1 195 ? 3.885 26.649 -0.188 1.00 47.11 438 GLN A O 1
ATOM 1454 N N . ASN A 1 196 ? 3.362 24.464 0.071 1.00 47.90 439 ASN A N 1
ATOM 1455 C CA . ASN A 1 196 ? 2.244 24.470 -0.871 1.00 49.16 439 ASN A CA 1
ATOM 1456 C C . ASN A 1 196 ? 1.300 25.610 -0.494 1.00 49.02 439 ASN A C 1
ATOM 1457 O O . ASN A 1 196 ? 1.032 26.493 -1.290 1.00 49.98 439 ASN A O 1
ATOM 1462 N N . CYS A 1 197 ? 0.782 25.573 0.730 1.00 48.59 440 CYS A N 1
ATOM 1463 C CA . CYS A 1 197 ? -0.131 26.605 1.207 1.00 48.95 440 CYS A CA 1
ATOM 1464 C C . CYS A 1 197 ? 0.420 28.020 1.056 1.00 47.50 440 CYS A C 1
ATOM 1465 O O . CYS A 1 197 ? -0.320 28.947 0.692 1.00 44.89 440 CYS A O 1
ATOM 1468 N N . VAL A 1 198 ? 1.709 28.200 1.314 1.00 47.50 441 VAL A N 1
ATOM 1469 C CA . VAL A 1 198 ? 2.275 29.532 1.180 1.00 48.38 441 VAL A CA 1
ATOM 1470 C C . VAL A 1 198 ? 2.202 30.041 -0.267 1.00 49.26 441 VAL A C 1
ATOM 1471 O O . VAL A 1 198 ? 2.021 31.249 -0.484 1.00 50.35 441 VAL A O 1
ATOM 1475 N N . ALA A 1 199 ? 2.330 29.145 -1.251 1.00 49.13 442 ALA A N 1
ATOM 1476 C CA . ALA A 1 199 ? 2.276 29.552 -2.665 1.00 48.84 442 ALA A CA 1
ATOM 1477 C C . ALA A 1 199 ? 0.818 29.833 -3.067 1.00 49.93 442 ALA A C 1
ATOM 1478 O O . ALA A 1 199 ? 0.507 30.817 -3.770 1.00 51.78 442 ALA A O 1
ATOM 1480 N N . ALA A 1 200 ? -0.076 28.968 -2.595 1.00 49.14 443 ALA A N 1
ATOM 1481 C CA . ALA A 1 200 ? -1.495 29.107 -2.850 1.00 47.39 443 ALA A CA 1
ATOM 1482 C C . ALA A 1 200 ? -1.959 30.394 -2.232 1.00 47.05 443 ALA A C 1
ATOM 1483 O O . ALA A 1 200 ? -3.050 30.848 -2.502 1.00 46.18 443 ALA A O 1
ATOM 1485 N N . SER A 1 201 ? -1.123 30.967 -1.376 1.00 49.37 444 SER A N 1
ATOM 1486 C CA . SER A 1 201 ? -1.446 32.207 -0.6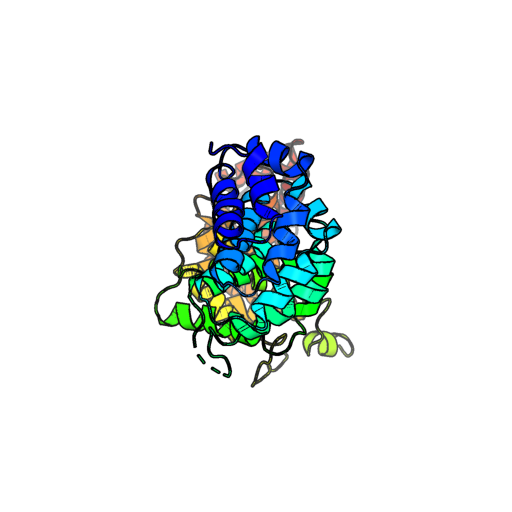82 1.00 51.15 444 SER A CA 1
ATOM 1487 C C . SER A 1 201 ? -2.558 31.885 0.302 1.00 51.35 444 SER A C 1
ATOM 1488 O O . SER A 1 201 ? -3.549 32.613 0.429 1.00 52.43 444 SER A O 1
ATOM 1491 N N . ARG A 1 202 ? -2.374 30.759 0.980 1.00 49.56 445 ARG A N 1
ATOM 1492 C CA . ARG A 1 202 ? -3.313 30.276 1.973 1.00 47.59 445 ARG A CA 1
ATOM 1493 C C . ARG A 1 202 ? -2.489 30.143 3.264 1.00 46.84 445 ARG A C 1
ATOM 1494 O O . ARG A 1 202 ? -2.508 29.121 3.937 1.00 46.94 445 ARG A O 1
ATOM 1502 N N . CYS A 1 203 ? -1.748 31.185 3.598 1.00 44.35 446 CYS A N 1
ATOM 1503 C CA . CYS A 1 203 ? -0.922 31.156 4.788 1.00 42.72 446 CYS A CA 1
ATOM 1504 C C . CYS A 1 203 ? -1.638 30.723 6.062 1.00 40.48 446 CYS A C 1
ATOM 1505 O O . CYS A 1 203 ? -1.013 30.212 6.983 1.00 40.13 446 CYS A O 1
ATOM 1508 N N . ASP A 1 204 ? -2.941 30.939 6.114 1.00 37.07 447 ASP A N 1
ATOM 1509 C CA . ASP A 1 204 ? -3.720 30.554 7.259 1.00 34.17 447 ASP A CA 1
ATOM 1510 C C . ASP A 1 204 ? -4.690 29.468 6.852 1.00 35.39 447 ASP A C 1
ATOM 1511 O O . ASP A 1 204 ? -5.853 29.441 7.272 1.00 31.93 447 ASP A O 1
ATOM 1516 N N . ASP A 1 205 ? -4.201 28.556 6.030 1.00 36.09 448 ASP A N 1
ATOM 1517 C CA . ASP A 1 205 ? -5.010 27.446 5.569 1.00 38.26 448 ASP A CA 1
ATOM 1518 C C . ASP A 1 205 ? -5.469 26.588 6.764 1.00 40.53 448 ASP A C 1
ATOM 1519 O O . ASP A 1 205 ? -5.076 26.838 7.908 1.00 42.38 448 ASP A O 1
ATOM 1524 N N . LYS A 1 206 ? -6.282 25.567 6.527 1.00 40.94 449 LYS A N 1
ATOM 1525 C CA . LYS A 1 206 ? -6.763 24.795 7.660 1.00 41.73 449 LYS A CA 1
ATOM 1526 C C . LYS A 1 206 ? -5.736 24.226 8.633 1.00 41.62 449 LYS A C 1
ATOM 1527 O O . LYS A 1 206 ? -5.826 24.456 9.831 1.00 43.07 449 LYS A O 1
ATOM 1533 N N . SER A 1 207 ? -4.753 23.493 8.144 1.00 39.37 450 SER A N 1
ATOM 1534 C CA . SER A 1 207 ? -3.838 22.872 9.079 1.00 40.80 450 SER A CA 1
ATOM 1535 C C . SER A 1 207 ? -2.426 23.388 9.151 1.00 40.01 450 SER A C 1
ATOM 1536 O O . SER A 1 207 ? -1.563 22.716 9.689 1.00 38.55 450 SER A O 1
ATOM 1539 N N . VAL A 1 208 ? -2.197 24.579 8.614 1.00 40.60 451 VAL A N 1
ATOM 1540 C CA . VAL A 1 208 ? -0.872 25.194 8.638 1.00 41.10 451 VAL A CA 1
ATOM 1541 C C . VAL A 1 208 ? -0.366 25.407 10.068 1.00 42.06 451 VAL A C 1
ATOM 1542 O O . VAL A 1 208 ? 0.789 25.095 10.368 1.00 42.75 451 VAL A O 1
ATOM 1546 N N . GLU A 1 209 ? -1.237 25.924 10.940 1.00 40.13 452 GLU A N 1
ATOM 1547 C CA . GLU A 1 209 ? -0.876 26.154 12.332 1.00 39.66 452 GLU A CA 1
ATOM 1548 C C . GLU A 1 209 ? -0.422 24.856 13.016 1.00 38.71 452 GLU A C 1
ATOM 1549 O O . GLU A 1 209 ? 0.626 24.827 13.663 1.00 35.40 452 GLU A O 1
ATOM 1555 N N . ASN A 1 210 ? -1.216 23.794 12.894 1.00 39.45 453 ASN A N 1
ATOM 1556 C CA . ASN A 1 210 ? -0.839 22.505 13.469 1.00 41.24 453 ASN A CA 1
ATOM 1557 C C . ASN A 1 210 ? 0.542 22.121 12.966 1.00 40.61 453 ASN A C 1
ATOM 1558 O O . ASN A 1 210 ? 1.479 21.938 13.740 1.00 39.88 453 ASN A O 1
ATOM 1563 N N . CYS A 1 211 ? 0.655 22.001 11.653 1.00 38.22 454 CYS A N 1
ATOM 1564 C CA . CYS A 1 211 ? 1.911 21.637 11.027 1.00 38.76 454 CYS A CA 1
ATOM 1565 C C . CYS A 1 211 ? 3.039 22.562 11.500 1.00 39.53 454 CYS A C 1
ATOM 1566 O O . CYS A 1 211 ? 4.121 22.105 11.891 1.00 36.61 454 CYS A O 1
ATOM 1569 N N . MET A 1 212 ? 2.785 23.866 11.484 1.00 41.55 455 MET A N 1
ATOM 1570 C CA . MET A 1 212 ? 3.806 24.805 11.932 1.00 44.06 455 MET A CA 1
ATOM 1571 C C . MET A 1 212 ? 4.199 24.576 13.369 1.00 45.17 455 MET A C 1
ATOM 1572 O O . MET A 1 212 ? 5.302 24.916 13.757 1.00 46.52 455 MET A O 1
ATOM 1577 N N . CYS A 1 213 ? 3.303 24.005 14.163 1.00 46.56 456 CYS A N 1
ATOM 1578 C CA . CYS A 1 213 ? 3.621 23.731 15.557 1.00 46.86 456 CYS A CA 1
ATOM 1579 C C . CYS A 1 213 ? 4.471 22.458 15.670 1.00 47.95 456 CYS A C 1
ATOM 1580 O O . CYS A 1 213 ? 5.427 22.399 16.444 1.00 48.26 456 CYS A O 1
ATOM 1583 N N . VAL A 1 214 ? 4.123 21.448 14.878 1.00 47.87 457 VAL A N 1
ATOM 1584 C CA . VAL A 1 214 ? 4.858 20.194 14.854 1.00 47.08 457 VAL A CA 1
ATOM 1585 C C . VAL A 1 214 ? 6.304 20.479 14.486 1.00 47.20 457 VAL A C 1
ATOM 1586 O O . VAL A 1 214 ? 7.228 19.902 15.043 1.00 48.48 457 VAL A O 1
ATOM 1590 N N . LEU A 1 215 ? 6.499 21.376 13.535 1.00 46.81 458 LEU A N 1
ATOM 1591 C CA . LEU A 1 215 ? 7.845 21.717 13.106 1.00 46.30 458 LEU A CA 1
ATOM 1592 C C . LEU A 1 215 ? 8.563 22.502 14.182 1.00 44.01 458 LEU A C 1
ATOM 1593 O O . LEU A 1 215 ? 9.754 22.330 14.379 1.00 41.25 458 LEU A O 1
ATOM 1598 N N . HIS A 1 216 ? 7.827 23.359 14.880 1.00 44.97 459 HIS A N 1
ATOM 1599 C CA . HIS A 1 216 ? 8.383 24.155 15.971 1.00 45.98 459 HIS A CA 1
ATOM 1600 C C . HIS A 1 216 ? 8.877 23.175 17.001 1.00 47.98 459 HIS A C 1
ATOM 1601 O O . HIS A 1 216 ? 9.982 23.296 17.525 1.00 47.60 459 HIS A O 1
ATOM 1608 N N . ASN A 1 217 ? 8.037 22.194 17.292 1.00 49.37 460 ASN A N 1
ATOM 1609 C CA . ASN A 1 217 ? 8.401 21.181 18.263 1.00 51.45 460 ASN A CA 1
ATOM 1610 C C . ASN A 1 217 ? 9.555 20.259 17.808 1.00 52.99 460 ASN A C 1
ATOM 1611 O O . ASN A 1 217 ? 10.437 19.932 18.612 1.00 53.14 460 ASN A O 1
ATOM 1616 N N . LEU A 1 218 ? 9.575 19.856 16.539 1.00 53.37 461 LEU A N 1
ATOM 1617 C CA . LEU A 1 218 ? 10.665 19.000 16.061 1.00 54.77 461 LEU A CA 1
ATOM 1618 C C . LEU A 1 218 ? 12.001 19.738 15.894 1.00 54.34 461 LEU A C 1
ATOM 1619 O O . LEU A 1 218 ? 13.003 19.116 15.575 1.00 54.69 461 LEU A O 1
ATOM 1624 N N . SER A 1 219 ? 12.006 21.053 16.106 1.00 54.58 462 SER A N 1
ATOM 1625 C CA . SER A 1 219 ? 13.210 21.872 15.974 1.00 54.50 462 SER A CA 1
ATOM 1626 C C . SER A 1 219 ? 13.779 22.184 17.345 1.00 55.13 462 SER A C 1
ATOM 1627 O O . SER A 1 219 ? 14.691 22.993 17.487 1.00 55.11 462 SER A O 1
ATOM 1630 N N . TYR A 1 220 ? 13.224 21.561 18.366 1.00 56.55 463 TYR A N 1
ATOM 1631 C CA . TYR A 1 220 ? 13.695 21.820 19.713 1.00 58.51 463 TYR A CA 1
ATOM 1632 C C . TYR A 1 220 ? 14.970 21.031 19.985 1.00 59.96 463 TYR A C 1
ATOM 1633 O O . TYR A 1 220 ? 15.031 19.827 19.722 1.00 58.71 463 TYR A O 1
ATOM 1642 N N . ARG A 1 221 ? 15.992 21.724 20.486 1.00 61.96 464 ARG A N 1
ATOM 1643 C CA . ARG A 1 221 ? 17.278 21.094 20.782 1.00 64.83 464 ARG A CA 1
ATOM 1644 C C . ARG A 1 221 ? 17.768 20.224 19.614 1.00 65.90 464 ARG A C 1
ATOM 1645 O O . ARG A 1 221 ? 18.101 19.050 19.788 1.00 66.11 464 ARG A O 1
ATOM 1653 N N . LEU A 1 222 ? 17.822 20.825 18.427 1.00 67.84 465 LEU A N 1
ATOM 1654 C CA . LEU A 1 222 ? 18.236 20.144 17.206 1.00 66.56 465 LEU A CA 1
ATOM 1655 C C . LEU A 1 222 ? 19.738 19.881 17.113 1.00 67.34 465 LEU A C 1
ATOM 1656 O O . LEU A 1 222 ? 20.148 18.762 16.829 1.00 69.65 465 LEU A O 1
ATOM 1661 N N . ASP A 1 223 ? 20.570 20.888 17.351 1.00 67.67 466 ASP A N 1
ATOM 1662 C CA . ASP A 1 223 ? 22.009 20.656 17.265 1.00 70.07 466 ASP A CA 1
ATOM 1663 C C . ASP A 1 223 ? 22.450 19.692 18.335 1.00 71.43 466 ASP A C 1
ATOM 1664 O O . ASP A 1 223 ? 23.554 19.165 18.290 1.00 71.59 466 ASP A O 1
ATOM 1669 N N . ALA A 1 224 ? 21.585 19.468 19.311 1.00 74.26 467 ALA A N 1
ATOM 1670 C CA . ALA A 1 224 ? 21.909 18.562 20.401 1.00 77.13 467 ALA A CA 1
ATOM 1671 C C . ALA A 1 224 ? 21.478 17.139 20.082 1.00 79.06 467 ALA A C 1
ATOM 1672 O O . ALA A 1 224 ? 21.992 16.192 20.662 1.00 78.83 467 ALA A O 1
ATOM 1674 N N . GLU A 1 225 ? 20.555 16.979 19.146 1.00 82.14 468 GLU A N 1
ATOM 1675 C CA . GLU A 1 225 ? 20.095 15.652 18.815 1.00 85.19 468 GLU A CA 1
ATOM 1676 C C . GLU A 1 225 ? 20.433 15.187 17.421 1.00 87.41 468 GLU A C 1
ATOM 1677 O O . GLU A 1 225 ? 21.145 14.215 17.267 1.00 89.11 468 GLU A O 1
ATOM 1683 N N . VAL A 1 226 ? 19.939 15.856 16.394 1.00 89.43 469 VAL A N 1
ATOM 1684 C CA . VAL A 1 226 ? 20.250 15.410 15.047 1.00 92.00 469 VAL A CA 1
ATOM 1685 C C . VAL A 1 226 ? 21.660 15.817 14.664 1.00 93.72 469 VAL A C 1
ATOM 1686 O O . VAL A 1 226 ? 22.067 16.953 14.882 1.00 93.78 469 VAL A O 1
ATOM 1690 N N . PRO A 1 227 ? 22.438 14.875 14.107 1.00 99.44 470 PRO A N 1
ATOM 1691 C CA . PRO A 1 227 ? 23.817 15.143 13.691 1.00 98.86 470 PRO A CA 1
ATOM 1692 C C . PRO A 1 227 ? 23.856 15.915 12.386 1.00 99.16 470 PRO A C 1
ATOM 1693 O O . PRO A 1 227 ? 23.008 15.730 11.515 1.00 98.97 470 PRO A O 1
ATOM 1697 N N . THR A 1 228 ? 24.865 16.764 12.248 1.00 99.84 471 THR A N 1
ATOM 1698 C CA . THR A 1 228 ? 24.996 17.585 11.060 1.00 99.87 471 THR A CA 1
ATOM 1699 C C . THR A 1 228 ? 26.449 17.923 10.786 1.00 98.93 471 THR A C 1
ATOM 1700 O O . THR A 1 228 ? 27.351 17.445 11.476 1.00 99.09 471 THR A O 1
ATOM 1704 N N . ARG A 1 229 ? 26.673 18.760 9.781 1.00 98.43 472 ARG A N 1
ATOM 1705 C CA . ARG A 1 229 ? 28.025 19.167 9.453 1.00 98.28 472 ARG A CA 1
ATOM 1706 C C . ARG A 1 229 ? 28.518 20.062 10.569 1.00 97.47 472 ARG A C 1
ATOM 1707 O O . ARG A 1 229 ? 29.684 20.019 10.940 1.00 97.13 472 ARG A O 1
ATOM 1715 N N . TYR A 1 230 ? 27.625 20.878 11.108 1.00 97.45 473 TYR A N 1
ATOM 1716 C CA . TYR A 1 230 ? 28.026 21.784 12.161 1.00 97.52 473 TYR A CA 1
ATOM 1717 C C . TYR A 1 230 ? 28.686 21.040 13.294 1.00 98.56 473 TYR A C 1
ATOM 1718 O O . TYR A 1 230 ? 29.756 21.436 13.748 1.00 98.73 473 TYR A O 1
ATOM 1727 N N . ARG A 1 231 ? 28.076 19.946 13.737 1.00 100.31 474 ARG A N 1
ATOM 1728 C CA . ARG A 1 231 ? 28.655 19.208 14.851 1.00 102.51 474 ARG A CA 1
ATOM 1729 C C . ARG A 1 231 ? 29.986 18.593 14.489 1.00 102.42 474 ARG A C 1
ATOM 1730 O O . ARG A 1 231 ? 30.844 18.407 15.349 1.00 101.93 474 ARG A O 1
ATOM 1738 N N . GLN A 1 232 ? 30.155 18.278 13.213 1.00 102.74 475 GLN A N 1
ATOM 1739 C CA . GLN A 1 232 ? 31.412 17.715 12.743 1.00 102.82 475 GLN A CA 1
ATOM 1740 C C . GLN A 1 232 ? 32.434 18.855 12.766 1.00 102.21 475 GLN A C 1
ATOM 1741 O O . GLN A 1 232 ? 33.472 18.761 13.415 1.00 101.96 475 GLN A O 1
ATOM 1747 N N . LEU A 1 233 ? 32.115 19.937 12.059 1.00 101.44 476 LEU A N 1
ATOM 1748 C CA . LEU A 1 233 ? 32.969 21.115 11.999 1.00 101.09 476 LEU A CA 1
ATOM 1749 C C . LEU A 1 233 ? 33.272 21.557 13.415 1.00 101.49 476 LEU A C 1
ATOM 1750 O O . LEU A 1 233 ? 34.126 22.407 13.644 1.00 102.01 476 LEU A O 1
ATOM 1755 N N . GLU A 1 234 ? 32.562 20.981 14.370 1.00 102.11 477 GLU A N 1
ATOM 1756 C CA . GLU A 1 234 ? 32.763 21.350 15.753 1.00 103.76 477 GLU A CA 1
ATOM 1757 C C . GLU A 1 234 ? 33.813 20.490 16.468 1.00 104.44 477 GLU A C 1
ATOM 1758 O O . GLU A 1 234 ? 34.498 20.979 17.373 1.00 104.88 477 GLU A O 1
ATOM 1764 N N . TYR A 1 235 ? 33.945 19.221 16.068 1.00 104.41 478 TYR A N 1
ATOM 1765 C CA . TYR A 1 235 ? 34.923 18.318 16.696 1.00 104.05 478 TYR A CA 1
ATOM 1766 C C . TYR A 1 235 ? 36.357 18.598 16.244 1.00 104.78 478 TYR A C 1
ATOM 1767 O O . TYR A 1 235 ? 37.279 18.626 17.060 1.00 105.12 478 TYR A O 1
ATOM 1776 N N . ASN A 1 236 ? 36.548 18.778 14.942 1.00 105.55 479 ASN A N 1
ATOM 1777 C CA . ASN A 1 236 ? 37.872 19.066 14.409 1.00 106.48 479 ASN A CA 1
ATOM 1778 C C . ASN A 1 236 ? 37.976 20.559 14.097 1.00 106.57 479 ASN A C 1
ATOM 1779 O O . ASN A 1 236 ? 38.202 20.951 12.950 1.00 107.31 479 ASN A O 1
ATOM 1784 N N . ALA A 1 237 ? 37.800 21.381 15.130 1.00 106.07 480 ALA A N 1
ATOM 1785 C CA . ALA A 1 237 ? 37.865 22.836 15.002 1.00 105.70 480 ALA A CA 1
ATOM 1786 C C . ALA A 1 237 ? 37.430 23.514 16.301 1.00 105.14 480 ALA A C 1
ATOM 1787 O O . ALA A 1 237 ? 38.245 23.776 17.184 1.00 103.79 480 ALA A O 1
ATOM 1789 N N . LEU A 1 266 ? 30.274 27.664 7.979 1.00 92.43 509 LEU A N 1
ATOM 1790 C CA . LEU A 1 266 ? 31.046 27.211 6.829 1.00 92.45 509 LEU A CA 1
ATOM 1791 C C . LEU A 1 266 ? 30.378 26.098 6.003 1.00 92.93 509 LEU A C 1
ATOM 1792 O O . LEU A 1 266 ? 30.538 26.063 4.782 1.00 93.98 509 LEU A O 1
ATOM 1797 N N . PRO A 1 267 ? 29.606 25.194 6.642 1.00 92.39 510 PRO A N 1
ATOM 1798 C CA . PRO A 1 267 ? 28.949 24.105 5.909 1.00 92.28 510 PRO A CA 1
ATOM 1799 C C . PRO A 1 267 ? 28.279 24.487 4.595 1.00 92.66 510 PRO A C 1
ATOM 1800 O O . PRO A 1 267 ? 27.874 25.630 4.386 1.00 93.11 510 PRO A O 1
ATOM 1804 N N . GLU A 1 268 ? 28.170 23.505 3.711 1.00 92.66 511 GLU A N 1
ATOM 1805 C CA . GLU A 1 268 ? 27.544 23.692 2.414 1.00 92.04 511 GLU A CA 1
ATOM 1806 C C . GLU A 1 268 ? 26.062 23.897 2.622 1.00 91.01 511 GLU A C 1
ATOM 1807 O O . GLU A 1 268 ? 25.583 25.022 2.640 1.00 91.40 511 GLU A O 1
ATOM 1813 N N . GLU A 1 269 ? 25.365 22.776 2.784 1.00 89.21 512 GLU A N 1
ATOM 1814 C CA . GLU A 1 269 ? 23.917 22.698 2.994 1.00 88.27 512 GLU A CA 1
ATOM 1815 C C . GLU A 1 269 ? 23.354 21.663 2.028 1.00 87.49 512 GLU A C 1
ATOM 1816 O O . GLU A 1 269 ? 23.293 21.903 0.825 1.00 87.07 512 GLU A O 1
ATOM 1822 N N . GLU A 1 270 ? 22.965 20.510 2.567 1.00 86.87 513 GLU A N 1
ATOM 1823 C CA . GLU A 1 270 ? 22.400 19.426 1.772 1.00 85.98 513 GLU A CA 1
ATOM 1824 C C . GLU A 1 270 ? 21.748 19.968 0.520 1.00 84.56 513 GLU A C 1
ATOM 1825 O O . GLU A 1 270 ? 21.065 20.990 0.556 1.00 83.96 513 GLU A O 1
ATOM 1831 N N . THR A 1 271 ? 21.960 19.291 -0.595 1.00 82.95 514 THR A N 1
ATOM 1832 C CA . THR A 1 271 ? 21.363 19.751 -1.832 1.00 81.69 514 THR A CA 1
ATOM 1833 C C . THR A 1 271 ? 19.954 19.187 -1.887 1.00 80.60 514 THR A C 1
ATOM 1834 O O . THR A 1 271 ? 19.021 19.831 -2.366 1.00 80.21 514 THR A O 1
ATOM 1838 N N . ASN A 1 272 ? 19.813 17.979 -1.367 1.00 79.29 515 ASN A N 1
ATOM 1839 C CA . ASN A 1 272 ? 18.539 17.299 -1.374 1.00 79.32 515 ASN A CA 1
ATOM 1840 C C . ASN A 1 272 ? 18.117 16.981 0.042 1.00 79.54 515 ASN A C 1
ATOM 1841 O O . ASN A 1 272 ? 18.245 15.844 0.474 1.00 79.61 515 ASN A O 1
ATOM 1846 N N . PRO A 1 273 ? 17.603 17.976 0.787 1.00 79.41 516 PRO A N 1
ATOM 1847 C CA . PRO A 1 273 ? 17.192 17.688 2.161 1.00 78.48 516 PRO A CA 1
ATOM 1848 C C . PRO A 1 273 ? 16.126 16.590 2.233 1.00 77.79 516 PRO A C 1
ATOM 1849 O O . PRO A 1 273 ? 15.167 16.582 1.454 1.00 78.23 516 PRO A O 1
ATOM 1853 N N . LYS A 1 274 ? 16.333 15.649 3.153 1.00 76.49 517 LYS A N 1
ATOM 1854 C CA . LYS A 1 274 ? 15.420 14.533 3.369 1.00 74.17 517 LYS A CA 1
ATOM 1855 C C . LYS A 1 274 ? 14.893 14.764 4.761 1.00 72.56 517 LYS A C 1
ATOM 1856 O O . LYS A 1 274 ? 15.556 15.411 5.558 1.00 71.58 517 LYS A O 1
ATOM 1862 N N . GLY A 1 275 ? 13.705 14.237 5.042 1.00 71.61 518 GLY A N 1
ATOM 1863 C CA . GLY A 1 275 ? 13.090 14.386 6.350 1.00 70.38 518 GLY A CA 1
ATOM 1864 C C . GLY A 1 275 ? 13.769 15.266 7.393 1.00 69.35 518 GLY A C 1
ATOM 1865 O O . GLY A 1 275 ? 13.763 16.496 7.301 1.00 71.11 518 GLY A O 1
ATOM 1866 N N . SER A 1 276 ? 14.359 14.639 8.399 1.00 66.71 519 SER A N 1
ATOM 1867 C CA . SER A 1 276 ? 15.007 15.382 9.466 1.00 64.61 519 SER A CA 1
ATOM 1868 C C . SER A 1 276 ? 15.824 16.546 8.915 1.00 63.12 519 SER A C 1
ATOM 1869 O O . SER A 1 276 ? 16.045 17.555 9.581 1.00 61.46 519 SER A O 1
ATOM 1872 N N . GLY A 1 277 ? 16.244 16.398 7.668 1.00 64.13 520 GLY A N 1
ATOM 1873 C CA . GLY A 1 277 ? 17.060 17.405 7.011 1.00 63.57 520 GLY A CA 1
ATOM 1874 C C . GLY A 1 277 ? 16.492 18.790 6.768 1.00 61.89 520 GLY A C 1
ATOM 1875 O O . GLY A 1 277 ? 17.245 19.771 6.760 1.00 61.48 520 GLY A O 1
ATOM 1876 N N . TRP A 1 278 ? 15.183 18.888 6.563 1.00 59.60 521 TRP A N 1
ATOM 1877 C CA . TRP A 1 278 ? 14.578 20.187 6.322 1.00 59.73 521 TRP A CA 1
ATOM 1878 C C . TRP A 1 278 ? 14.667 21.184 7.490 1.00 59.13 521 TRP A C 1
ATOM 1879 O O . TRP A 1 278 ? 15.070 22.323 7.309 1.00 58.33 521 TRP A O 1
ATOM 1890 N N . LEU A 1 279 ? 14.312 20.738 8.686 1.00 59.89 522 LEU A N 1
ATOM 1891 C CA . LEU A 1 279 ? 14.318 21.590 9.875 1.00 60.52 522 LEU A CA 1
ATOM 1892 C C . LEU A 1 279 ? 15.441 22.597 9.972 1.00 61.55 522 LEU A C 1
ATOM 1893 O O . LEU A 1 279 ? 15.306 23.600 10.674 1.00 62.79 522 LEU A O 1
ATOM 1898 N N . TYR A 1 280 ? 16.549 22.343 9.286 1.00 61.43 523 TYR A N 1
ATOM 1899 C CA . TYR A 1 280 ? 17.667 23.267 9.358 1.00 61.15 523 TYR A CA 1
ATOM 1900 C C . TYR A 1 280 ? 18.103 23.763 7.992 1.00 59.51 523 TYR A C 1
ATOM 1901 O O . TYR A 1 280 ? 19.213 24.253 7.825 1.00 59.13 523 TYR A O 1
ATOM 1910 N N . HIS A 1 281 ? 17.202 23.658 7.020 1.00 57.80 524 HIS A N 1
ATOM 1911 C CA . HIS A 1 281 ? 17.466 24.103 5.649 1.00 55.53 524 HIS A CA 1
ATOM 1912 C C . HIS A 1 281 ? 16.903 25.514 5.409 1.00 52.76 524 HIS A C 1
ATOM 1913 O O . HIS A 1 281 ? 15.864 25.885 5.963 1.00 50.49 524 HIS A O 1
ATOM 1920 N N . SER A 1 282 ? 17.592 26.303 4.594 1.00 51.82 525 SER A N 1
ATOM 1921 C CA . SER A 1 282 ? 17.148 27.660 4.318 1.00 51.97 525 SER A CA 1
ATOM 1922 C C . SER A 1 282 ? 15.847 27.657 3.553 1.00 52.74 525 SER A C 1
ATOM 1923 O O . SER A 1 282 ? 15.177 28.688 3.428 1.00 50.85 525 SER A O 1
ATOM 1926 N N . ASP A 1 283 ? 15.488 26.489 3.043 1.00 52.33 526 ASP A N 1
ATOM 1927 C CA . ASP A 1 283 ? 14.261 26.347 2.304 1.00 51.48 526 ASP A CA 1
ATOM 1928 C C . ASP A 1 283 ? 13.122 26.500 3.266 1.00 51.22 526 ASP A C 1
ATOM 1929 O O . ASP A 1 283 ? 12.132 27.166 2.966 1.00 52.91 526 ASP A O 1
ATOM 1934 N N . ALA A 1 284 ? 13.271 25.870 4.428 1.00 50.06 527 ALA A N 1
ATOM 1935 C CA . ALA A 1 284 ? 12.252 25.907 5.471 1.00 48.09 527 ALA A CA 1
ATOM 1936 C C . ALA A 1 284 ? 12.266 27.242 6.186 1.00 46.13 527 ALA A C 1
ATOM 1937 O O . ALA A 1 284 ? 11.220 27.788 6.498 1.00 46.28 527 ALA A O 1
ATOM 1939 N N . ILE A 1 285 ? 13.457 27.757 6.449 1.00 42.83 528 ILE A N 1
ATOM 1940 C CA . ILE A 1 285 ? 13.589 29.045 7.096 1.00 41.30 528 ILE A CA 1
ATOM 1941 C C . ILE A 1 285 ? 12.779 30.069 6.307 1.00 42.87 528 ILE A C 1
ATOM 1942 O O . ILE A 1 285 ? 12.029 30.864 6.876 1.00 43.88 528 ILE A O 1
ATOM 1947 N N . ARG A 1 286 ? 12.930 30.034 4.983 1.00 44.04 529 ARG A N 1
ATOM 1948 C CA . ARG A 1 286 ? 12.213 30.935 4.082 1.00 42.61 529 ARG A CA 1
ATOM 1949 C C . ARG A 1 286 ? 10.708 30.727 4.164 1.00 42.11 529 ARG A C 1
ATOM 1950 O O . ARG A 1 286 ? 9.946 31.690 4.247 1.00 42.15 529 ARG A O 1
ATOM 1958 N N . THR A 1 287 ? 10.284 29.468 4.109 1.00 39.74 530 THR A N 1
ATOM 1959 C CA . THR A 1 287 ? 8.870 29.142 4.196 1.00 39.52 530 THR A CA 1
ATOM 1960 C C . THR A 1 287 ? 8.318 29.675 5.533 1.00 38.73 530 THR A C 1
ATOM 1961 O O . THR A 1 287 ? 7.194 30.193 5.574 1.00 41.24 530 THR A O 1
ATOM 1965 N N . TYR A 1 288 ? 9.107 29.560 6.611 1.00 36.62 531 TYR A N 1
ATOM 1966 C CA . TYR A 1 288 ? 8.701 30.064 7.920 1.00 35.78 531 TYR A CA 1
ATOM 1967 C C . TYR A 1 288 ? 8.607 31.561 7.847 1.00 35.33 531 TYR A C 1
ATOM 1968 O O . TYR A 1 288 ? 7.571 32.128 8.162 1.00 35.24 531 TYR A O 1
ATOM 1977 N N . LEU A 1 289 ? 9.701 32.198 7.447 1.00 34.56 532 LEU A N 1
ATOM 1978 C CA . LEU A 1 289 ? 9.737 33.644 7.347 1.00 37.00 532 LEU A CA 1
ATOM 1979 C C . LEU A 1 289 ? 8.610 34.145 6.454 1.00 38.92 532 LEU A C 1
ATOM 1980 O O . LEU A 1 289 ? 8.128 35.271 6.598 1.00 40.64 532 LEU A O 1
ATOM 1985 N N . ASN A 1 290 ? 8.181 33.295 5.538 1.00 39.88 533 ASN A N 1
ATOM 1986 C CA . ASN A 1 290 ? 7.093 33.625 4.632 1.00 42.65 533 ASN A CA 1
ATOM 1987 C C . ASN A 1 290 ? 5.784 33.665 5.407 1.00 42.98 533 ASN A C 1
ATOM 1988 O O . ASN A 1 290 ? 5.001 34.616 5.315 1.00 43.83 533 ASN A O 1
ATOM 1993 N N . LEU A 1 291 ? 5.536 32.599 6.152 1.00 41.31 534 LEU A N 1
ATOM 1994 C CA . LEU A 1 291 ? 4.334 32.532 6.945 1.00 40.62 534 LEU A CA 1
ATOM 1995 C C . LEU A 1 291 ? 4.312 33.733 7.872 1.00 39.02 534 LEU A C 1
ATOM 1996 O O . LEU A 1 291 ? 3.304 34.417 7.985 1.00 37.29 534 LEU A O 1
ATOM 2001 N N . MET A 1 292 ? 5.447 33.985 8.513 1.00 39.19 535 MET A N 1
ATOM 2002 C CA . MET A 1 292 ? 5.609 35.087 9.461 1.00 41.12 535 MET A CA 1
ATOM 2003 C C . MET A 1 292 ? 5.076 36.437 8.978 1.00 41.47 535 MET A C 1
ATOM 2004 O O . MET A 1 292 ? 4.342 37.104 9.693 1.00 40.57 535 MET A O 1
ATOM 2009 N N . GLY A 1 293 ? 5.438 36.836 7.763 1.00 42.42 536 GLY A N 1
ATOM 2010 C CA . GLY A 1 293 ? 4.976 38.103 7.230 1.00 43.85 536 GLY A CA 1
ATOM 2011 C C . GLY A 1 293 ? 3.565 38.113 6.664 1.00 46.81 536 GLY A C 1
ATOM 2012 O O . GLY A 1 293 ? 2.979 39.179 6.525 1.00 47.87 536 GLY A O 1
ATOM 2013 N N . LYS A 1 294 ? 3.001 36.959 6.317 1.00 46.96 537 LYS A N 1
ATOM 2014 C CA . LYS A 1 294 ? 1.638 36.953 5.775 1.00 48.38 537 LYS A CA 1
ATOM 2015 C C . LYS A 1 294 ? 0.551 36.434 6.725 1.00 47.59 537 LYS A C 1
ATOM 2016 O O . LYS A 1 294 ? -0.592 36.861 6.641 1.00 47.79 537 LYS A O 1
ATOM 2022 N N . SER A 1 295 ? 0.890 35.529 7.634 1.00 48.07 538 SER A N 1
ATOM 2023 C CA . SER A 1 295 ? -0.131 34.966 8.510 1.00 46.63 538 SER A CA 1
ATOM 2024 C C . SER A 1 295 ? -0.925 35.939 9.341 1.00 46.66 538 SER A C 1
ATOM 2025 O O . SER A 1 295 ? -0.455 37.014 9.704 1.00 48.21 538 SER A O 1
ATOM 2028 N N . LYS A 1 296 ? -2.138 35.531 9.664 1.00 45.44 539 LYS A N 1
ATOM 2029 C CA . LYS A 1 296 ? -3.016 36.352 10.453 1.00 46.12 539 LYS A CA 1
ATOM 2030 C C . LYS A 1 296 ? -3.240 35.717 11.795 1.00 44.96 539 LYS A C 1
ATOM 2031 O O . LYS A 1 296 ? -3.889 36.308 12.626 1.00 48.44 539 LYS A O 1
ATOM 2037 N N . LYS A 1 297 ? -2.718 34.513 12.004 1.00 43.32 540 LYS A N 1
ATOM 2038 C CA . LYS A 1 297 ? -2.861 33.814 13.284 1.00 42.65 540 LYS A CA 1
ATOM 2039 C C . LYS A 1 297 ? -1.625 33.948 14.168 1.00 43.25 540 LYS A C 1
ATOM 2040 O O . LYS A 1 297 ? -0.529 33.567 13.758 1.00 44.02 540 LYS A O 1
ATOM 2046 N N . ASP A 1 298 ? -1.803 34.481 15.377 1.00 42.99 541 ASP A N 1
ATOM 2047 C CA . ASP A 1 298 ? -0.699 34.647 16.332 1.00 42.74 541 ASP A CA 1
ATOM 2048 C C . ASP A 1 298 ? -0.096 33.278 16.588 1.00 41.23 541 ASP A C 1
ATOM 2049 O O . ASP A 1 298 ? 1.130 33.107 16.621 1.00 42.37 541 ASP A O 1
ATOM 2054 N N . ALA A 1 299 ? -0.984 32.309 16.791 1.00 38.40 542 ALA A N 1
ATOM 2055 C CA . ALA A 1 299 ? -0.597 30.939 17.022 1.00 35.03 542 ALA A CA 1
ATOM 2056 C C . ALA A 1 299 ? 0.476 30.580 15.994 1.00 35.25 542 ALA A C 1
ATOM 2057 O O . ALA A 1 299 ? 1.558 30.162 16.355 1.00 38.09 542 ALA A O 1
ATOM 2059 N N . THR A 1 300 ? 0.188 30.764 14.712 1.00 35.58 543 THR A N 1
ATOM 2060 C CA . THR A 1 300 ? 1.153 30.459 13.675 1.00 35.65 543 THR A CA 1
ATOM 2061 C C . THR A 1 300 ? 2.374 31.327 13.758 1.00 35.09 543 THR A C 1
ATOM 2062 O O . THR A 1 300 ? 3.465 30.829 13.623 1.00 37.67 543 THR A O 1
ATOM 2066 N N . LEU A 1 301 ? 2.208 32.621 13.973 1.00 35.67 544 LEU A N 1
ATOM 2067 C CA . LEU A 1 301 ? 3.370 33.498 14.069 1.00 37.08 544 LEU A CA 1
ATOM 2068 C C . LEU A 1 301 ? 4.315 33.008 15.140 1.00 36.91 544 LEU A C 1
ATOM 2069 O O . LEU A 1 301 ? 5.529 33.010 14.950 1.00 36.61 544 LEU A O 1
ATOM 2074 N N . GLU A 1 302 ? 3.758 32.580 16.272 1.00 37.77 545 GLU A N 1
ATOM 2075 C CA . GLU A 1 302 ? 4.580 32.104 17.378 1.00 38.81 545 GLU A CA 1
ATOM 2076 C C . GLU A 1 302 ? 5.386 30.872 17.027 1.00 37.67 545 GLU A C 1
ATOM 2077 O O . GLU A 1 302 ? 6.471 30.675 17.544 1.00 36.74 545 GLU A O 1
ATOM 2083 N N . ALA A 1 303 ? 4.860 30.043 16.137 1.00 36.79 546 ALA A N 1
ATOM 2084 C CA . ALA A 1 303 ? 5.559 28.833 15.733 1.00 37.05 546 ALA A CA 1
ATOM 2085 C C . ALA A 1 303 ? 6.721 29.223 14.848 1.00 37.86 546 ALA A C 1
ATOM 2086 O O . ALA A 1 303 ? 7.868 28.862 15.093 1.00 37.69 546 ALA A O 1
ATOM 2088 N N . CYS A 1 304 ? 6.412 29.968 13.806 1.00 38.75 547 CYS A N 1
ATOM 2089 C CA . CYS A 1 304 ? 7.440 30.422 12.916 1.00 39.28 547 CYS A CA 1
ATOM 2090 C C . CYS A 1 304 ? 8.543 31.028 13.742 1.00 38.12 547 CYS A C 1
ATOM 2091 O O . CYS A 1 304 ? 9.671 30.563 13.668 1.00 39.79 547 CYS A O 1
ATOM 2094 N N . ALA A 1 305 ? 8.230 32.049 14.536 1.00 37.86 548 ALA A N 1
ATOM 2095 C CA . ALA A 1 305 ? 9.251 32.692 15.383 1.00 37.91 548 ALA A CA 1
ATOM 2096 C C . ALA A 1 305 ? 9.909 31.625 16.242 1.00 36.82 548 ALA A C 1
ATOM 2097 O O . ALA A 1 305 ? 11.141 31.549 16.368 1.00 35.04 548 ALA A O 1
ATOM 2099 N N . GLY A 1 306 ? 9.048 30.794 16.812 1.00 34.89 549 GLY A N 1
ATOM 2100 C CA . GLY A 1 306 ? 9.488 29.732 17.670 1.00 36.00 549 GLY A CA 1
ATOM 2101 C C . GLY A 1 306 ? 10.537 28.834 17.081 1.00 35.23 549 GLY A C 1
ATOM 2102 O O . GLY A 1 306 ? 11.603 28.715 17.654 1.00 34.53 549 GLY A O 1
ATOM 2103 N N . ALA A 1 307 ? 10.252 28.185 15.956 1.00 36.56 550 ALA A N 1
ATOM 2104 C CA . ALA A 1 307 ? 11.240 27.284 15.357 1.00 37.10 550 ALA A CA 1
ATOM 2105 C C . ALA A 1 307 ? 12.578 27.992 15.107 1.00 37.21 550 ALA A C 1
ATOM 2106 O O . ALA A 1 307 ? 13.637 27.429 15.356 1.00 37.65 550 ALA A O 1
ATOM 2108 N N . LEU A 1 308 ? 12.538 29.230 14.632 1.00 38.06 551 LEU A N 1
ATOM 2109 C CA . LEU A 1 308 ? 13.777 29.948 14.389 1.00 40.05 551 LEU A CA 1
ATOM 2110 C C . LEU A 1 308 ? 14.520 30.073 15.709 1.00 39.99 551 LEU A C 1
ATOM 2111 O O . LEU A 1 308 ? 15.725 29.877 15.751 1.00 38.30 551 LEU A O 1
ATOM 2116 N N . GLN A 1 309 ? 13.794 30.381 16.785 1.00 41.85 552 GLN A N 1
ATOM 2117 C CA . GLN A 1 309 ? 14.366 30.470 18.135 1.00 43.31 552 GLN A CA 1
ATOM 2118 C C . GLN A 1 309 ? 15.103 29.156 18.480 1.00 42.69 552 GLN A C 1
ATOM 2119 O O . GLN A 1 309 ? 16.284 29.187 18.807 1.00 41.62 552 GLN A O 1
ATOM 2125 N N . ASN A 1 310 ? 14.415 28.018 18.387 1.00 42.47 553 ASN A N 1
ATOM 2126 C CA . ASN A 1 310 ? 15.005 26.716 18.676 1.00 44.55 553 ASN A CA 1
ATOM 2127 C C . ASN A 1 310 ? 16.242 26.399 17.850 1.00 47.13 553 ASN A C 1
ATOM 2128 O O . ASN A 1 310 ? 17.238 25.907 18.380 1.00 48.33 553 ASN A O 1
ATOM 2133 N N . LEU A 1 311 ? 16.173 26.665 16.545 1.00 49.12 554 LEU A N 1
ATOM 2134 C CA . LEU A 1 311 ? 17.290 26.416 15.635 1.00 48.98 554 LEU A CA 1
ATOM 2135 C C . LEU A 1 311 ? 18.500 27.252 16.004 1.00 49.84 554 LEU A C 1
ATOM 2136 O O . LEU A 1 311 ? 19.621 26.908 15.670 1.00 51.90 554 LEU A O 1
ATOM 2141 N N . THR A 1 312 ? 18.267 28.353 16.697 1.00 50.99 555 THR A N 1
ATOM 2142 C CA . THR A 1 31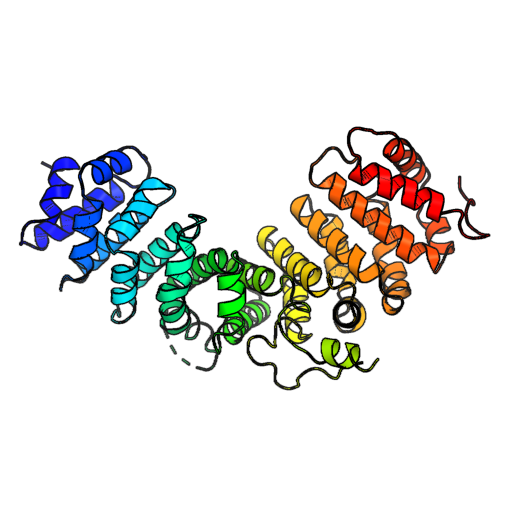2 ? 19.321 29.280 17.048 1.00 53.69 555 THR A CA 1
ATOM 2143 C C . THR A 1 312 ? 19.617 29.342 18.560 1.00 55.77 555 THR A C 1
ATOM 2144 O O . THR A 1 312 ? 20.214 30.304 19.064 1.00 56.65 555 THR A O 1
ATOM 2148 N N . ALA A 1 313 ? 19.212 28.307 19.289 1.00 56.92 556 ALA A N 1
ATOM 2149 C CA . ALA A 1 313 ? 19.440 28.266 20.733 1.00 60.01 556 ALA A CA 1
ATOM 2150 C C . ALA A 1 313 ? 20.835 27.728 21.089 1.00 62.84 556 ALA A C 1
ATOM 2151 O O . ALA A 1 313 ? 21.497 28.193 22.024 1.00 63.30 556 ALA A O 1
ATOM 2153 N N . SER A 1 314 ? 21.248 26.743 20.305 1.00 65.40 557 SER A N 1
ATOM 2154 C CA . SER A 1 314 ? 22.506 26.014 20.412 1.00 68.04 557 SER A CA 1
ATOM 2155 C C . SER A 1 314 ? 23.812 26.614 20.893 1.00 69.55 557 SER A C 1
ATOM 2156 O O . SER A 1 314 ? 24.753 25.843 21.057 1.00 70.40 557 SER A O 1
ATOM 2159 N N . LYS A 1 315 ? 23.907 27.927 21.125 1.00 71.24 558 LYS A N 1
ATOM 2160 C CA . LYS A 1 315 ? 25.188 28.554 21.552 1.00 71.24 558 LYS A CA 1
ATOM 2161 C C . LYS A 1 315 ? 26.409 27.872 20.905 1.00 71.24 558 LYS A C 1
ATOM 2162 O O . LYS A 1 315 ? 27.541 28.063 21.345 1.00 71.24 558 LYS A O 1
ATOM 2168 N N . GLY A 1 316 ? 26.179 27.078 19.863 1.00 67.50 559 GLY A N 1
ATOM 2169 C CA . GLY A 1 316 ? 27.267 26.381 19.211 1.00 69.90 559 GLY A CA 1
ATOM 2170 C C . GLY A 1 316 ? 27.612 27.008 17.886 1.00 70.21 559 GLY A C 1
ATOM 2171 O O . GLY A 1 316 ? 27.709 28.230 17.772 1.00 70.77 559 GLY A O 1
ATOM 2172 N N . LEU A 1 317 ? 27.798 26.163 16.880 1.00 70.22 560 LEU A N 1
ATOM 2173 C CA . LEU A 1 317 ? 28.156 26.635 15.553 1.00 69.72 560 LEU A CA 1
ATOM 2174 C C . LEU A 1 317 ? 26.947 26.627 14.634 1.00 68.88 560 LEU A C 1
ATOM 2175 O O . LEU A 1 317 ? 26.857 27.456 13.722 1.00 68.14 560 LEU A O 1
ATOM 2180 N N . MET A 1 318 ? 26.031 25.687 14.868 1.00 67.05 561 MET A N 1
ATOM 2181 C CA . MET A 1 318 ? 24.837 25.585 14.046 1.00 65.27 561 MET A CA 1
ATOM 2182 C C . MET A 1 318 ? 23.975 26.812 14.266 1.00 63.15 561 MET A C 1
ATOM 2183 O O . MET A 1 318 ? 23.250 27.257 13.372 1.00 63.82 561 MET A O 1
ATOM 2188 N N . SER A 1 319 ? 24.069 27.358 15.468 1.00 60.15 562 SER A N 1
ATOM 2189 C CA . SER A 1 319 ? 23.312 28.540 15.830 1.00 57.40 562 SER A CA 1
ATOM 2190 C C . SER A 1 319 ? 23.847 29.713 15.028 1.00 54.99 562 SER A C 1
ATOM 2191 O O . SER A 1 319 ? 23.094 30.594 14.626 1.00 53.92 562 SER A O 1
ATOM 2194 N N . SER A 1 320 ? 25.154 29.718 14.793 1.00 54.17 563 SER A N 1
ATOM 2195 C CA . SER A 1 320 ? 25.773 30.791 14.021 1.00 51.90 563 SER A CA 1
ATOM 2196 C C . SER A 1 320 ? 25.393 30.725 12.537 1.00 50.89 563 SER A C 1
ATOM 2197 O O . SER A 1 320 ? 25.164 31.746 11.899 1.00 49.13 563 SER A O 1
ATOM 2200 N N . GLY A 1 321 ? 25.340 29.518 11.991 1.00 50.82 564 GLY A N 1
ATOM 2201 C CA . GLY A 1 321 ? 24.970 29.369 10.597 1.00 51.21 564 GLY A CA 1
ATOM 2202 C C . GLY A 1 321 ? 23.498 29.700 10.415 1.00 50.79 564 GLY A C 1
ATOM 2203 O O . GLY A 1 321 ? 23.116 30.473 9.516 1.00 48.87 564 GLY A O 1
ATOM 2204 N N . MET A 1 322 ? 22.672 29.102 11.277 1.00 49.87 565 MET A N 1
ATOM 2205 C CA . MET A 1 322 ? 21.242 29.320 11.245 1.00 48.07 565 MET A CA 1
ATOM 2206 C C . MET A 1 322 ? 20.949 30.792 11.396 1.00 46.59 565 MET A C 1
ATOM 2207 O O . MET A 1 322 ? 20.113 31.314 10.687 1.00 45.06 565 MET A O 1
ATOM 2212 N N . SER A 1 323 ? 21.630 31.470 12.310 1.00 46.01 566 SER A N 1
ATOM 2213 C CA . SER A 1 323 ? 21.387 32.897 12.472 1.00 46.84 566 SER A CA 1
ATOM 2214 C C . SER A 1 323 ? 21.633 33.594 11.144 1.00 48.42 566 SER A C 1
ATOM 2215 O O . SER A 1 323 ? 20.830 34.401 10.696 1.00 50.60 566 SER A O 1
ATOM 2218 N N . GLN A 1 324 ? 22.756 33.268 10.524 1.00 49.20 567 GLN A N 1
ATOM 2219 C CA . GLN A 1 324 ? 23.159 33.851 9.251 1.00 49.44 567 GLN A CA 1
ATOM 2220 C C . GLN A 1 324 ? 22.205 33.592 8.104 1.00 51.19 567 GLN A C 1
ATOM 2221 O O . GLN A 1 324 ? 21.955 34.472 7.270 1.00 53.14 567 GLN A O 1
ATOM 2227 N N . LEU A 1 325 ? 21.709 32.362 8.050 1.00 50.74 568 LEU A N 1
ATOM 2228 C CA . LEU A 1 325 ? 20.787 31.941 7.007 1.00 50.59 568 LEU A CA 1
ATOM 2229 C C . LEU A 1 325 ? 19.464 32.686 7.114 1.00 52.49 568 LEU A C 1
ATOM 2230 O O . LEU A 1 325 ? 18.755 32.847 6.122 1.00 54.76 568 LEU A O 1
ATOM 2235 N N . ILE A 1 326 ? 19.162 33.132 8.333 1.00 53.17 569 ILE A N 1
ATOM 2236 C CA . ILE A 1 326 ? 17.947 33.856 8.672 1.00 51.48 569 ILE A CA 1
ATOM 2237 C C . ILE A 1 326 ? 18.137 35.325 8.379 1.00 51.43 569 ILE A C 1
ATOM 2238 O O . ILE A 1 326 ? 17.516 35.881 7.484 1.00 50.10 569 ILE A O 1
ATOM 2243 N N . GLY A 1 327 ? 19.010 35.954 9.150 1.00 51.65 570 GLY A N 1
ATOM 2244 C CA . GLY A 1 327 ? 19.230 37.375 8.987 1.00 52.78 570 GLY A CA 1
ATOM 2245 C C . GLY A 1 327 ? 19.979 37.811 7.751 1.00 53.31 570 GLY A C 1
ATOM 2246 O O . GLY A 1 327 ? 19.941 38.991 7.408 1.00 54.36 570 GLY A O 1
ATOM 2247 N N . LEU A 1 328 ? 20.653 36.891 7.069 1.00 51.32 571 LEU A N 1
ATOM 2248 C CA . LEU A 1 328 ? 21.407 37.295 5.891 1.00 47.83 571 LEU A CA 1
ATOM 2249 C C . LEU A 1 328 ? 20.969 36.699 4.550 1.00 45.94 571 LEU A C 1
ATOM 2250 O O . LEU A 1 328 ? 20.709 37.426 3.594 1.00 44.99 571 LEU A O 1
ATOM 2255 N N . LYS A 1 329 ? 20.868 35.386 4.468 1.00 44.13 572 LYS A N 1
ATOM 2256 C CA . LYS A 1 329 ? 20.483 34.794 3.199 1.00 43.78 572 LYS A CA 1
ATOM 2257 C C . LYS A 1 329 ? 19.008 35.079 2.908 1.00 43.73 572 LYS A C 1
ATOM 2258 O O . LYS A 1 329 ? 18.669 35.663 1.888 1.00 43.02 572 LYS A O 1
ATOM 2264 N N . GLU A 1 330 ? 18.134 34.693 3.821 1.00 42.52 573 GLU A N 1
ATOM 2265 C CA . GLU A 1 330 ? 16.729 34.918 3.611 1.00 43.48 573 GLU A CA 1
ATOM 2266 C C . GLU A 1 330 ? 16.283 36.297 4.087 1.00 42.76 573 GLU A C 1
ATOM 2267 O O . GLU A 1 330 ? 15.111 36.582 4.162 1.00 42.84 573 GLU A O 1
ATOM 2273 N N . LYS A 1 331 ? 17.245 37.160 4.371 1.00 44.19 574 LYS A N 1
ATOM 2274 C CA . LYS A 1 331 ? 16.980 38.516 4.852 1.00 44.05 574 LYS A CA 1
ATOM 2275 C C . LYS A 1 331 ? 15.673 38.629 5.613 1.00 41.75 574 LYS A C 1
ATOM 2276 O O . LYS A 1 331 ? 14.801 39.365 5.185 1.00 40.49 574 LYS A O 1
ATOM 2282 N N . GLY A 1 332 ? 15.548 37.945 6.749 1.00 41.19 575 GLY A N 1
ATOM 2283 C CA . GLY A 1 332 ? 14.298 37.990 7.482 1.00 38.36 575 GLY A CA 1
ATOM 2284 C C . GLY A 1 332 ? 14.142 38.915 8.672 1.00 37.09 575 GLY A C 1
ATOM 2285 O O . GLY A 1 332 ? 13.043 38.963 9.259 1.00 34.58 575 GLY A O 1
ATOM 2286 N N . LEU A 1 333 ? 15.187 39.659 9.035 1.00 37.27 576 LEU A N 1
ATOM 2287 C CA . LEU A 1 333 ? 15.079 40.560 10.186 1.00 41.11 576 LEU A CA 1
ATOM 2288 C C . LEU A 1 333 ? 13.765 41.327 10.203 1.00 43.06 576 LEU A C 1
ATOM 2289 O O . LEU A 1 333 ? 13.116 41.452 11.238 1.00 41.81 576 LEU A O 1
ATOM 2294 N N . PRO A 1 334 ? 13.354 41.851 9.046 1.00 45.69 577 PRO A N 1
ATOM 2295 C CA . PRO A 1 334 ? 12.109 42.602 8.913 1.00 48.46 577 PRO A CA 1
ATOM 2296 C C . PRO A 1 334 ? 10.871 41.929 9.509 1.00 49.53 577 PRO A C 1
ATOM 2297 O O . PRO A 1 334 ? 10.260 42.493 10.418 1.00 51.28 577 PRO A O 1
ATOM 2301 N N . GLN A 1 335 ? 10.492 40.748 9.011 1.00 49.71 578 GLN A N 1
ATOM 2302 C CA . GLN A 1 335 ? 9.308 40.054 9.538 1.00 52.09 578 GLN A CA 1
ATOM 2303 C C . GLN A 1 335 ? 9.436 39.724 11.024 1.00 54.54 578 GLN A C 1
ATOM 2304 O O . GLN A 1 335 ? 8.435 39.504 11.699 1.00 55.90 578 GLN A O 1
ATOM 2310 N N . ILE A 1 336 ? 10.661 39.650 11.530 1.00 56.13 579 ILE A N 1
ATOM 2311 C CA . ILE A 1 336 ? 10.837 39.323 12.926 1.00 56.74 579 ILE A CA 1
ATOM 2312 C C . ILE A 1 336 ? 10.650 40.563 13.781 1.00 58.50 579 ILE A C 1
ATOM 2313 O O . ILE A 1 336 ? 9.794 40.587 14.672 1.00 59.11 579 ILE A O 1
ATOM 2318 N N . ALA A 1 337 ? 11.440 41.595 13.505 1.00 58.90 580 ALA A N 1
ATOM 2319 C CA . ALA A 1 337 ? 11.348 42.846 14.244 1.00 58.62 580 ALA A CA 1
ATOM 2320 C C . ALA A 1 337 ? 9.973 43.464 14.090 1.00 59.91 580 ALA A C 1
ATOM 2321 O O . ALA A 1 337 ? 9.668 44.484 14.701 1.00 61.58 580 ALA A O 1
ATOM 2323 N N . ARG A 1 338 ? 9.140 42.858 13.258 1.00 60.86 581 ARG A N 1
ATOM 2324 C CA . ARG A 1 338 ? 7.809 43.392 13.056 1.00 61.42 581 ARG A CA 1
ATOM 2325 C C . ARG A 1 338 ? 6.916 42.747 14.100 1.00 60.25 581 ARG A C 1
ATOM 2326 O O . ARG A 1 338 ? 5.941 43.345 14.582 1.00 60.33 581 ARG A O 1
ATOM 2334 N N . LEU A 1 339 ? 7.268 41.519 14.458 1.00 57.82 582 LEU A N 1
ATOM 2335 C CA . LEU A 1 339 ? 6.504 40.778 15.437 1.00 55.24 582 LEU A CA 1
ATOM 2336 C C . LEU A 1 339 ? 6.545 41.500 16.764 1.00 53.91 582 LEU A C 1
ATOM 2337 O O . LEU A 1 339 ? 5.650 41.347 17.580 1.00 53.77 582 LEU A O 1
ATOM 2342 N N . LEU A 1 340 ? 7.590 42.294 16.965 1.00 53.54 583 LEU A N 1
ATOM 2343 C CA . LEU A 1 340 ? 7.767 43.023 18.211 1.00 55.29 583 LEU A CA 1
ATOM 2344 C C . LEU A 1 340 ? 6.666 44.030 18.533 1.00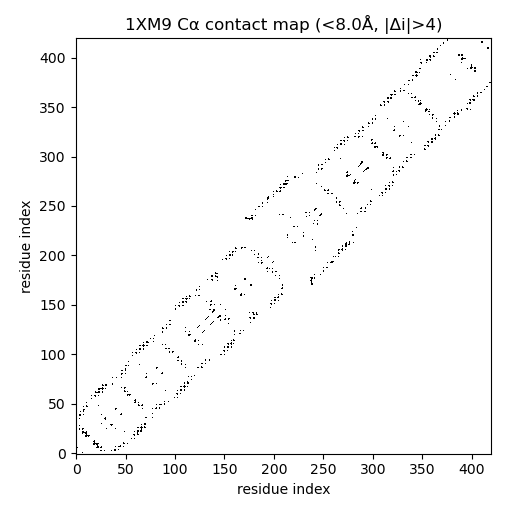 56.10 583 LEU A C 1
ATOM 2345 O O . LEU A 1 340 ? 6.602 44.533 19.659 1.00 55.06 583 LEU A O 1
ATOM 2350 N N . GLN A 1 341 ? 5.806 44.337 17.566 1.00 57.67 584 GLN A N 1
ATOM 2351 C CA . GLN A 1 341 ? 4.727 45.298 17.822 1.00 59.16 584 GLN A CA 1
ATOM 2352 C C . GLN A 1 341 ? 3.405 44.610 18.044 1.00 58.82 584 GLN A C 1
ATOM 2353 O O . GLN A 1 341 ? 2.419 45.252 18.396 1.00 59.72 584 GLN A O 1
ATOM 2359 N N . SER A 1 342 ? 3.388 43.304 17.820 1.00 58.05 585 SER A N 1
ATOM 2360 C CA . SER A 1 342 ? 2.183 42.525 18.001 1.00 56.07 585 SER A CA 1
ATOM 2361 C C . SER A 1 342 ? 1.425 43.018 19.216 1.00 53.86 585 SER A C 1
ATOM 2362 O O . SER A 1 342 ? 2.006 43.580 20.148 1.00 51.50 585 SER A O 1
ATOM 2365 N N . GLY A 1 343 ? 0.116 42.829 19.197 1.00 52.74 586 GLY A N 1
ATOM 2366 C CA . GLY A 1 343 ? -0.661 43.226 20.349 1.00 53.28 586 GLY A CA 1
ATOM 2367 C C . GLY A 1 343 ? -0.763 42.002 21.237 1.00 51.99 586 GLY A C 1
ATOM 2368 O O . GLY A 1 343 ? -1.633 41.914 22.087 1.00 53.60 586 GLY A O 1
ATOM 2369 N N . ASN A 1 344 ? 0.142 41.053 21.042 1.00 50.78 587 ASN A N 1
ATOM 2370 C CA . ASN A 1 344 ? 0.125 39.814 21.800 1.00 49.56 587 ASN A CA 1
ATOM 2371 C C . ASN A 1 344 ? 1.519 39.559 22.428 1.00 48.80 587 ASN A C 1
ATOM 2372 O O . ASN A 1 344 ? 2.528 39.456 21.725 1.00 49.02 587 ASN A O 1
ATOM 2377 N N . SER A 1 345 ? 1.571 39.453 23.751 1.00 46.32 588 SER A N 1
ATOM 2378 C CA . SER A 1 345 ? 2.837 39.245 24.440 1.00 44.82 588 SER A CA 1
ATOM 2379 C C . SER A 1 345 ? 3.518 37.911 24.166 1.00 44.50 588 SER A C 1
ATOM 2380 O O . SER A 1 345 ? 4.741 37.830 24.201 1.00 40.81 588 SER A O 1
ATOM 2383 N N . ASP A 1 346 ? 2.741 36.866 23.900 1.00 46.37 589 ASP A N 1
ATOM 2384 C CA . ASP A 1 346 ? 3.327 35.553 23.627 1.00 49.60 589 ASP A CA 1
ATOM 2385 C C . ASP A 1 346 ? 4.093 35.646 22.320 1.00 50.27 589 ASP A C 1
ATOM 2386 O O . ASP A 1 346 ? 5.091 34.945 22.122 1.00 49.17 589 ASP A O 1
ATOM 2391 N N . VAL A 1 347 ? 3.612 36.530 21.441 1.00 50.63 590 VAL A N 1
ATOM 2392 C CA . VAL A 1 347 ? 4.239 36.783 20.147 1.00 52.23 590 VAL A CA 1
ATOM 2393 C C . VAL A 1 347 ? 5.523 37.602 20.289 1.00 51.58 590 VAL A C 1
ATOM 2394 O O . VAL A 1 347 ? 6.550 37.221 19.745 1.00 51.97 590 VAL A O 1
ATOM 2398 N N . VAL A 1 348 ? 5.467 38.724 21.001 1.00 51.49 591 VAL A N 1
ATOM 2399 C CA . VAL A 1 348 ? 6.664 39.547 21.179 1.00 52.06 591 VAL A CA 1
ATOM 2400 C C . VAL A 1 348 ? 7.751 38.714 21.850 1.00 53.20 591 VAL A C 1
ATOM 2401 O O . VAL A 1 348 ? 8.940 38.912 21.618 1.00 54.47 591 VAL A O 1
ATOM 2405 N N . ARG A 1 349 ? 7.327 37.780 22.689 1.00 53.47 592 ARG A N 1
ATOM 2406 C CA . ARG A 1 349 ? 8.250 36.903 23.377 1.00 53.87 592 ARG A CA 1
ATOM 2407 C C . ARG A 1 349 ? 9.136 36.231 22.337 1.00 52.16 592 ARG A C 1
ATOM 2408 O O . ARG A 1 349 ? 10.343 36.392 22.333 1.00 53.04 592 ARG A O 1
ATOM 2416 N N . SER A 1 350 ? 8.517 35.476 21.445 1.00 50.31 593 SER A N 1
ATOM 2417 C CA . SER A 1 350 ? 9.250 34.753 20.429 1.00 49.25 593 SER A CA 1
ATOM 2418 C C . SER A 1 350 ? 10.184 35.621 19.605 1.00 49.23 593 SER A C 1
ATOM 2419 O O . SER A 1 350 ? 11.352 35.275 19.410 1.00 50.39 593 SER A O 1
ATOM 2422 N N . GLY A 1 351 ? 9.678 36.741 19.109 1.00 48.07 594 GLY A N 1
ATOM 2423 C CA . GLY A 1 351 ? 10.509 37.599 18.297 1.00 48.36 594 GLY A CA 1
ATOM 2424 C C . GLY A 1 351 ? 11.801 37.940 19.005 1.00 49.67 594 GLY A C 1
ATOM 2425 O O . GLY A 1 351 ? 12.896 37.554 18.561 1.00 47.24 594 GLY A O 1
ATOM 2426 N N . ALA A 1 352 ? 11.658 38.661 20.120 1.00 50.49 595 ALA A N 1
ATOM 2427 C CA . ALA A 1 352 ? 12.787 39.105 20.930 1.00 49.27 595 ALA A CA 1
ATOM 2428 C C . ALA A 1 352 ? 13.664 37.928 21.363 1.00 48.85 595 ALA A C 1
ATOM 2429 O O . ALA A 1 352 ? 14.897 38.038 21.447 1.00 48.05 595 ALA A O 1
ATOM 2431 N N . SER A 1 353 ? 13.029 36.800 21.643 1.00 49.13 596 SER A N 1
ATOM 2432 C CA . SER A 1 353 ? 13.784 35.632 22.040 1.00 51.59 596 SER A CA 1
ATOM 2433 C C . SER A 1 353 ? 14.635 35.270 20.824 1.00 52.05 596 SER A C 1
ATOM 2434 O O . SER A 1 353 ? 15.814 34.902 20.943 1.00 54.22 596 SER A O 1
ATOM 2437 N N . LEU A 1 354 ? 14.038 35.401 19.643 1.00 49.93 597 LEU A N 1
ATOM 2438 C CA . LEU A 1 354 ? 14.755 35.108 18.414 1.00 46.68 597 LEU A CA 1
ATOM 2439 C C . LEU A 1 354 ? 15.820 36.171 18.183 1.00 45.15 597 LEU A C 1
ATOM 2440 O O . LEU A 1 354 ? 16.985 35.862 18.031 1.00 44.16 597 LEU A O 1
ATOM 2445 N N . LEU A 1 355 ? 15.428 37.431 18.185 1.00 46.35 598 LEU A N 1
ATOM 2446 C CA . LEU A 1 355 ? 16.405 38.481 17.984 1.00 48.35 598 LEU A CA 1
ATOM 2447 C C . LEU A 1 355 ? 17.637 38.315 18.874 1.00 51.32 598 LEU A C 1
ATOM 2448 O O . LEU A 1 355 ? 18.760 38.366 18.392 1.00 52.93 598 LEU A O 1
ATOM 2453 N N . SER A 1 356 ? 17.431 38.101 20.170 1.00 53.68 599 SER A N 1
ATOM 2454 C CA . SER A 1 356 ? 18.539 37.911 21.104 1.00 53.74 599 SER A CA 1
ATOM 2455 C C . SER A 1 356 ? 19.571 36.884 20.620 1.00 53.63 599 SER A C 1
ATOM 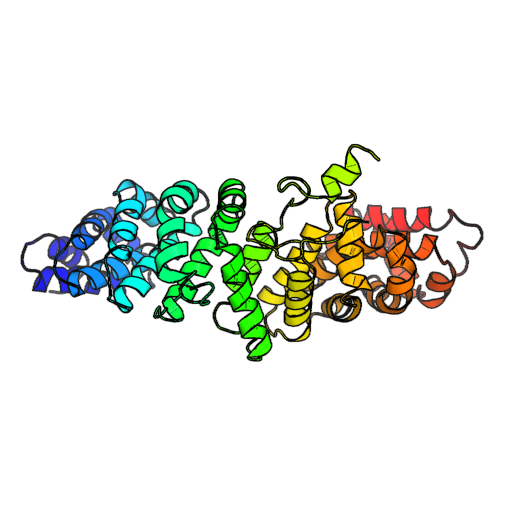2456 O O . SER A 1 356 ? 20.723 37.227 20.425 1.00 56.27 599 SER A O 1
ATOM 2459 N N . ASN A 1 357 ? 19.178 35.630 20.427 1.00 53.00 600 ASN A N 1
ATOM 2460 C CA . ASN A 1 357 ? 20.141 34.615 19.976 1.00 53.07 600 ASN A CA 1
ATOM 2461 C C . ASN A 1 357 ? 20.934 35.047 18.765 1.00 55.12 600 ASN A C 1
ATOM 2462 O O . ASN A 1 357 ? 22.141 34.877 18.716 1.00 55.30 600 ASN A O 1
ATOM 2467 N N . MET A 1 358 ? 20.252 35.567 17.760 1.00 58.12 601 MET A N 1
ATOM 2468 C CA . MET A 1 358 ? 20.959 36.009 16.585 1.00 61.46 601 MET A CA 1
ATOM 2469 C C . MET A 1 358 ? 22.011 37.050 16.972 1.00 62.54 601 MET A C 1
ATOM 2470 O O . MET A 1 358 ? 23.149 36.959 16.527 1.00 63.66 601 MET A O 1
ATOM 2475 N N . SER A 1 359 ? 21.653 38.003 17.831 1.00 62.15 602 SER A N 1
ATOM 2476 C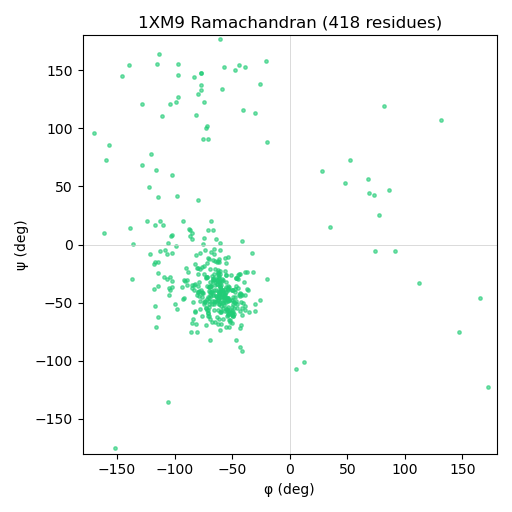 CA . SER A 1 359 ? 22.586 39.055 18.243 1.00 62.06 602 SER A CA 1
ATOM 2477 C C . SER A 1 359 ? 23.884 38.544 18.848 1.00 61.95 602 SER A C 1
ATOM 2478 O O . SER A 1 359 ? 24.839 39.299 19.032 1.00 63.35 602 SER A O 1
ATOM 2481 N N . ARG A 1 360 ? 23.918 37.257 19.148 1.00 61.15 603 ARG A N 1
ATOM 2482 C CA . ARG A 1 360 ? 25.080 36.616 19.755 1.00 61.10 603 ARG A CA 1
ATOM 2483 C C . ARG A 1 360 ? 26.253 36.444 18.764 1.00 60.40 603 ARG A C 1
ATOM 2484 O O . ARG A 1 360 ? 27.422 36.433 19.156 1.00 59.63 603 ARG A O 1
ATOM 2492 N N . HIS A 1 361 ? 25.935 36.336 17.479 1.00 58.88 604 HIS A N 1
ATOM 2493 C CA . HIS A 1 361 ? 26.940 36.146 16.439 1.00 55.99 604 HIS A CA 1
ATOM 2494 C C . HIS A 1 361 ? 27.354 37.450 15.731 1.00 55.24 604 HIS A C 1
ATOM 2495 O O . HIS A 1 361 ? 26.504 38.193 15.247 1.00 54.11 604 HIS A O 1
ATOM 2502 N N . PRO A 1 362 ? 28.673 37.741 15.664 1.00 55.63 605 PRO A N 1
ATOM 2503 C CA . PRO A 1 362 ? 29.273 38.934 15.036 1.00 54.88 605 PRO A CA 1
ATOM 2504 C C . PRO A 1 362 ? 28.810 39.245 13.613 1.00 53.96 605 PRO A C 1
ATOM 2505 O O . PRO A 1 362 ? 28.615 40.415 13.250 1.00 53.98 605 PRO A O 1
ATOM 2509 N N . LEU A 1 363 ? 28.632 38.209 12.804 1.00 51.93 606 LEU A N 1
ATOM 2510 C CA . LEU A 1 363 ? 28.191 38.431 11.432 1.00 51.82 606 LEU A CA 1
ATOM 2511 C C . LEU A 1 363 ? 26.802 39.074 11.306 1.00 51.87 606 LEU A C 1
ATOM 2512 O O . LEU A 1 363 ? 26.442 39.577 10.240 1.00 51.82 606 LEU A O 1
ATOM 2517 N N . LEU A 1 364 ? 26.023 39.083 12.384 1.00 50.36 607 LEU A N 1
ATOM 2518 C CA . LEU A 1 364 ? 24.717 39.694 12.312 1.00 50.32 607 LEU A CA 1
ATOM 2519 C C . LEU A 1 364 ? 24.606 41.042 13.021 1.00 51.20 607 LEU A C 1
ATOM 2520 O O . LEU A 1 364 ? 23.532 41.647 13.014 1.00 48.17 607 LEU A O 1
ATOM 2525 N N . HIS A 1 365 ? 25.706 41.529 13.608 1.00 54.09 608 HIS A N 1
ATOM 2526 C CA . HIS A 1 365 ? 25.680 42.816 14.316 1.00 57.13 608 HIS A CA 1
ATOM 2527 C C . HIS A 1 365 ? 25.337 44.006 13.412 1.00 58.10 608 HIS A C 1
ATOM 2528 O O . HIS A 1 365 ? 24.502 44.845 13.750 1.00 57.15 608 HIS A O 1
ATOM 2535 N N . ARG A 1 366 ? 25.995 44.088 12.267 1.00 59.52 609 ARG A N 1
ATOM 2536 C CA . ARG A 1 366 ? 25.723 45.175 11.346 1.00 61.51 609 ARG A CA 1
ATOM 2537 C C . ARG A 1 366 ? 24.253 45.101 10.945 1.00 60.93 609 ARG A C 1
ATOM 2538 O O . ARG A 1 366 ? 23.449 45.950 11.329 1.00 62.78 609 ARG A O 1
ATOM 2546 N N . VAL A 1 367 ? 23.906 44.064 10.185 1.00 55.05 610 VAL A N 1
ATOM 2547 C CA . VAL A 1 367 ? 22.544 43.891 9.697 1.00 53.76 610 VAL A CA 1
ATOM 2548 C C . VAL A 1 367 ? 21.474 44.151 10.757 1.00 53.08 610 VAL A C 1
ATOM 2549 O O . VAL A 1 367 ? 20.472 44.811 10.478 1.00 51.51 610 VAL A O 1
ATOM 2553 N N . MET A 1 368 ? 21.700 43.641 11.968 1.00 52.43 611 MET A N 1
ATOM 2554 C CA . MET A 1 368 ? 20.758 43.817 13.067 1.00 51.97 611 MET A CA 1
ATOM 2555 C C . MET A 1 368 ? 20.695 45.258 13.547 1.00 52.13 611 MET A C 1
ATOM 2556 O O . MET A 1 368 ? 19.642 45.732 13.974 1.00 51.04 611 MET A O 1
ATOM 2561 N N . GLY A 1 369 ? 21.825 45.952 13.457 1.00 52.44 612 GLY A N 1
ATOM 2562 C CA . GLY A 1 369 ? 21.880 47.345 13.857 1.00 54.35 612 GLY A CA 1
ATOM 2563 C C . GLY A 1 369 ? 21.107 48.264 12.921 1.00 55.99 612 GLY A C 1
ATOM 2564 O O . GLY A 1 369 ? 20.480 49.230 13.372 1.00 55.35 612 GLY A O 1
ATOM 2565 N N . ASN A 1 370 ? 21.134 47.966 11.621 1.00 58.25 613 ASN A N 1
ATOM 2566 C CA . ASN A 1 370 ? 20.425 48.782 10.629 1.00 61.13 613 ASN A CA 1
ATOM 2567 C C . ASN A 1 370 ? 18.908 48.581 10.644 1.00 62.26 613 ASN A C 1
ATOM 2568 O O . ASN A 1 370 ? 18.164 49.421 10.128 1.00 62.84 613 ASN A O 1
ATOM 2573 N N . GLN A 1 371 ? 18.443 47.478 11.226 1.00 62.40 614 GLN A N 1
ATOM 2574 C CA . GLN A 1 371 ? 17.013 47.207 11.218 1.00 62.18 614 GLN A CA 1
ATOM 2575 C C . GLN A 1 371 ? 16.330 46.725 12.476 1.00 62.36 614 GLN A C 1
ATOM 2576 O O . GLN A 1 371 ? 15.121 46.503 12.459 1.00 61.64 614 GLN A O 1
ATOM 2582 N N . VAL A 1 372 ? 17.060 46.560 13.569 1.00 63.57 615 VAL A N 1
ATOM 2583 C CA . VAL A 1 372 ? 16.399 46.085 14.770 1.00 65.13 615 VAL A CA 1
ATOM 2584 C C . VAL A 1 372 ? 16.445 47.046 15.949 1.00 66.26 615 VAL A C 1
ATOM 2585 O O . VAL A 1 372 ? 15.463 47.184 16.678 1.00 67.23 615 VAL A O 1
ATOM 2589 N N . PHE A 1 373 ? 17.576 47.721 16.117 1.00 67.66 616 PHE A N 1
ATOM 2590 C CA . PHE A 1 373 ? 17.778 48.680 17.207 1.00 68.86 616 PHE A CA 1
ATOM 2591 C C . PHE A 1 373 ? 16.601 49.602 17.544 1.00 68.58 616 PHE A C 1
ATOM 2592 O O . PHE A 1 373 ? 16.213 49.727 18.703 1.00 68.73 616 PHE A O 1
ATOM 2600 N N . PRO A 1 374 ? 16.028 50.269 16.534 1.00 68.57 617 PRO A N 1
ATOM 2601 C CA . PRO A 1 374 ? 14.908 51.156 16.844 1.00 69.23 617 PRO A CA 1
ATOM 2602 C C . PRO A 1 374 ? 13.742 50.435 17.496 1.00 69.68 617 PRO A C 1
ATOM 2603 O O . PRO A 1 374 ? 13.225 50.862 18.534 1.00 69.66 617 PRO A O 1
ATOM 2607 N N . GLU A 1 375 ? 13.338 49.331 16.883 1.00 70.74 618 GLU A N 1
ATOM 2608 C CA . GLU A 1 375 ? 12.195 48.609 17.382 1.00 71.45 618 GLU A CA 1
ATOM 2609 C C . GLU A 1 375 ? 12.425 47.866 18.698 1.00 70.77 618 GLU A C 1
ATOM 2610 O O . GLU A 1 375 ? 11.482 47.666 19.476 1.00 71.22 618 GLU A O 1
ATOM 2616 N N . VAL A 1 376 ? 13.660 47.459 18.968 1.00 69.23 619 VAL A N 1
ATOM 2617 C CA . VAL A 1 376 ? 13.910 46.768 20.229 1.00 67.89 619 VAL A CA 1
ATOM 2618 C C . VAL A 1 376 ? 13.898 47.812 21.338 1.00 67.83 619 VAL A C 1
ATOM 2619 O O . VAL A 1 376 ? 13.329 47.586 22.407 1.00 66.76 619 VAL A O 1
ATOM 2623 N N . THR A 1 377 ? 14.506 48.962 21.063 1.00 68.66 620 THR A N 1
ATOM 2624 C CA . THR A 1 377 ? 14.563 50.041 22.038 1.00 69.81 620 THR A CA 1
ATOM 2625 C C . THR A 1 377 ? 13.171 50.452 22.521 1.00 69.54 620 THR A C 1
ATOM 2626 O O . THR A 1 377 ? 12.898 50.403 23.719 1.00 70.33 620 THR A O 1
ATOM 2630 N N . ARG A 1 378 ? 12.288 50.850 21.612 1.00 69.08 621 ARG A N 1
ATOM 2631 C CA . ARG A 1 378 ? 10.936 51.223 22.018 1.00 68.99 621 ARG A CA 1
ATOM 2632 C C . ARG A 1 378 ? 10.419 50.126 22.939 1.00 68.71 621 ARG A C 1
ATOM 2633 O O . ARG A 1 378 ? 9.788 50.388 23.979 1.00 68.39 621 ARG A O 1
ATOM 2641 N N . LEU A 1 379 ? 10.722 48.890 22.551 1.00 67.96 622 LEU A N 1
ATOM 2642 C CA . LEU A 1 379 ? 10.303 47.703 23.289 1.00 66.81 622 LEU A CA 1
ATOM 2643 C C . LEU A 1 379 ? 11.212 47.466 24.468 1.00 65.96 622 LEU A C 1
ATOM 2644 O O . LEU A 1 379 ? 11.537 46.325 24.791 1.00 65.96 622 LEU A O 1
ATOM 2649 N N . LEU A 1 380 ? 11.624 48.545 25.112 1.00 65.38 623 LEU A N 1
ATOM 2650 C CA . LEU A 1 380 ? 12.529 48.446 26.250 1.00 65.32 623 LEU A CA 1
ATOM 2651 C C . LEU A 1 380 ? 12.367 49.771 26.960 1.00 65.71 623 LEU A C 1
ATOM 2652 O O . LEU A 1 380 ? 13.145 50.112 27.847 1.00 64.74 623 LEU A O 1
ATOM 2657 N N . THR A 1 381 ? 11.359 50.526 26.525 1.00 66.72 624 THR A N 1
ATOM 2658 C CA . THR A 1 381 ? 11.042 51.825 27.107 1.00 68.42 624 THR A CA 1
ATOM 2659 C C . THR A 1 381 ? 9.647 51.695 27.698 1.00 70.56 624 THR A C 1
ATOM 2660 O O . THR A 1 381 ? 9.208 52.542 28.472 1.00 71.41 624 THR A O 1
ATOM 2664 N N . SER A 1 382 ? 8.948 50.631 27.308 1.00 72.07 625 SER A N 1
ATOM 2665 C CA . SER A 1 382 ? 7.591 50.388 27.775 1.00 72.03 625 SER A CA 1
ATOM 2666 C C . SER A 1 382 ? 7.456 49.155 28.637 1.00 71.66 625 SER A C 1
ATOM 2667 O O . SER A 1 382 ? 6.672 49.157 29.579 1.00 71.36 625 SER A O 1
ATOM 2670 N N . HIS A 1 383 ? 8.212 48.103 28.333 1.00 71.71 626 HIS A N 1
ATOM 2671 C CA . HIS A 1 383 ? 8.112 46.869 29.119 1.00 72.73 626 HIS A CA 1
ATOM 2672 C C . HIS A 1 383 ? 8.702 46.945 30.536 1.00 73.56 626 HIS A C 1
ATOM 2673 O O . HIS A 1 383 ? 9.916 46.877 30.751 1.00 74.31 626 HIS A O 1
ATOM 2680 N N . THR A 1 384 ? 7.786 47.084 31.495 1.00 73.53 627 THR A N 1
ATOM 2681 C CA . THR A 1 384 ? 8.070 47.208 32.922 1.00 72.60 627 THR A CA 1
ATOM 2682 C C . THR A 1 384 ? 8.559 45.925 33.595 1.00 72.40 627 THR A C 1
ATOM 2683 O O . THR A 1 384 ? 9.294 45.967 34.597 1.00 72.24 627 THR A O 1
ATOM 2687 N N . GLY A 1 385 ? 8.146 44.785 33.050 1.00 71.52 628 GLY A N 1
ATOM 2688 C CA . GLY A 1 385 ? 8.538 43.516 33.632 1.00 70.59 628 GLY A CA 1
ATOM 2689 C C . GLY A 1 385 ? 7.549 43.183 34.731 1.00 69.22 628 GLY A C 1
ATOM 2690 O O . GLY A 1 385 ? 7.930 42.819 35.842 1.00 68.59 628 GLY A O 1
ATOM 2691 N N . ASN A 1 386 ? 6.266 43.329 34.411 1.00 67.35 629 ASN A N 1
ATOM 2692 C CA . ASN A 1 386 ? 5.183 43.058 35.353 1.00 66.68 629 ASN A CA 1
ATOM 2693 C C . ASN A 1 386 ? 4.426 41.768 34.987 1.00 65.44 629 ASN A C 1
ATOM 2694 O O . ASN A 1 386 ? 3.535 41.340 35.722 1.00 65.45 629 ASN A O 1
ATOM 2699 N N . THR A 1 387 ? 4.784 41.165 33.852 1.00 63.76 630 THR A N 1
ATOM 2700 C CA . THR A 1 387 ? 4.154 39.944 33.358 1.00 62.97 630 THR A CA 1
ATOM 2701 C C . THR A 1 387 ? 5.174 38.828 33.396 1.00 62.66 630 THR A C 1
ATOM 2702 O O . THR A 1 387 ? 6.379 39.084 33.509 1.00 62.66 630 THR A O 1
ATOM 2706 N N . SER A 1 388 ? 4.700 37.590 33.291 1.00 61.91 631 SER A N 1
ATOM 2707 C CA . SER A 1 388 ? 5.615 36.448 33.260 1.00 61.68 631 SER A CA 1
ATOM 2708 C C . SER A 1 388 ? 6.398 36.586 31.952 1.00 61.15 631 SER A C 1
ATOM 2709 O O . SER A 1 388 ? 7.579 36.219 31.876 1.00 61.65 631 SER A O 1
ATOM 2712 N N . ASN A 1 389 ? 5.731 37.134 30.932 1.00 59.04 632 ASN A N 1
ATOM 2713 C CA . ASN A 1 389 ? 6.363 37.336 29.641 1.00 59.34 632 ASN A CA 1
ATOM 2714 C C . ASN A 1 389 ? 7.315 38.517 29.607 1.00 60.90 632 ASN A C 1
ATOM 2715 O O . ASN A 1 389 ? 8.500 38.332 29.352 1.00 62.08 632 ASN A O 1
ATOM 2720 N N . SER A 1 390 ? 6.808 39.722 29.858 1.00 62.16 633 SER A N 1
ATOM 2721 C CA . SER A 1 390 ? 7.643 40.924 29.816 1.00 62.79 633 SER A CA 1
ATOM 2722 C C . SER A 1 390 ? 8.993 40.759 30.516 1.00 62.27 633 SER A C 1
ATOM 2723 O O . SER A 1 390 ? 9.983 41.407 30.143 1.00 60.97 633 SER A O 1
ATOM 2726 N N . GLU A 1 391 ? 9.045 39.905 31.535 1.00 61.64 634 GLU A N 1
ATOM 2727 C CA . GLU A 1 391 ? 10.318 39.679 32.213 1.00 60.73 634 GLU A CA 1
ATOM 2728 C C . GLU A 1 391 ? 11.224 38.975 31.181 1.00 59.02 634 GLU A C 1
ATOM 2729 O O . GLU A 1 391 ? 12.446 39.129 31.174 1.00 57.01 634 GLU A O 1
ATOM 2735 N N . ASP A 1 392 ? 10.596 38.211 30.298 1.00 58.96 635 ASP A N 1
ATOM 2736 C CA . ASP A 1 392 ? 11.305 37.520 29.236 1.00 59.34 635 ASP A CA 1
ATOM 2737 C C . ASP A 1 392 ? 11.637 38.491 28.128 1.00 58.50 635 ASP A C 1
ATOM 2738 O O . ASP A 1 392 ? 12.764 38.540 27.639 1.00 60.24 635 ASP A O 1
ATOM 2743 N N . ILE A 1 393 ? 10.639 39.253 27.705 1.00 56.95 636 ILE A N 1
ATOM 2744 C CA . ILE A 1 393 ? 10.854 40.200 26.636 1.00 55.79 636 ILE A CA 1
ATOM 2745 C C . ILE A 1 393 ? 12.022 41.112 26.969 1.00 55.48 636 ILE A C 1
ATOM 2746 O O . ILE A 1 393 ? 12.838 41.437 26.104 1.00 56.74 636 ILE A O 1
ATOM 2751 N N . LEU A 1 394 ? 12.122 41.494 28.237 1.00 53.67 637 LEU A N 1
ATOM 2752 C CA . LEU A 1 394 ? 13.215 42.340 28.692 1.00 51.75 637 LEU A CA 1
ATOM 2753 C C . LEU A 1 394 ? 14.543 41.590 28.705 1.00 50.54 637 LEU A C 1
ATOM 2754 O O . LEU A 1 394 ? 15.509 41.989 28.055 1.00 49.13 637 LEU A O 1
ATOM 2759 N N . SER A 1 395 ? 14.599 40.502 29.460 1.00 51.34 638 SER A N 1
ATOM 2760 C CA . SER A 1 395 ? 15.828 39.724 29.517 1.00 52.49 638 SER A CA 1
ATOM 2761 C C . SER A 1 395 ? 16.361 39.545 28.079 1.00 54.05 638 SER A C 1
ATOM 2762 O O . SER A 1 395 ? 17.572 39.380 27.853 1.00 54.56 638 SER A O 1
ATOM 2765 N N . SER A 1 396 ? 15.466 39.595 27.102 1.00 53.06 639 SER A N 1
ATOM 2766 C CA . SER A 1 396 ? 15.923 39.424 25.748 1.00 52.31 639 SER A CA 1
ATOM 2767 C C . SER A 1 396 ? 16.247 40.725 25.062 1.00 52.53 639 SER A C 1
ATOM 2768 O O . SER A 1 396 ? 17.296 40.853 24.447 1.00 52.34 639 SER A O 1
ATOM 2771 N N . ALA A 1 397 ? 15.371 41.707 25.168 1.00 52.84 640 ALA A N 1
ATOM 2772 C CA . ALA A 1 397 ? 15.657 42.970 24.506 1.00 54.52 640 ALA A CA 1
ATOM 2773 C C . ALA A 1 397 ? 16.878 43.686 25.123 1.00 55.47 640 ALA A C 1
ATOM 2774 O O . ALA A 1 397 ? 17.318 44.729 24.634 1.00 55.68 640 ALA A O 1
ATOM 2776 N N . CYS A 1 398 ? 17.435 43.119 26.187 1.00 56.53 641 CYS A N 1
ATOM 2777 C CA . CYS A 1 398 ? 18.567 43.745 26.847 1.00 56.34 641 CYS A CA 1
ATOM 2778 C C . CYS A 1 398 ? 19.797 43.065 26.375 1.00 57.00 641 CYS A C 1
ATOM 2779 O O . CYS A 1 398 ? 20.748 43.716 25.953 1.00 56.77 641 CYS A O 1
ATOM 2782 N N . TYR A 1 399 ? 19.778 41.737 26.471 1.00 58.30 642 TYR A N 1
ATOM 2783 C CA . TYR A 1 399 ? 20.897 40.908 26.024 1.00 58.55 642 TYR A CA 1
ATOM 2784 C C . TYR A 1 399 ? 21.212 41.389 24.615 1.00 59.19 642 TYR A C 1
ATOM 2785 O O . TYR A 1 399 ? 22.377 41.649 24.278 1.00 59.11 642 TYR A O 1
ATOM 2794 N N . THR A 1 400 ? 20.133 41.517 23.825 1.00 59.36 643 THR A N 1
ATOM 2795 C CA . THR A 1 400 ? 20.155 41.970 22.440 1.00 59.43 643 THR A CA 1
ATOM 2796 C C . THR A 1 400 ? 20.913 43.284 22.312 1.00 59.18 643 THR A C 1
ATOM 2797 O O . THR A 1 400 ? 21.881 43.354 21.564 1.00 59.85 643 THR A O 1
ATOM 2801 N N . VAL A 1 401 ? 20.503 44.316 23.044 1.00 58.81 644 VAL A N 1
ATOM 2802 C CA . VAL A 1 401 ? 21.199 45.600 22.967 1.00 58.03 644 VAL A CA 1
ATOM 2803 C C . VAL A 1 401 ? 22.668 45.481 23.410 1.00 58.32 644 VAL A C 1
ATOM 2804 O O . VAL A 1 401 ? 23.568 46.007 22.764 1.00 58.13 644 VAL A O 1
ATOM 2808 N N . ARG A 1 402 ? 22.930 44.785 24.503 1.00 58.90 645 ARG A N 1
ATOM 2809 C CA . ARG A 1 402 ? 24.316 44.640 24.926 1.00 58.95 645 ARG A CA 1
ATOM 2810 C C . ARG A 1 402 ? 25.166 44.065 23.795 1.00 58.62 645 ARG A C 1
ATOM 2811 O O . ARG A 1 402 ? 26.145 44.677 23.382 1.00 58.46 645 ARG A O 1
ATOM 2819 N N . ASN A 1 403 ? 24.782 42.886 23.305 1.00 58.65 646 ASN A N 1
ATOM 2820 C CA . ASN A 1 403 ? 25.516 42.217 22.232 1.00 58.25 646 ASN A CA 1
ATOM 2821 C C . ASN A 1 403 ? 25.813 43.125 21.053 1.00 57.33 646 ASN A C 1
ATOM 2822 O O . ASN A 1 403 ? 26.925 43.137 20.530 1.00 57.29 646 ASN A O 1
ATOM 2827 N N . LEU A 1 404 ? 24.797 43.877 20.643 1.00 57.31 647 LEU A N 1
ATOM 2828 C CA . LEU A 1 404 ? 24.885 44.783 19.502 1.00 57.30 647 LEU A CA 1
ATOM 2829 C C . LEU A 1 404 ? 25.679 46.064 19.723 1.00 58.66 647 LEU A C 1
ATOM 2830 O O . LEU A 1 404 ? 26.533 46.395 18.907 1.00 58.08 647 LEU A O 1
ATOM 2835 N N . MET A 1 405 ? 25.383 46.777 20.813 1.00 61.00 648 MET A N 1
ATOM 2836 C CA . MET A 1 405 ? 26.045 48.046 21.153 1.00 62.76 648 MET A CA 1
ATOM 2837 C C . MET A 1 405 ? 27.552 47.939 21.395 1.00 63.82 648 MET A C 1
ATOM 2838 O O . MET A 1 405 ? 28.285 48.920 21.228 1.00 64.19 648 MET A O 1
ATOM 2843 N N . ALA A 1 406 ? 28.002 46.752 21.792 1.00 60.57 649 ALA A N 1
ATOM 2844 C CA . ALA A 1 406 ? 29.415 46.506 22.048 1.00 64.94 649 ALA A CA 1
ATOM 2845 C C . ALA A 1 406 ? 30.224 46.820 20.792 1.00 68.20 649 ALA A C 1
ATOM 2846 O O . ALA A 1 406 ? 31.313 47.394 20.864 1.00 68.51 649 ALA A O 1
ATOM 2848 N N . SER A 1 407 ? 29.661 46.449 19.642 1.00 71.96 650 SER A N 1
ATOM 2849 C CA . SER A 1 407 ? 30.288 46.646 18.331 1.00 75.08 650 SER A CA 1
ATOM 2850 C C . SER A 1 407 ? 30.167 48.048 17.727 1.00 77.14 650 SER A C 1
ATOM 2851 O O . SER A 1 407 ? 30.940 48.386 16.829 1.00 77.32 650 SER A O 1
ATOM 2854 N N . GLN A 1 408 ? 29.215 48.862 18.174 1.00 79.87 651 GLN A N 1
ATOM 2855 C CA . GLN A 1 408 ? 29.099 50.199 17.601 1.00 82.25 651 GLN A CA 1
ATOM 2856 C C . GLN A 1 408 ? 28.399 51.174 18.526 1.00 82.68 651 GLN A C 1
ATOM 2857 O O . GLN A 1 408 ? 27.194 51.396 18.438 1.00 82.33 651 GLN A O 1
ATOM 2863 N N . PRO A 1 409 ? 29.171 51.788 19.426 1.00 83.70 652 PRO A N 1
ATOM 2864 C CA . PRO A 1 409 ? 28.558 52.738 20.350 1.00 83.85 652 PRO A CA 1
ATOM 2865 C C . PRO A 1 409 ? 27.530 53.649 19.667 1.00 83.44 652 PRO A C 1
ATOM 2866 O O . PRO A 1 409 ? 26.407 53.768 20.142 1.00 82.62 652 PRO A O 1
ATOM 2870 N N . GLN A 1 410 ? 27.910 54.256 18.542 1.00 83.96 653 GLN A N 1
ATOM 2871 C CA . GLN A 1 410 ? 27.040 55.199 17.848 1.00 85.20 653 GLN A CA 1
ATOM 2872 C C . GLN A 1 410 ? 25.580 54.827 17.886 1.00 84.35 653 GLN A C 1
ATOM 2873 O O . GLN A 1 410 ? 24.717 55.703 18.014 1.00 85.24 653 GLN A O 1
ATOM 2879 N N . LEU A 1 411 ? 25.299 53.533 17.770 1.00 82.42 654 LEU A N 1
ATOM 2880 C CA . LEU A 1 411 ? 23.917 53.073 17.766 1.00 81.38 654 LEU A CA 1
ATOM 2881 C C . LEU A 1 411 ? 23.186 53.391 19.055 1.00 80.01 654 LEU A C 1
ATOM 2882 O O . LEU A 1 411 ? 21.962 53.599 19.070 1.00 80.53 654 LEU A O 1
ATOM 2887 N N . ALA A 1 412 ? 23.955 53.446 20.133 1.00 77.58 655 ALA A N 1
ATOM 2888 C CA . ALA A 1 412 ? 23.426 53.789 21.440 1.00 75.69 655 ALA A CA 1
ATOM 2889 C C . ALA A 1 412 ? 23.074 55.275 21.340 1.00 75.13 655 ALA A C 1
ATOM 2890 O O . ALA A 1 412 ? 21.905 55.665 21.457 1.00 74.96 655 ALA A O 1
ATOM 2892 N N . LYS A 1 413 ? 24.095 56.092 21.089 1.00 74.51 656 LYS A N 1
ATOM 2893 C CA . LYS A 1 413 ? 23.914 57.525 20.974 1.00 73.32 656 LYS A CA 1
ATOM 2894 C C . LYS A 1 413 ? 22.681 57.877 20.141 1.00 73.25 656 LYS A C 1
ATOM 2895 O O . LYS A 1 413 ? 22.084 58.946 20.327 1.00 74.19 656 LYS A O 1
ATOM 2901 N N . GLN A 1 414 ? 22.277 56.982 19.241 1.00 72.42 657 GLN A N 1
ATOM 2902 C CA . GLN A 1 414 ? 21.126 57.271 18.382 1.00 71.82 657 GLN A CA 1
ATOM 2903 C C . GLN A 1 414 ? 19.756 56.809 18.909 1.00 71.32 657 GLN A C 1
ATOM 2904 O O . GLN A 1 414 ? 18.735 57.442 18.617 1.00 70.73 657 GLN A O 1
ATOM 2910 N N . TYR A 1 415 ? 19.708 55.730 19.686 1.00 72.24 658 TYR A N 1
ATOM 2911 C CA . TYR A 1 415 ? 18.402 55.247 20.119 1.00 72.49 658 TYR A CA 1
ATOM 2912 C C . TYR A 1 415 ? 18.093 55.235 21.606 1.00 72.91 658 TYR A C 1
ATOM 2913 O O . TYR A 1 415 ? 16.925 55.135 22.016 1.00 73.97 658 TYR A O 1
ATOM 2922 N N . PHE A 1 416 ? 19.123 55.334 22.422 1.00 72.34 659 PHE A N 1
ATOM 2923 C CA . PHE A 1 416 ? 18.881 55.342 23.838 1.00 72.98 659 PHE A CA 1
ATOM 2924 C C . PHE A 1 416 ? 18.222 56.664 24.216 1.00 73.27 659 PHE A C 1
ATOM 2925 O O . PHE A 1 416 ? 18.898 57.643 24.504 1.00 72.99 659 PHE A O 1
ATOM 2933 N N . SER A 1 417 ? 16.890 56.682 24.202 1.00 73.96 660 SER A N 1
ATOM 2934 C CA . SER A 1 417 ? 16.128 57.890 24.531 1.00 74.44 660 SER A CA 1
ATOM 2935 C C . SER A 1 417 ? 16.102 58.112 26.026 1.00 74.57 660 SER A C 1
ATOM 2936 O O . SER A 1 417 ? 16.101 57.150 26.796 1.00 74.15 660 SER A O 1
ATOM 2939 N N . SER A 1 418 ? 16.065 59.383 26.422 1.00 74.58 661 SER A N 1
ATOM 2940 C CA . SER A 1 418 ? 16.030 59.763 27.835 1.00 75.08 661 SER A CA 1
ATOM 2941 C C . SER A 1 418 ? 15.146 58.797 28.609 1.00 74.90 661 SER A C 1
ATOM 2942 O O . SER A 1 418 ? 15.563 58.236 29.620 1.00 74.72 661 SER A O 1
ATOM 2945 N N . SER A 1 419 ? 13.919 58.620 28.124 1.00 74.10 662 SER A N 1
ATOM 2946 C CA . SER A 1 419 ? 12.961 57.712 28.753 1.00 73.33 662 SER A CA 1
ATOM 2947 C C . SER A 1 419 ? 13.517 56.284 28.772 1.00 72.09 662 SER A C 1
ATOM 2948 O O . SER A 1 419 ? 13.653 55.678 29.834 1.00 71.69 662 SER A O 1
ATOM 2951 N N . MET A 1 420 ? 13.843 55.744 27.601 1.00 71.01 663 MET A N 1
ATOM 2952 C CA . MET A 1 420 ? 14.401 54.401 27.559 1.00 71.17 663 MET A CA 1
ATOM 2953 C C . MET A 1 420 ? 15.452 54.353 28.663 1.00 70.96 663 MET A C 1
ATOM 2954 O O . MET A 1 420 ? 15.599 53.348 29.375 1.00 70.45 663 MET A O 1
ATOM 2959 N N . LEU A 1 421 ? 16.159 55.471 28.817 1.00 70.88 664 LEU A N 1
ATOM 2960 C CA . LEU A 1 421 ? 17.212 55.593 29.824 1.00 71.21 664 LEU A CA 1
ATOM 2961 C C . LEU A 1 421 ? 16.665 55.521 31.244 1.00 71.04 664 LEU A C 1
ATOM 2962 O O . LEU A 1 421 ? 17.176 54.755 32.063 1.00 70.20 664 LEU A O 1
ATOM 2967 N N . ASN A 1 422 ? 15.649 56.338 31.535 1.00 70.82 665 ASN A N 1
ATOM 2968 C CA . ASN A 1 422 ? 15.031 56.351 32.864 1.00 71.50 665 ASN A CA 1
ATOM 2969 C C . ASN A 1 422 ? 14.591 54.918 33.158 1.00 71.69 665 ASN A C 1
ATOM 2970 O O . ASN A 1 422 ? 15.180 54.198 33.984 1.00 71.66 665 ASN A O 1
ATOM 2975 N N . ASN A 1 423 ? 13.559 54.517 32.427 1.00 71.44 666 ASN A N 1
ATOM 2976 C CA . ASN A 1 423 ? 12.927 53.215 32.532 1.00 71.18 666 ASN A CA 1
ATOM 2977 C C . ASN A 1 423 ? 13.783 51.941 32.699 1.00 70.71 666 ASN A C 1
ATOM 2978 O O . ASN A 1 423 ? 13.229 50.850 32.752 1.00 70.55 666 ASN A O 1
ATOM 2983 N N . ILE A 1 424 ? 15.104 52.050 32.799 1.00 79.28 667 ILE A N 1
ATOM 2984 C CA . ILE A 1 424 ? 15.925 50.849 32.955 1.00 79.91 667 ILE A CA 1
ATOM 2985 C C . ILE A 1 424 ? 16.640 50.753 34.299 1.00 79.81 667 ILE A C 1
ATOM 2986 O O . ILE A 1 424 ? 16.991 49.653 34.757 1.00 79.57 667 ILE A O 1
ATOM 2991 N N . ILE A 1 425 ? 16.861 51.899 34.938 1.00 79.98 668 ILE A N 1
ATOM 2992 C CA . ILE A 1 425 ? 17.537 51.893 36.232 1.00 79.89 668 ILE A CA 1
ATOM 2993 C C . ILE A 1 425 ? 16.652 51.135 37.205 1.00 79.69 668 ILE A C 1
ATOM 2994 O O . ILE A 1 425 ? 17.041 50.087 37.726 1.00 79.24 668 ILE A O 1
ATOM 2999 N N . ASN A 1 426 ? 15.454 51.669 37.429 1.00 79.27 669 ASN A N 1
ATOM 3000 C CA . ASN A 1 426 ? 14.491 51.052 38.331 1.00 79.52 669 ASN A CA 1
ATOM 3001 C C . ASN A 1 426 ? 14.621 49.557 38.208 1.00 79.63 669 ASN A C 1
ATOM 3002 O O . ASN A 1 426 ? 14.899 48.861 39.188 1.00 80.33 669 ASN A O 1
ATOM 3007 N N . LEU A 1 427 ? 14.435 49.077 36.986 1.00 80.02 670 LEU A N 1
ATOM 3008 C CA . LEU A 1 427 ? 14.536 47.658 36.710 1.00 80.86 670 LEU A CA 1
ATOM 3009 C C . LEU A 1 427 ? 15.532 46.944 37.634 1.00 81.64 670 LEU A C 1
ATOM 3010 O O . LEU A 1 427 ? 15.184 45.935 38.260 1.00 81.88 670 LEU A O 1
ATOM 3015 N N . CYS A 1 428 ? 16.752 47.479 37.734 1.00 82.66 671 CYS A N 1
ATOM 3016 C CA . CYS A 1 428 ? 17.793 46.871 38.566 1.00 83.96 671 CYS A CA 1
ATOM 3017 C C . CYS A 1 428 ? 17.360 46.771 40.017 1.00 84.87 671 CYS A C 1
ATOM 3018 O O . CYS A 1 428 ? 17.797 45.872 40.744 1.00 85.46 671 CYS A O 1
ATOM 3021 N N . ARG A 1 429 ? 16.506 47.703 40.426 1.00 85.91 672 ARG A N 1
ATOM 3022 C CA . ARG A 1 429 ? 15.979 47.752 41.785 1.00 86.53 672 ARG A CA 1
ATOM 3023 C C . ARG A 1 429 ? 14.828 46.763 41.885 1.00 86.20 672 ARG A C 1
ATOM 3024 O O . ARG A 1 429 ? 14.929 45.747 42.575 1.00 87.30 672 ARG A O 1
ATOM 3032 N N . SER A 1 430 ? 13.742 47.086 41.183 1.00 84.93 673 SER A N 1
ATOM 3033 C CA . SER A 1 430 ? 12.527 46.266 41.118 1.00 83.37 673 SER A CA 1
ATOM 3034 C C . SER A 1 430 ? 12.783 44.805 41.521 1.00 82.29 673 SER A C 1
ATOM 3035 O O . SER A 1 430 ? 13.079 43.960 40.678 1.00 82.72 673 SER A O 1
ATOM 3038 N N . SER A 1 431 ? 12.670 44.525 42.817 1.00 80.88 674 SER A N 1
ATOM 3039 C CA . SER A 1 431 ? 12.872 43.180 43.348 1.00 80.47 674 SER A CA 1
ATOM 3040 C C . SER A 1 431 ? 11.758 42.224 42.907 1.00 80.10 674 SER A C 1
ATOM 3041 O O . SER A 1 431 ? 11.820 41.015 43.168 1.00 80.20 674 SER A O 1
ATOM 3044 N N . ALA A 1 432 ? 10.742 42.768 42.243 1.00 79.85 675 ALA A N 1
ATOM 3045 C CA . ALA A 1 432 ? 9.625 41.958 41.779 1.00 79.70 675 ALA A CA 1
ATOM 3046 C C . ALA A 1 432 ? 9.926 41.301 40.427 1.00 79.06 675 ALA A C 1
ATOM 3047 O O . ALA A 1 432 ? 9.031 40.736 39.789 1.00 79.80 675 ALA A O 1
ATOM 3049 N N . SER A 1 433 ? 11.178 41.373 39.986 1.00 77.17 676 SER A N 1
ATOM 3050 C CA . SER A 1 433 ? 11.556 40.770 38.716 1.00 74.95 676 SER A CA 1
ATOM 3051 C C . SER A 1 433 ? 13.042 40.529 38.653 1.00 74.17 676 SER A C 1
ATOM 3052 O O . SER A 1 433 ? 13.777 41.208 37.934 1.00 74.61 676 SER A O 1
ATOM 3055 N N . PRO A 1 434 ? 13.508 39.536 39.408 1.00 73.22 677 PRO A N 1
ATOM 3056 C CA . PRO A 1 434 ? 14.939 39.215 39.421 1.00 72.27 677 PRO A CA 1
ATOM 3057 C C . PRO A 1 434 ? 15.482 39.186 37.992 1.00 71.68 677 PRO A C 1
ATOM 3058 O O . PRO A 1 434 ? 16.470 39.841 37.676 1.00 71.69 677 PRO A O 1
ATOM 3062 N N . LYS A 1 435 ? 14.786 38.427 37.148 1.00 71.14 678 LYS A N 1
ATOM 3063 C CA . LYS A 1 435 ? 15.112 38.218 35.733 1.00 70.53 678 LYS A CA 1
ATOM 3064 C C . LYS A 1 435 ? 15.357 39.499 34.951 1.00 69.17 678 LYS A C 1
ATOM 3065 O O . LYS A 1 435 ? 16.443 39.700 34.413 1.00 68.94 678 LYS A O 1
ATOM 3071 N N . ALA A 1 436 ? 14.348 40.360 34.884 1.00 67.42 679 ALA A N 1
ATOM 3072 C CA . ALA A 1 436 ? 14.472 41.620 34.162 1.00 66.42 679 ALA A CA 1
ATOM 3073 C C . ALA A 1 436 ? 15.602 42.434 34.764 1.00 65.84 679 ALA A C 1
ATOM 3074 O O . ALA A 1 436 ? 16.519 42.869 34.071 1.00 65.63 679 ALA A O 1
ATOM 3076 N N . ALA A 1 437 ? 15.527 42.624 36.076 1.00 65.73 680 ALA A N 1
ATOM 3077 C CA . ALA A 1 437 ? 16.536 43.383 36.811 1.00 64.66 680 ALA A CA 1
ATOM 3078 C C . ALA A 1 437 ? 17.945 43.043 36.343 1.00 63.67 680 ALA A C 1
ATOM 3079 O O . ALA A 1 437 ? 18.614 43.862 35.714 1.00 62.21 680 ALA A O 1
ATOM 3081 N N . GLU A 1 438 ? 18.379 41.822 36.638 1.00 63.39 681 GLU A N 1
ATOM 3082 C CA . GLU A 1 438 ? 19.715 41.396 36.277 1.00 63.99 681 GLU A CA 1
ATOM 3083 C C . GLU A 1 438 ? 20.184 41.829 34.899 1.00 63.88 681 GLU A C 1
ATOM 3084 O O . GLU A 1 438 ? 21.190 42.533 34.768 1.00 64.12 681 GLU A O 1
ATOM 3090 N N . ALA A 1 439 ? 19.469 41.400 33.867 1.00 62.50 682 ALA A N 1
ATOM 3091 C CA . ALA A 1 439 ? 19.853 41.767 32.517 1.00 60.94 682 ALA A CA 1
ATOM 3092 C C . ALA A 1 439 ? 19.806 43.285 32.357 1.00 60.53 682 ALA A C 1
ATOM 3093 O O . ALA A 1 439 ? 20.526 43.853 31.543 1.00 58.51 682 ALA A O 1
ATOM 3095 N N . ALA A 1 440 ? 18.967 43.942 33.143 1.00 61.71 683 ALA A N 1
ATOM 3096 C CA . ALA A 1 440 ? 18.854 45.387 33.061 1.00 63.36 683 ALA A CA 1
ATOM 3097 C C . ALA A 1 440 ? 20.098 46.091 33.619 1.00 64.98 683 ALA A C 1
ATOM 3098 O O . ALA A 1 440 ? 20.608 47.037 33.003 1.00 65.37 683 ALA A O 1
ATOM 3100 N N . ARG A 1 441 ? 20.580 45.645 34.783 1.00 66.74 684 ARG A N 1
ATOM 3101 C CA . ARG A 1 441 ? 21.762 46.258 35.383 1.00 68.49 684 ARG A CA 1
ATOM 3102 C C . ARG A 1 441 ? 22.983 45.716 34.660 1.00 69.11 684 ARG A C 1
ATOM 3103 O O . ARG A 1 441 ? 23.976 46.410 34.490 1.00 69.17 684 ARG A O 1
ATOM 3111 N N . LEU A 1 442 ? 22.884 44.471 34.215 1.00 69.76 685 LEU A N 1
ATOM 3112 C CA . LEU A 1 442 ? 23.956 43.827 33.470 1.00 69.75 685 LEU A CA 1
ATOM 3113 C C . LEU A 1 442 ? 24.154 44.605 32.155 1.00 69.34 685 LEU A C 1
ATOM 3114 O O . LEU A 1 442 ? 25.269 44.669 31.612 1.00 68.68 685 LEU A O 1
ATOM 3119 N N . LEU A 1 443 ? 23.068 45.195 31.655 1.00 68.90 686 LEU A N 1
ATOM 3120 C CA . LEU A 1 443 ? 23.110 45.966 30.420 1.00 69.11 686 LEU A CA 1
ATOM 3121 C C . LEU A 1 443 ? 23.705 47.333 30.704 1.00 69.88 686 LEU A C 1
ATOM 3122 O O . LEU A 1 443 ? 24.203 48.023 29.813 1.00 70.52 686 LEU A O 1
ATOM 3127 N N . LEU A 1 444 ? 23.653 47.717 31.969 1.00 70.69 687 LEU A N 1
ATOM 3128 C CA . LEU A 1 444 ? 24.158 49.012 32.404 1.00 71.53 687 LEU A CA 1
ATOM 3129 C C . LEU A 1 444 ? 25.668 48.964 32.655 1.00 72.08 687 LEU A C 1
ATOM 3130 O O . LEU A 1 444 ? 26.417 49.814 32.170 1.00 71.49 687 LEU A O 1
ATOM 3135 N N . SER A 1 445 ? 26.106 47.962 33.409 1.00 74.01 688 SER A N 1
ATOM 3136 C CA . SER A 1 445 ? 27.525 47.796 33.719 1.00 76.88 688 SER A CA 1
ATOM 3137 C C . SER A 1 445 ? 28.306 47.522 32.432 1.00 78.61 688 SER A C 1
ATOM 3138 O O . SER A 1 445 ? 29.389 48.083 32.202 1.00 79.01 688 SER A O 1
ATOM 3141 N N . ASP A 1 446 ? 27.736 46.644 31.605 1.00 80.40 689 ASP A N 1
ATOM 3142 C CA . ASP A 1 446 ? 28.315 46.264 30.326 1.00 81.61 689 ASP A CA 1
ATOM 3143 C C . ASP A 1 446 ? 28.161 47.475 29.417 1.00 83.13 689 ASP A C 1
ATOM 3144 O O . ASP A 1 446 ? 28.351 47.386 28.215 1.00 84.26 689 ASP A O 1
ATOM 3149 N N . MET A 1 447 ? 27.812 48.610 30.008 1.00 84.50 690 MET A N 1
ATOM 3150 C CA . MET A 1 447 ? 27.623 49.822 29.242 1.00 86.74 690 MET A CA 1
ATOM 3151 C C . MET A 1 447 ? 28.611 50.903 29.644 1.00 87.19 690 MET A C 1
ATOM 3152 O O . MET A 1 447 ? 28.411 52.078 29.338 1.00 87.35 690 MET A O 1
ATOM 3157 N N . TRP A 1 448 ? 29.669 50.491 30.338 1.00 88.52 691 TRP A N 1
ATOM 3158 C CA . TRP A 1 448 ? 30.743 51.379 30.788 1.00 89.43 691 TRP A CA 1
ATOM 3159 C C . TRP A 1 448 ? 32.033 50.626 30.564 1.00 88.35 691 TRP A C 1
ATOM 3160 O O . TRP A 1 448 ? 33.079 50.999 31.088 1.00 86.83 691 TRP A O 1
ATOM 3171 N N . SER A 1 449 ? 31.932 49.551 29.786 1.00 88.51 692 SER A N 1
ATOM 3172 C CA . SER A 1 449 ? 33.065 48.698 29.456 1.00 88.30 692 SER A CA 1
ATOM 3173 C C . SER A 1 449 ? 33.829 49.198 28.234 1.00 89.60 692 SER A C 1
ATOM 3174 O O . SER A 1 449 ? 34.728 48.511 27.735 1.00 89.07 692 SER A O 1
ATOM 3177 N N . SER A 1 450 ? 33.460 50.387 27.757 1.00 91.11 693 SER A N 1
ATOM 3178 C CA . SER A 1 450 ? 34.114 51.010 26.606 1.00 92.04 693 SER A CA 1
ATOM 3179 C C . SER A 1 450 ? 34.288 52.517 26.856 1.00 92.47 693 SER A C 1
ATOM 3180 O O . SER A 1 450 ? 33.535 53.131 27.622 1.00 92.53 693 SER A O 1
ATOM 3183 N N . LYS A 1 451 ? 35.288 53.097 26.197 1.00 93.27 694 LYS A N 1
ATOM 3184 C CA . LYS A 1 451 ? 35.625 54.512 26.346 1.00 94.30 694 LYS A CA 1
ATOM 3185 C C . LYS A 1 451 ? 34.498 55.452 25.948 1.00 94.48 694 LYS A C 1
ATOM 3186 O O . LYS A 1 451 ? 34.297 56.500 26.559 1.00 94.14 694 LYS A O 1
ATOM 3192 N N . GLU A 1 452 ? 33.759 55.072 24.919 1.00 95.10 695 GLU A N 1
ATOM 3193 C CA . GLU A 1 452 ? 32.678 55.905 24.430 1.00 96.30 695 GLU A CA 1
ATOM 3194 C C . GLU A 1 452 ? 31.371 55.627 25.149 1.00 96.20 695 GLU A C 1
ATOM 3195 O O . GLU A 1 452 ? 30.303 56.063 24.700 1.00 95.97 695 GLU A O 1
ATOM 3201 N N . LEU A 1 453 ? 31.441 54.909 26.264 1.00 96.17 696 LEU A N 1
ATOM 3202 C CA . LEU A 1 453 ? 30.217 54.605 26.977 1.00 96.07 696 LEU A CA 1
ATOM 3203 C C . LEU A 1 453 ? 30.030 55.293 28.320 1.00 96.30 696 LEU A C 1
ATOM 3204 O O . LEU A 1 453 ? 30.734 55.026 29.294 1.00 96.53 696 LEU A O 1
ATOM 3209 N N . GLN A 1 454 ? 29.056 56.203 28.300 1.00 95.96 697 GLN A N 1
ATOM 3210 C CA . GLN A 1 454 ? 28.588 57.051 29.403 1.00 96.20 697 GLN A CA 1
ATOM 3211 C C . GLN A 1 454 ? 27.763 58.088 28.667 1.00 96.90 697 GLN A C 1
ATOM 3212 O O . GLN A 1 454 ? 26.643 58.423 29.058 1.00 96.77 697 GLN A O 1
ATOM 3218 N N . GLY A 1 455 ? 28.361 58.577 27.583 1.00 97.52 698 GLY A N 1
ATOM 3219 C CA . GLY A 1 455 ? 27.758 59.595 26.751 1.00 97.51 698 GLY A CA 1
ATOM 3220 C C . GLY A 1 455 ? 26.547 60.263 27.367 1.00 97.55 698 GLY A C 1
ATOM 3221 O O . GLY A 1 455 ? 26.649 61.140 28.244 1.00 97.25 698 GLY A O 1
ATOM 3222 N N . VAL A 1 456 ? 25.388 59.812 26.901 1.00 97.34 699 VAL A N 1
ATOM 3223 C CA . VAL A 1 456 ? 24.123 60.351 27.337 1.00 96.95 699 VAL A CA 1
ATOM 3224 C C . VAL A 1 456 ? 24.048 60.570 28.834 1.00 97.44 699 VAL A C 1
ATOM 3225 O O . VAL A 1 456 ? 24.351 61.662 29.314 1.00 98.01 699 VAL A O 1
ATOM 3229 N N . LEU A 1 457 ? 23.637 59.539 29.564 1.00 97.83 700 LEU A N 1
ATOM 3230 C CA . LEU A 1 457 ? 23.516 59.632 31.011 1.00 97.92 700 LEU A CA 1
ATOM 3231 C C . LEU A 1 457 ? 24.495 60.642 31.578 1.00 98.57 700 LEU A C 1
ATOM 3232 O O . LEU A 1 457 ? 24.028 61.518 32.337 1.00 98.50 700 LEU A O 1
#